Protein AF-A0A7J7QM34-F1 (afdb_monomer_lite)

pLDDT: mean 76.72, std 20.12, range [31.03, 98.69]

Secondary structure (DSSP, 8-state):
---SSHHHHHHHHHHHHHHHHHHHHHHHHHHHTT-TTHHHHHHHHHHHHHHHHHHHHHHHHHHHHHHHS--HHHHHHHHHHHHHHHHHHHHHHHHHHHHTS--HHHHHHHHHHHHHHHHHHHHHHHHHHHHHHHHHHHHHHHHHHHHHHHHHHHHHHHHHHHHHHHHHHHHHHHHHHHHHHHHHHHHHHHHHHHHHHHHHHHHHHHHHHHHHHHHHHHHHHHHHHHHHHHHHHHHHHHHHHHHHHHHHHHHHHHHHHHHHHHHHHHHHHHHHHHHHHHHHHHHHHHHHHHHHHHHHHHHHHHHHHHHHHHHHHHHHHHHHHHHHHHHHHHHHHHHHHGGGS---------------------------HHHHHHHHHHHHHHHHHHHT-TT-HHHHHHHHHHHHHHHHHHHHHSPPP--THHHHHHHHHHHHHHHHHTTSSS-------------------PPP-

Sequence (465 aa):
MGLTATTAAAIKQLAAQEAEQLAPLEAAHPALRALPNKANLRGNQAELQEVSAALRQATKQLCRNLKDNPNVAENMAKCAAQREALQGLLGCTLDSLDLSRTVQPVLEAVMTAQQAEAIMHEMIEAEKTATALVKALKADLASEKQQHEERVREQRREVAALKEQLRQEKLTTAVEGRFHKKGLAATNQATRRQQHCTLDDMEVQLGLLQQQMEIERSVHSAVSEFLGSKAGQLQEDAGGWHGRREEDGRTKERALEVLRATHAHDLERLAEAGARLKDELAAKAARDAKAEEEAEEEAAEKALRERQLAAVITIQAAWRGCKIEAAHSALMMSALSARMKGKAVSRSVAYADTEPLFPWRPKRWDATPKVILIVGAMQMAMAAYGFQAPNMSKVIGAMLIGIAGNVLKQNAIMPPPRTPAWRQRRRQAGQAATLCVARCWVLARPSSACCWRAARSTSPRLPAV

Radius of gyration: 110.43 Å; chains: 1; bounding box: 233×104×273 Å

Foldseek 3Di:
DDDPPVVVVVVVVVVVVVVVVCVVVVVCVVVVVPDPCVVVVVVVVVVVVVVVVVVVVVVVVVVVVCVVCVDPPVVVVVVVVVVVVVVVLVVVQVVCCVPPVDNVSVVVVVVVVVVVVVVVVVVVVVVVVVVVVVVVVVVVVVVVVVVVVVVVVVVVVVVVVVVVVVVVVVVVVVVVVVVVVVVVVVVVVVVVVVVVVVVVVVVVVVVVVVVVVVVVVVVVVVVVVVVVVVVVVVVVVVVVVVVVVVVVVVVVVVVVVVVVVVVVVVVVVVVVVVVVVVVVVVVVVVVVVVVVVVVVVVVVVVVVVVVVVVVVVVVVVVVVVVVVVVVVVVVVVVVVVVVVDDDDDDDDDDDDDDDDDDDDDDDDPDCPVVNVVVVVVVVVVVLVVQVVDPPCVVVNVVVVVVVVVVVVVVCVVPPDDDDPVVVVVVVVVVVVVVVVVVPPPPPDDDDDDDDDDDDDDDDDDDDDD

Structure (mmCIF, N/CA/C/O backbone):
data_AF-A0A7J7QM34-F1
#
_entry.id   AF-A0A7J7QM34-F1
#
loop_
_atom_site.group_PDB
_atom_site.id
_atom_site.type_symbol
_atom_site.label_atom_id
_atom_site.label_alt_id
_atom_site.label_comp_id
_atom_site.label_asym_id
_atom_site.label_entity_id
_atom_site.label_seq_id
_atom_site.pdbx_PDB_ins_code
_atom_site.Cartn_x
_atom_site.Cartn_y
_atom_site.Cartn_z
_atom_site.occupancy
_atom_site.B_iso_or_equiv
_atom_site.auth_seq_id
_atom_site.auth_comp_id
_atom_site.auth_asym_id
_atom_site.auth_atom_id
_atom_site.pdbx_PDB_model_num
ATOM 1 N N . MET A 1 1 ? -95.672 48.261 66.715 1.00 57.19 1 MET A N 1
ATOM 2 C CA . MET A 1 1 ? -94.594 49.076 66.104 1.00 57.19 1 MET A CA 1
ATOM 3 C C . MET A 1 1 ? -94.457 50.369 66.899 1.00 57.19 1 MET A C 1
ATOM 5 O O . MET A 1 1 ? -95.439 50.767 67.510 1.00 57.19 1 MET A O 1
ATOM 9 N N . GLY A 1 2 ? -93.278 51.001 66.891 1.00 57.09 2 GLY A N 1
ATOM 10 C CA . GLY A 1 2 ? -92.958 52.166 67.731 1.00 57.09 2 GLY A CA 1
ATOM 11 C C . GLY A 1 2 ? -92.181 51.801 69.007 1.00 57.09 2 GLY A C 1
ATOM 12 O O . GLY A 1 2 ? -92.249 50.664 69.463 1.00 57.09 2 GLY A O 1
ATOM 13 N N . LEU A 1 3 ? -91.448 52.779 69.558 1.00 46.41 3 LEU A N 1
ATOM 14 C CA . LEU A 1 3 ? -90.687 52.724 70.827 1.00 46.41 3 LEU A CA 1
ATOM 15 C C . LEU A 1 3 ? -89.434 51.814 70.898 1.00 46.41 3 LEU A C 1
ATOM 17 O O . LEU A 1 3 ? -88.992 51.466 71.987 1.00 46.41 3 LEU A O 1
ATOM 21 N N . THR A 1 4 ? -88.770 51.512 69.777 1.00 56.53 4 THR A N 1
ATOM 22 C CA . THR A 1 4 ? -87.439 50.850 69.779 1.00 56.53 4 THR A CA 1
ATOM 23 C C . THR A 1 4 ? -86.240 51.810 69.860 1.00 56.53 4 THR A C 1
ATOM 25 O O . THR A 1 4 ? -85.102 51.356 69.926 1.00 56.53 4 THR A O 1
ATOM 28 N N . ALA A 1 5 ? -86.464 53.130 69.866 1.00 60.34 5 ALA A N 1
ATOM 29 C CA . ALA A 1 5 ? -85.395 54.140 69.900 1.00 60.34 5 ALA A CA 1
ATOM 30 C C . ALA A 1 5 ? -85.036 54.637 71.317 1.00 60.34 5 ALA A C 1
ATOM 32 O O . ALA A 1 5 ? -83.910 55.066 71.557 1.00 60.34 5 ALA A O 1
ATOM 33 N N . THR A 1 6 ? -85.973 54.581 72.268 1.00 60.00 6 THR A N 1
ATOM 34 C CA . THR A 1 6 ? -85.801 55.126 73.629 1.00 60.00 6 THR A CA 1
ATOM 35 C C . THR A 1 6 ? -85.008 54.204 74.557 1.00 60.00 6 THR A C 1
ATOM 37 O O . THR A 1 6 ? -84.253 54.685 75.399 1.00 60.00 6 THR A O 1
ATOM 40 N N . THR A 1 7 ? -85.106 52.885 74.382 1.00 62.00 7 THR A N 1
ATOM 41 C CA . THR A 1 7 ? -84.376 51.896 75.197 1.00 62.00 7 THR A CA 1
ATOM 42 C C . THR A 1 7 ? -82.860 51.949 74.978 1.00 62.00 7 THR A C 1
ATOM 44 O O . THR A 1 7 ? -82.096 51.823 75.934 1.00 62.00 7 THR A O 1
ATOM 47 N N . ALA A 1 8 ? -82.409 52.216 73.749 1.00 62.69 8 ALA A N 1
ATOM 48 C CA . ALA A 1 8 ? -80.987 52.348 73.420 1.00 62.69 8 ALA A CA 1
ATOM 49 C C . ALA A 1 8 ? -80.316 53.563 74.096 1.00 62.69 8 ALA A C 1
ATOM 51 O O . ALA A 1 8 ? -79.127 53.511 74.415 1.00 62.69 8 ALA A O 1
ATOM 52 N N . ALA A 1 9 ? -81.068 54.640 74.350 1.00 66.00 9 ALA A N 1
ATOM 53 C CA . ALA A 1 9 ? -80.573 55.803 75.088 1.00 66.00 9 ALA A CA 1
ATOM 54 C C . ALA A 1 9 ? -80.404 55.496 76.587 1.00 66.00 9 ALA A C 1
ATOM 56 O O . ALA A 1 9 ? -79.364 55.816 77.161 1.00 66.00 9 ALA A O 1
ATOM 57 N N . ALA A 1 10 ? -81.379 54.807 77.193 1.00 68.06 10 ALA A N 1
ATOM 58 C CA . ALA A 1 10 ? -81.336 54.420 78.605 1.00 68.06 10 ALA A CA 1
ATOM 59 C C . ALA A 1 10 ? -80.137 53.507 78.928 1.00 68.06 10 ALA A C 1
ATOM 61 O O . ALA A 1 10 ? -79.428 53.748 79.903 1.00 68.06 10 ALA A O 1
ATOM 62 N N . ILE A 1 11 ? -79.844 52.519 78.071 1.00 69.81 11 ILE A N 1
ATOM 63 C CA . ILE A 1 11 ? -78.680 51.626 78.234 1.00 69.81 11 ILE A CA 1
ATOM 64 C C . ILE A 1 11 ? -77.359 52.418 78.213 1.00 69.81 11 ILE A C 1
ATOM 66 O O . ILE A 1 11 ? -76.453 52.130 78.992 1.00 69.81 11 ILE A O 1
ATOM 70 N N . LYS A 1 12 ? -77.256 53.462 77.377 1.00 73.81 12 LYS A N 1
ATOM 71 C CA . LYS A 1 12 ? -76.073 54.339 77.340 1.00 73.81 12 LYS A CA 1
ATOM 72 C C . LYS A 1 12 ? -75.914 55.212 78.588 1.00 73.81 12 LYS A C 1
ATOM 74 O O . LYS A 1 12 ? -74.784 55.540 78.932 1.00 73.81 12 LYS A O 1
ATOM 79 N N . GLN A 1 13 ? -77.007 55.585 79.256 1.00 70.69 13 GLN A N 1
ATOM 80 C CA . GLN A 1 13 ? -76.948 56.320 80.524 1.00 70.69 13 GLN A CA 1
ATOM 81 C C . GLN A 1 13 ? -76.596 55.400 81.702 1.00 70.69 13 GLN A C 1
ATOM 83 O O . GLN A 1 13 ? -75.763 55.778 82.520 1.00 70.69 13 GLN A O 1
ATOM 88 N N . LEU A 1 14 ? -77.133 54.174 81.738 1.00 72.00 14 LEU A N 1
ATOM 89 C CA . LEU A 1 14 ? -76.749 53.148 82.718 1.00 72.00 14 LEU A CA 1
ATOM 90 C C . LEU A 1 14 ? -75.247 52.835 82.660 1.00 72.00 14 LEU A C 1
ATOM 92 O O . LEU A 1 14 ? -74.567 52.962 83.673 1.00 72.00 14 LEU A O 1
ATOM 96 N N . ALA A 1 15 ? -74.703 52.553 81.472 1.00 70.69 15 ALA A N 1
ATOM 97 C CA . ALA A 1 15 ? -73.274 52.269 81.308 1.00 70.69 15 ALA A CA 1
ATOM 98 C C . ALA A 1 15 ? -72.357 53.447 81.714 1.00 70.69 15 ALA A C 1
ATOM 100 O O . ALA A 1 15 ? -71.212 53.234 82.111 1.00 70.69 15 ALA A O 1
ATOM 101 N N . ALA A 1 16 ? -72.844 54.692 81.635 1.00 70.69 16 ALA A N 1
ATOM 102 C CA . ALA A 1 16 ? -72.116 55.862 82.127 1.00 70.69 16 ALA A CA 1
ATOM 103 C C . ALA A 1 16 ? -72.148 55.959 83.666 1.00 70.69 16 ALA A C 1
ATOM 105 O O . ALA A 1 16 ? -71.122 56.246 84.278 1.00 70.69 16 ALA A O 1
ATOM 106 N N . GLN A 1 17 ? -73.293 55.665 84.294 1.00 69.81 17 GLN A N 1
ATOM 107 C CA . GLN A 1 17 ? -73.422 55.634 85.756 1.00 69.81 17 GLN A CA 1
ATOM 108 C C . GLN A 1 17 ? -72.628 54.483 86.393 1.00 69.81 17 GLN A C 1
ATOM 110 O O . GLN A 1 17 ? -72.025 54.671 87.447 1.00 69.81 17 GLN A O 1
ATOM 115 N N . GLU A 1 18 ? -72.569 53.313 85.751 1.00 70.88 18 GLU A N 1
ATOM 116 C CA . GLU A 1 18 ? -71.742 52.185 86.204 1.00 70.88 18 GLU A CA 1
ATOM 117 C C . GLU A 1 18 ? -70.246 52.542 86.200 1.00 70.88 18 GLU A C 1
ATOM 119 O O . GLU A 1 18 ? -69.539 52.248 87.164 1.00 70.88 18 GLU A O 1
ATOM 124 N N . ALA A 1 19 ? -69.765 53.249 85.170 1.00 68.44 19 ALA A N 1
ATOM 125 C CA . ALA A 1 19 ? -68.383 53.728 85.110 1.00 68.44 19 ALA A CA 1
ATOM 126 C C . ALA A 1 19 ? -68.057 54.750 86.220 1.00 68.44 19 ALA A C 1
ATOM 128 O O . ALA A 1 19 ? -66.984 54.686 86.823 1.00 68.44 19 ALA A O 1
ATOM 129 N N . GLU A 1 20 ? -68.985 55.659 86.534 1.00 69.19 20 GLU A N 1
ATOM 130 C CA . GLU A 1 20 ? -68.816 56.651 87.606 1.00 69.19 20 GLU A CA 1
ATOM 131 C C . GLU A 1 20 ? -68.828 56.007 89.008 1.00 69.19 20 GLU A C 1
ATOM 133 O O . GLU A 1 20 ? -68.065 56.416 89.884 1.00 69.19 20 GLU A O 1
ATOM 138 N N . GLN A 1 21 ? -69.611 54.939 89.216 1.00 68.50 21 GLN A N 1
ATOM 139 C CA . GLN A 1 21 ? -69.625 54.179 90.477 1.00 68.50 2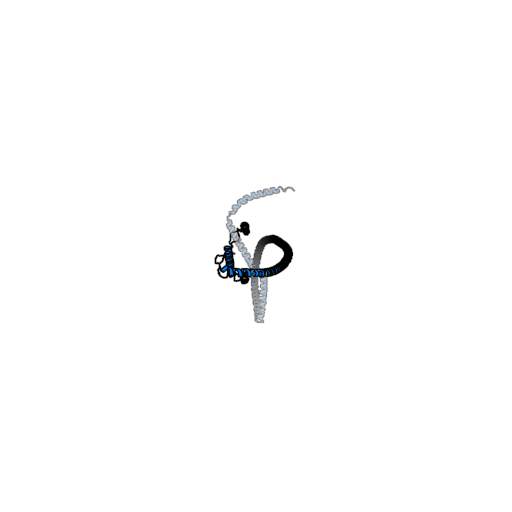1 GLN A CA 1
ATOM 140 C C . GLN A 1 21 ? -68.404 53.259 90.669 1.00 68.50 21 GLN A C 1
ATOM 142 O O . GLN A 1 21 ? -68.054 52.946 91.809 1.00 68.50 21 GLN A O 1
ATOM 147 N N . LEU A 1 22 ? -67.725 52.843 89.593 1.00 69.62 22 LEU A N 1
ATOM 148 C CA . LEU A 1 22 ? -66.520 52.003 89.671 1.00 69.62 22 LEU A CA 1
ATOM 149 C C . LEU A 1 22 ? -65.249 52.786 90.045 1.00 69.62 22 LEU A C 1
ATOM 151 O O . LEU A 1 22 ? -64.400 52.256 90.765 1.00 69.62 22 LEU A O 1
ATOM 155 N N . ALA A 1 23 ? -65.133 54.054 89.641 1.00 69.06 23 ALA A N 1
ATOM 156 C CA . ALA A 1 23 ? -63.970 54.900 89.930 1.00 69.06 23 ALA A CA 1
ATOM 157 C C . ALA A 1 23 ? -63.531 54.943 91.423 1.00 69.06 23 ALA A C 1
ATOM 159 O O . ALA A 1 23 ? -62.340 54.753 91.694 1.00 69.06 23 ALA A O 1
ATOM 160 N N . PRO A 1 24 ? -64.422 55.133 92.425 1.00 66.44 24 PRO A N 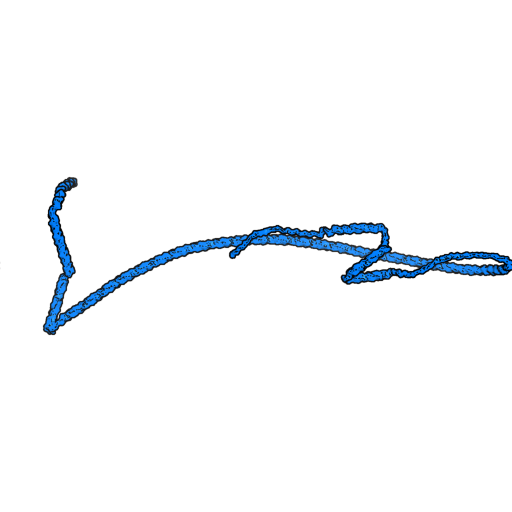1
ATOM 161 C CA . PRO A 1 24 ? -64.019 55.104 93.837 1.00 66.44 24 PRO A CA 1
ATOM 162 C C . PRO A 1 24 ? -63.612 53.707 94.342 1.00 66.44 24 PRO A C 1
ATOM 164 O O . PRO A 1 24 ? -62.828 53.608 95.288 1.00 66.44 24 PRO A O 1
ATOM 167 N N . LEU A 1 25 ? -64.098 52.624 93.723 1.00 62.59 25 LEU A N 1
ATOM 168 C CA . LEU A 1 25 ? -63.729 51.251 94.092 1.00 62.59 25 LEU A CA 1
ATOM 169 C C . LEU A 1 25 ? -62.313 50.902 93.616 1.00 62.59 25 LEU A C 1
ATOM 171 O O . LEU A 1 25 ? -61.540 50.307 94.372 1.00 62.59 25 LEU A O 1
ATOM 175 N N . GLU A 1 26 ? -61.928 51.336 92.414 1.00 64.00 26 GLU A N 1
ATOM 176 C CA . GLU A 1 26 ? -60.550 51.190 91.927 1.00 64.00 26 GLU A CA 1
ATOM 177 C C . GLU A 1 26 ? -59.558 52.009 92.772 1.00 64.00 26 GLU A C 1
ATOM 179 O O . GLU A 1 26 ? -58.476 51.518 93.108 1.00 64.00 26 GLU A O 1
ATOM 184 N N . ALA A 1 27 ? -59.953 53.208 93.218 1.00 64.38 27 ALA A N 1
ATOM 185 C CA . ALA A 1 27 ? -59.155 54.041 94.122 1.00 64.38 27 ALA A CA 1
ATOM 186 C C . ALA A 1 27 ? -58.938 53.413 95.519 1.00 64.38 27 ALA A C 1
ATOM 188 O O . ALA A 1 27 ? -57.898 53.639 96.141 1.00 64.38 27 ALA A O 1
ATOM 189 N N . ALA A 1 28 ? -59.872 52.588 96.008 1.00 62.84 28 ALA A N 1
ATOM 190 C CA . ALA A 1 28 ? -59.737 51.858 97.276 1.00 62.84 28 ALA A CA 1
ATOM 191 C C . ALA A 1 28 ? -58.858 50.591 97.169 1.00 62.84 28 ALA A C 1
ATOM 193 O O . ALA A 1 28 ? -58.270 50.136 98.157 1.00 62.84 28 ALA A O 1
ATOM 194 N N . HIS A 1 29 ? -58.728 50.024 95.967 1.00 59.78 29 HIS A N 1
ATOM 195 C CA . HIS A 1 29 ? -58.009 48.776 95.704 1.00 59.78 29 HIS A CA 1
ATOM 196 C C . HIS A 1 29 ? -56.527 48.733 96.168 1.00 59.78 29 HIS A C 1
ATOM 198 O O . HIS A 1 29 ? -56.120 47.704 96.721 1.00 59.78 29 HIS A O 1
ATOM 204 N N . PRO A 1 30 ? -55.689 49.790 96.032 1.00 63.00 30 PRO A N 1
ATOM 205 C CA . PRO A 1 30 ? -54.323 49.767 96.569 1.00 63.00 30 PRO A CA 1
ATOM 206 C C . PRO A 1 30 ? -54.263 49.695 98.105 1.00 63.00 30 PRO A C 1
ATOM 208 O O . PRO A 1 30 ? -53.346 49.064 98.633 1.00 63.00 30 PRO A O 1
ATOM 211 N N . ALA A 1 31 ? -55.233 50.269 98.827 1.00 61.25 31 ALA A N 1
ATOM 212 C CA . ALA A 1 31 ? -55.236 50.285 100.293 1.00 61.25 31 ALA A CA 1
ATOM 213 C C . ALA A 1 31 ? -55.480 48.882 100.881 1.00 61.25 31 ALA A C 1
ATOM 215 O O . ALA A 1 31 ? -54.762 48.438 101.778 1.00 61.25 31 ALA A O 1
ATOM 216 N N . LEU A 1 32 ? -56.423 48.129 100.303 1.00 59.50 32 LEU A N 1
ATOM 217 C CA . LEU A 1 32 ? -56.698 46.734 100.675 1.00 59.50 32 LEU A CA 1
ATOM 218 C C . LEU A 1 32 ? -55.483 45.811 100.470 1.00 59.50 32 LEU A C 1
ATOM 220 O O . LEU A 1 32 ? -55.334 44.803 101.163 1.00 59.50 32 LEU A O 1
ATOM 224 N N . ARG A 1 33 ? -54.571 46.169 99.557 1.00 58.62 33 ARG A N 1
ATOM 225 C CA . ARG A 1 33 ? -53.359 45.396 99.243 1.00 58.62 33 ARG A CA 1
ATOM 226 C C . ARG A 1 33 ? -52.245 45.522 100.295 1.00 58.62 33 ARG A C 1
ATOM 228 O O . ARG A 1 33 ? -51.279 44.758 100.224 1.00 58.62 33 ARG A O 1
ATOM 235 N N . ALA A 1 34 ? -52.375 46.453 101.244 1.00 59.91 34 ALA A N 1
ATOM 236 C CA . ALA A 1 34 ? -51.391 46.748 102.290 1.00 59.91 34 ALA A CA 1
ATOM 237 C C . ALA A 1 34 ? -51.680 46.077 103.652 1.00 59.91 34 ALA A C 1
ATOM 239 O O . ALA A 1 34 ? -50.878 46.197 104.576 1.00 59.91 34 ALA A O 1
ATOM 240 N N . LEU A 1 35 ? -52.799 45.354 103.795 1.00 59.38 35 LEU A N 1
ATOM 241 C CA . LEU A 1 35 ? -53.161 44.679 105.048 1.00 59.38 35 LEU A CA 1
ATOM 242 C C . LEU A 1 35 ? -52.164 43.550 105.415 1.00 59.38 35 LEU A C 1
ATOM 244 O O . LEU A 1 35 ? -51.803 42.742 104.552 1.00 59.38 35 LEU A O 1
ATOM 248 N N . PRO A 1 36 ? -51.771 43.403 106.699 1.00 58.56 36 PRO A N 1
ATOM 249 C CA . PRO A 1 36 ? -50.745 42.442 107.135 1.00 58.56 36 PRO A CA 1
ATOM 250 C C . PRO A 1 36 ? -51.177 40.963 107.065 1.00 58.56 36 PRO A C 1
ATOM 252 O O . PRO A 1 36 ? -50.374 40.065 107.311 1.00 58.56 36 PRO A O 1
ATOM 255 N N . ASN A 1 37 ? -52.419 40.677 106.659 1.00 59.25 37 ASN A N 1
ATOM 256 C CA . ASN A 1 37 ? -52.988 39.324 106.586 1.00 59.25 37 ASN A CA 1
ATOM 257 C C . ASN A 1 37 ? -52.324 38.417 105.517 1.00 59.25 37 ASN A C 1
ATOM 259 O O . ASN A 1 37 ? -52.639 37.236 105.398 1.00 59.25 37 ASN A O 1
ATOM 263 N N . LYS A 1 38 ? -51.374 38.956 104.741 1.00 64.50 38 LYS A N 1
ATOM 264 C CA . LYS A 1 38 ? -50.594 38.256 103.704 1.00 64.50 38 LYS A CA 1
ATOM 265 C C . LYS A 1 38 ? -49.684 37.147 104.258 1.00 64.50 38 LYS A C 1
ATOM 267 O O . LYS A 1 38 ? -49.314 36.249 103.504 1.00 64.50 38 LYS A O 1
ATOM 272 N N . ALA A 1 39 ? -49.331 37.200 105.547 1.00 69.75 39 ALA A N 1
ATOM 273 C CA . ALA A 1 39 ? -48.636 36.113 106.240 1.00 69.75 39 ALA A CA 1
ATOM 274 C C . ALA A 1 39 ? -49.582 34.929 106.500 1.00 69.75 39 ALA A C 1
ATOM 276 O O . ALA A 1 39 ? -49.312 33.823 106.041 1.00 69.75 39 ALA A O 1
ATOM 277 N N . ASN A 1 40 ? -50.737 35.186 107.120 1.00 72.56 40 ASN A N 1
ATOM 278 C CA . ASN A 1 40 ? -51.764 34.175 107.393 1.00 72.56 40 ASN A CA 1
ATOM 279 C C . ASN A 1 40 ? -52.279 33.534 106.095 1.00 72.56 40 ASN A C 1
ATOM 281 O O . ASN A 1 40 ? -52.361 32.318 105.998 1.00 72.56 40 ASN A O 1
ATOM 285 N N . LEU A 1 41 ? -52.510 34.330 105.043 1.00 74.44 41 LEU A N 1
ATOM 286 C CA . LEU A 1 41 ? -52.889 33.807 103.725 1.00 74.44 41 LEU A CA 1
ATOM 287 C C . LEU A 1 41 ? -51.848 32.817 103.166 1.00 74.44 41 LEU A C 1
ATOM 289 O O . LEU A 1 41 ? -52.226 31.832 102.540 1.00 74.44 41 LEU A O 1
ATOM 293 N N . ARG A 1 42 ? -50.549 33.054 103.403 1.00 76.19 42 ARG A N 1
ATOM 294 C CA . ARG A 1 42 ? -49.470 32.130 103.014 1.00 76.19 42 ARG A CA 1
ATOM 295 C C . ARG A 1 42 ? -49.412 30.886 103.902 1.00 76.19 42 ARG A C 1
ATOM 297 O O . ARG A 1 42 ? -49.159 29.816 103.365 1.00 76.19 42 ARG A O 1
ATOM 304 N N . GLY A 1 43 ? -49.674 31.015 105.204 1.00 81.31 43 GLY A N 1
ATOM 305 C CA . GLY A 1 43 ? -49.817 29.880 106.125 1.00 81.31 43 GLY A CA 1
ATOM 306 C C . GLY A 1 43 ? -50.945 28.950 105.684 1.00 81.31 43 GLY A C 1
ATOM 307 O O . GLY A 1 43 ? -50.692 27.809 105.315 1.00 81.31 43 GLY A O 1
ATOM 308 N N . ASN A 1 44 ? -52.160 29.484 105.549 1.00 81.12 44 ASN A N 1
ATOM 309 C CA . ASN A 1 44 ? -53.326 28.733 105.083 1.00 81.12 44 ASN A CA 1
ATOM 310 C C . ASN A 1 44 ? -53.127 28.158 103.663 1.00 81.12 44 ASN A C 1
ATOM 312 O O . ASN A 1 44 ? -53.656 27.095 103.350 1.00 81.12 44 ASN A O 1
ATOM 316 N N . GLN A 1 45 ? -52.363 28.826 102.784 1.00 82.81 45 GLN A N 1
ATOM 317 C CA . GLN A 1 45 ? -51.981 28.267 101.478 1.00 82.81 45 GLN A CA 1
ATOM 318 C C . GLN A 1 45 ? -50.965 27.122 101.585 1.00 82.81 45 GLN A C 1
ATOM 320 O O . GLN A 1 45 ? -51.048 26.193 100.784 1.00 82.81 45 GLN A O 1
ATOM 325 N N . ALA A 1 46 ? -50.032 27.163 102.539 1.00 82.38 46 ALA A N 1
ATOM 326 C CA . ALA A 1 46 ? -49.107 26.064 102.806 1.00 82.38 46 ALA A CA 1
ATOM 327 C C . ALA A 1 46 ? -49.848 24.856 103.400 1.00 82.38 46 ALA A C 1
ATOM 329 O O . ALA A 1 46 ? -49.710 23.756 102.876 1.00 82.38 46 ALA A O 1
ATOM 330 N N . GLU A 1 47 ? -50.722 25.073 104.387 1.00 83.38 47 GLU A N 1
ATOM 331 C CA . GLU A 1 47 ? -51.587 24.035 104.966 1.00 83.38 47 GLU A CA 1
ATOM 332 C C . GLU A 1 47 ? -52.514 23.414 103.909 1.00 83.38 47 GLU A C 1
ATOM 334 O O . GLU A 1 47 ? -52.598 22.194 103.799 1.00 83.38 47 GLU A O 1
ATOM 339 N N . LEU A 1 48 ? -53.155 24.218 103.049 1.00 84.06 48 LEU A N 1
ATOM 340 C CA . LEU A 1 48 ? -53.953 23.698 101.930 1.00 84.06 48 LEU A CA 1
ATOM 341 C C . LEU A 1 48 ? -53.106 22.908 100.922 1.00 84.06 48 LEU A C 1
ATOM 343 O O . LEU A 1 48 ? -53.585 21.916 100.368 1.00 84.06 48 LEU A O 1
ATOM 347 N N . GLN A 1 49 ? -51.856 23.311 100.674 1.00 85.50 49 GLN A N 1
ATOM 348 C CA . GLN A 1 49 ? -50.946 22.546 99.820 1.00 85.50 49 GLN A CA 1
ATOM 349 C C . GLN A 1 49 ? -50.543 21.221 100.473 1.00 85.50 49 GLN A C 1
ATOM 351 O O . GLN A 1 49 ? -50.618 20.196 99.793 1.00 85.50 49 GLN A O 1
ATOM 356 N N . GLU A 1 50 ? -50.207 21.213 101.763 1.00 87.88 50 GLU A N 1
ATOM 357 C CA . GLU A 1 50 ? -49.867 20.017 102.539 1.00 87.88 50 GLU A CA 1
ATOM 358 C C . GLU A 1 50 ? -51.049 19.045 102.623 1.00 87.88 50 GLU A C 1
ATOM 360 O O . GLU A 1 50 ? -50.912 17.886 102.235 1.00 87.88 50 GLU A O 1
ATOM 365 N N . VAL A 1 51 ? -52.245 19.523 102.983 1.00 88.38 51 VAL A N 1
ATOM 366 C CA . VAL A 1 51 ? -53.483 18.729 102.959 1.00 88.38 51 VAL A CA 1
ATOM 367 C C . VAL A 1 51 ? -53.761 18.198 101.550 1.00 88.38 51 VAL A C 1
ATOM 369 O O . VAL A 1 51 ? -54.091 17.023 101.402 1.00 88.38 51 VAL A O 1
ATOM 372 N N . SER A 1 52 ? -53.561 18.989 100.486 1.00 85.69 52 SER A N 1
ATOM 373 C CA . SER A 1 52 ? -53.725 18.492 99.108 1.00 85.69 52 SER A CA 1
ATOM 374 C C . SER A 1 52 ? -52.680 17.438 98.717 1.00 85.69 52 SER A C 1
ATOM 376 O O . SER A 1 52 ? -52.979 16.537 97.930 1.00 85.69 52 SER A O 1
ATOM 378 N N . ALA A 1 53 ? -51.460 17.527 99.252 1.00 86.00 53 ALA A N 1
ATOM 379 C CA . ALA A 1 53 ? -50.389 16.568 99.014 1.00 86.00 53 ALA A CA 1
ATOM 380 C C . ALA A 1 53 ? -50.658 15.258 99.765 1.00 86.00 53 ALA A C 1
ATOM 382 O O . ALA A 1 53 ? -50.614 14.194 99.148 1.00 86.00 53 ALA A O 1
ATOM 383 N N . ALA A 1 54 ? -51.044 15.342 101.041 1.00 86.75 54 ALA A N 1
ATOM 384 C CA . ALA A 1 54 ? -51.489 14.217 101.852 1.00 86.75 54 ALA A CA 1
ATOM 385 C C . ALA A 1 54 ? -52.702 13.514 101.220 1.00 86.75 54 ALA A C 1
ATOM 387 O O . ALA A 1 54 ? -52.689 12.292 101.076 1.00 86.75 54 ALA A O 1
ATOM 388 N N . LEU A 1 55 ? -53.699 14.269 100.736 1.00 89.00 55 LEU A N 1
ATOM 389 C CA . LEU A 1 55 ? -54.859 13.711 100.037 1.00 89.00 55 LEU A CA 1
ATOM 390 C C . LEU A 1 55 ? -54.433 12.970 98.759 1.00 89.00 55 LEU A C 1
ATOM 392 O O . LEU A 1 55 ? -54.783 11.808 98.580 1.00 89.00 55 LEU A O 1
ATOM 396 N N . ARG A 1 56 ? -53.606 13.592 97.903 1.00 89.38 56 ARG A N 1
ATOM 397 C CA . ARG A 1 56 ? -53.058 12.957 96.685 1.00 89.38 56 ARG A CA 1
ATOM 398 C C . ARG A 1 56 ? -52.223 11.714 96.996 1.00 89.38 56 ARG A C 1
ATOM 400 O O . ARG A 1 56 ? -52.232 10.769 96.206 1.00 89.38 56 ARG A O 1
ATOM 407 N N . GLN A 1 57 ? -51.489 11.705 98.107 1.00 86.25 57 GLN A N 1
ATOM 408 C CA . GLN A 1 57 ? -50.707 10.555 98.552 1.00 86.25 57 GLN A CA 1
ATOM 409 C C . GLN A 1 57 ? -51.623 9.424 99.030 1.00 86.25 57 GLN A C 1
ATOM 411 O O . GLN A 1 57 ? -51.464 8.298 98.562 1.00 86.25 57 GLN A O 1
ATOM 416 N N . ALA A 1 58 ? -52.643 9.727 99.837 1.00 87.12 58 ALA A N 1
ATOM 417 C CA . ALA A 1 58 ? -53.670 8.772 100.242 1.00 87.12 58 ALA A CA 1
ATOM 418 C C . ALA A 1 58 ? -54.429 8.195 99.033 1.00 87.12 58 ALA A C 1
ATOM 420 O O . ALA A 1 58 ? -54.593 6.980 98.948 1.00 87.12 58 ALA A O 1
ATOM 421 N N . THR A 1 59 ? -54.809 9.012 98.040 1.00 85.00 59 THR A N 1
ATOM 422 C CA . THR A 1 59 ? -55.433 8.515 96.798 1.00 85.00 59 THR A CA 1
ATOM 423 C C . THR A 1 59 ? -54.479 7.619 96.005 1.00 85.00 59 THR A C 1
ATOM 425 O O . THR A 1 59 ? -54.884 6.548 95.568 1.00 85.00 59 THR A O 1
ATOM 428 N N . LYS A 1 60 ? -53.194 7.984 95.858 1.00 86.00 60 LYS A N 1
ATOM 429 C CA . LYS A 1 60 ? -52.188 7.112 95.217 1.00 86.00 60 LYS A CA 1
ATOM 430 C C . LYS A 1 60 ? -52.010 5.784 95.957 1.00 86.00 60 LYS A C 1
ATOM 432 O O . LYS A 1 60 ? -51.823 4.756 95.312 1.00 86.00 60 LYS A O 1
ATOM 437 N N . GLN A 1 61 ? -52.053 5.804 97.286 1.00 84.06 61 GLN A N 1
ATOM 438 C CA . GLN A 1 61 ? -51.876 4.629 98.136 1.00 84.06 61 GLN A CA 1
ATOM 439 C C . GLN A 1 61 ? -53.113 3.718 98.093 1.00 84.06 61 GLN A C 1
ATOM 441 O O . GLN A 1 61 ? -52.966 2.508 97.949 1.00 84.06 61 GLN A O 1
ATOM 446 N N . LEU A 1 62 ? -54.321 4.293 98.063 1.00 79.31 62 LEU A N 1
ATOM 447 C CA . LEU A 1 62 ? -55.570 3.582 97.777 1.00 79.31 62 LEU A CA 1
ATOM 448 C C . LEU A 1 62 ? -55.562 2.960 96.371 1.00 79.31 62 LEU A C 1
ATOM 450 O O . LEU A 1 62 ? -55.852 1.777 96.226 1.00 79.31 62 LEU A O 1
ATOM 454 N N . CYS A 1 63 ? -55.171 3.713 95.338 1.00 78.38 63 CYS A N 1
ATOM 455 C CA . CYS A 1 63 ? -55.066 3.198 93.969 1.00 78.38 63 CYS A CA 1
ATOM 456 C C . CYS A 1 63 ? -53.975 2.127 93.804 1.00 78.38 63 CYS A C 1
ATOM 458 O O . CYS A 1 63 ? -54.106 1.287 92.918 1.00 78.38 63 CYS A O 1
ATOM 460 N N . ARG A 1 64 ? -52.925 2.122 94.640 1.00 77.56 64 ARG A N 1
ATOM 461 C CA . ARG A 1 64 ? -51.998 0.983 94.756 1.00 77.56 64 ARG A CA 1
ATOM 462 C C . ARG A 1 64 ? -52.694 -0.213 95.391 1.00 77.56 64 ARG A C 1
ATOM 464 O O . ARG A 1 64 ? -52.852 -1.215 94.715 1.00 77.56 64 ARG A O 1
ATOM 471 N N . ASN A 1 65 ? -53.237 -0.071 96.599 1.00 74.81 65 ASN A N 1
ATOM 472 C CA . ASN A 1 65 ? -53.915 -1.163 97.307 1.00 74.81 65 ASN A CA 1
ATOM 473 C C . ASN A 1 65 ? -55.025 -1.833 96.466 1.00 74.81 65 ASN A C 1
ATOM 475 O O . ASN A 1 65 ? -55.150 -3.054 96.492 1.00 74.81 65 ASN A O 1
ATOM 479 N N . LEU A 1 66 ? -55.789 -1.058 95.685 1.00 68.25 66 LEU A N 1
ATOM 480 C CA . LEU A 1 66 ? -56.815 -1.562 94.758 1.00 68.25 66 LEU A CA 1
ATOM 481 C C . LEU A 1 66 ? -56.243 -2.197 93.476 1.00 68.25 66 LEU A C 1
ATOM 483 O O . LEU A 1 66 ? -56.890 -3.053 92.886 1.00 68.25 66 LEU A O 1
ATOM 487 N N . LYS A 1 67 ? -55.047 -1.796 93.030 1.00 68.25 67 LYS A N 1
ATOM 488 C CA . LYS A 1 67 ? -54.346 -2.421 91.895 1.00 68.25 67 LYS A CA 1
ATOM 489 C C . LYS A 1 67 ? -53.605 -3.697 92.305 1.00 68.25 67 LYS A C 1
ATOM 491 O O . LYS A 1 67 ? -53.497 -4.618 91.502 1.00 68.25 67 LYS A O 1
ATOM 496 N N . ASP A 1 68 ? -53.130 -3.738 93.545 1.00 67.75 68 ASP A N 1
ATOM 497 C CA . ASP A 1 68 ? -52.395 -4.852 94.141 1.00 67.75 68 ASP A CA 1
ATOM 498 C C . ASP A 1 68 ? -53.362 -5.925 94.710 1.00 67.75 68 ASP A C 1
ATOM 500 O O . ASP A 1 68 ? -52.982 -7.083 94.856 1.00 67.75 68 ASP A O 1
ATOM 504 N N . ASN A 1 69 ? -54.638 -5.577 94.951 1.00 59.81 69 ASN A N 1
ATOM 505 C CA . ASN A 1 69 ? -55.761 -6.507 95.175 1.00 59.81 69 ASN A CA 1
ATOM 506 C C . ASN A 1 69 ? -56.910 -6.262 94.165 1.00 59.81 69 ASN A C 1
ATOM 508 O O . ASN A 1 69 ? -57.981 -5.786 94.552 1.00 59.81 69 ASN A O 1
ATOM 512 N N . PRO A 1 70 ? -56.724 -6.588 92.870 1.00 62.03 70 PRO A N 1
ATOM 513 C CA . PRO A 1 70 ? -57.645 -6.185 91.805 1.00 62.03 70 PRO A CA 1
ATOM 514 C C . PRO A 1 70 ? -58.983 -6.939 91.790 1.00 62.03 70 PRO A C 1
ATOM 516 O O . PRO A 1 70 ? -59.921 -6.473 91.148 1.00 62.03 70 PRO A O 1
ATOM 519 N N . ASN A 1 71 ? -59.106 -8.077 92.487 1.00 69.75 71 ASN A N 1
ATOM 520 C CA . ASN A 1 71 ? -60.383 -8.780 92.620 1.00 69.75 71 ASN A CA 1
ATOM 521 C C . ASN A 1 71 ? -60.560 -9.433 94.001 1.00 69.75 71 ASN A C 1
ATOM 523 O O . ASN A 1 71 ? -60.222 -10.594 94.229 1.00 69.75 71 ASN A O 1
ATOM 527 N N . VAL A 1 72 ? -61.133 -8.673 94.939 1.00 74.62 72 VAL A N 1
ATOM 528 C CA . VAL A 1 72 ? -61.465 -9.166 96.287 1.00 74.62 72 VAL A CA 1
ATOM 529 C C . VAL A 1 72 ? -62.516 -10.284 96.235 1.00 74.62 72 VAL A C 1
ATOM 531 O O . VAL A 1 72 ? -62.470 -11.183 97.069 1.00 74.62 72 VAL A O 1
ATOM 534 N N . ALA A 1 73 ? -63.425 -10.285 95.252 1.00 79.12 73 ALA A N 1
ATOM 535 C CA . ALA A 1 73 ? -64.450 -11.322 95.124 1.00 79.12 73 ALA A CA 1
ATOM 536 C C . ALA A 1 73 ? -63.855 -12.669 94.678 1.00 79.12 73 ALA A C 1
ATOM 538 O O . ALA A 1 73 ? -64.126 -13.684 95.316 1.00 79.12 73 ALA A O 1
ATOM 539 N N . GLU A 1 74 ? -62.984 -12.686 93.663 1.00 79.12 74 GLU A N 1
ATOM 540 C CA . GLU A 1 74 ? -62.244 -13.897 93.265 1.00 79.12 74 GLU A CA 1
ATOM 541 C C . GLU A 1 74 ? -61.273 -14.362 94.354 1.00 79.12 74 GLU A C 1
ATOM 543 O O . GLU A 1 74 ? -61.200 -15.558 94.620 1.00 79.12 74 GLU A O 1
ATOM 548 N N . ASN A 1 75 ? -60.583 -13.447 95.045 1.00 80.12 75 ASN A N 1
ATOM 549 C CA . ASN A 1 75 ? -59.731 -13.815 96.179 1.00 80.12 75 ASN A CA 1
ATOM 550 C C . ASN A 1 75 ? -60.549 -14.448 97.319 1.00 80.12 75 ASN A C 1
ATOM 552 O O . ASN A 1 75 ? -60.126 -15.452 97.887 1.00 80.12 75 ASN A O 1
ATOM 556 N N . MET A 1 76 ? -61.740 -13.924 97.628 1.00 84.56 76 MET A N 1
ATOM 557 C CA . MET A 1 76 ? -62.641 -14.519 98.624 1.00 84.56 76 MET A CA 1
ATOM 558 C C . MET A 1 76 ? -63.225 -15.859 98.159 1.00 84.56 76 MET A C 1
ATOM 560 O O . MET A 1 76 ? -63.285 -16.788 98.961 1.00 84.56 76 MET A O 1
ATOM 564 N N . ALA A 1 77 ? -63.591 -16.000 96.882 1.00 85.75 77 ALA A N 1
ATOM 565 C CA . ALA A 1 77 ? -64.059 -17.262 96.306 1.00 85.75 77 ALA A CA 1
ATOM 566 C C . ALA A 1 77 ? -62.954 -18.333 96.300 1.00 85.75 77 ALA A C 1
ATOM 568 O O . ALA A 1 77 ? -63.195 -19.471 96.696 1.00 85.75 77 ALA A O 1
ATOM 569 N N . LYS A 1 78 ? -61.717 -17.958 95.950 1.00 87.38 78 LYS A N 1
ATOM 570 C CA . LYS A 1 78 ? -60.537 -18.826 96.032 1.00 87.38 78 LYS A CA 1
ATOM 571 C C . LYS A 1 78 ? -60.248 -19.234 97.475 1.00 87.38 78 LYS A C 1
ATOM 573 O O . LYS A 1 78 ? -60.054 -20.415 97.730 1.00 87.38 78 LYS A O 1
ATOM 578 N N . CYS A 1 79 ? -60.293 -18.300 98.426 1.00 86.50 79 CYS A N 1
ATOM 579 C CA . CYS A 1 79 ? -60.161 -18.605 99.853 1.00 86.50 79 CYS A CA 1
ATOM 580 C C . CYS A 1 79 ? -61.288 -19.511 100.377 1.00 86.50 79 CYS A C 1
ATOM 582 O O . CYS A 1 79 ? -61.031 -20.338 101.249 1.00 86.50 79 CYS A O 1
ATOM 584 N N . ALA A 1 80 ? -62.518 -19.385 99.869 1.00 88.69 80 ALA A N 1
ATOM 585 C CA . ALA A 1 80 ? -63.623 -20.279 100.211 1.00 88.69 80 ALA A CA 1
ATOM 586 C C . ALA A 1 80 ? -63.382 -21.694 99.662 1.00 88.69 80 ALA A C 1
ATOM 588 O O . ALA A 1 80 ? -63.349 -22.638 100.444 1.00 88.69 80 ALA A O 1
ATOM 589 N N . ALA A 1 81 ? -63.089 -21.830 98.365 1.00 90.06 81 ALA A N 1
ATOM 590 C CA . ALA A 1 81 ? -62.788 -23.115 97.732 1.00 90.06 81 ALA A CA 1
ATOM 591 C C . ALA A 1 81 ? -61.539 -23.795 98.329 1.00 90.06 81 ALA A C 1
ATOM 593 O O . ALA A 1 81 ? -61.523 -25.006 98.523 1.00 90.06 81 ALA A O 1
ATOM 594 N N . GLN A 1 82 ? -60.502 -23.029 98.688 1.00 90.06 82 GLN A N 1
ATOM 595 C CA . GLN A 1 82 ? -59.323 -23.551 99.389 1.00 90.06 82 GLN A CA 1
ATOM 596 C C . GLN A 1 82 ? -59.649 -24.010 100.816 1.00 90.06 82 GLN A C 1
ATOM 598 O O . GLN A 1 82 ? -59.096 -25.011 101.260 1.00 90.06 82 GLN A O 1
ATOM 603 N N . ARG A 1 83 ? -60.548 -23.322 101.536 1.00 90.75 83 ARG A N 1
ATOM 604 C CA . ARG A 1 83 ? -61.029 -23.775 102.854 1.00 90.75 83 ARG A CA 1
ATOM 605 C C . ARG A 1 83 ? -61.861 -25.045 102.743 1.00 90.75 83 ARG A C 1
ATOM 607 O O . ARG A 1 83 ? -61.645 -25.947 103.539 1.00 90.75 83 ARG A O 1
ATOM 614 N N . GLU A 1 84 ? -62.754 -25.126 101.764 1.00 92.50 84 GLU A N 1
ATOM 615 C CA . GLU A 1 84 ? -63.590 -26.301 101.504 1.00 92.50 84 GLU A CA 1
ATOM 616 C C . GLU A 1 84 ? -62.736 -27.517 101.111 1.00 92.50 84 GLU A C 1
ATOM 618 O O . GLU A 1 84 ? -62.864 -28.580 101.713 1.00 92.50 84 GLU A O 1
ATOM 623 N N . ALA A 1 85 ? -61.769 -27.343 100.202 1.00 89.62 85 ALA A N 1
ATOM 624 C CA . ALA A 1 85 ? -60.812 -28.387 99.836 1.00 89.62 85 ALA A CA 1
ATOM 625 C C . ALA A 1 85 ? -59.925 -28.824 101.018 1.00 89.62 85 ALA A C 1
ATOM 627 O O . ALA A 1 85 ? -59.696 -30.018 101.204 1.00 89.62 85 ALA A O 1
ATOM 628 N N . LEU A 1 86 ? -59.460 -27.884 101.853 1.00 91.69 86 LEU A N 1
ATOM 629 C CA . LEU A 1 86 ? -58.705 -28.197 103.072 1.00 91.69 86 LEU A CA 1
ATOM 630 C C . LEU A 1 86 ? -59.576 -28.939 104.099 1.00 91.69 86 LEU A C 1
ATOM 632 O O . LEU A 1 86 ? -59.103 -29.883 104.721 1.00 91.69 86 LEU A O 1
ATOM 636 N N . GLN A 1 87 ? -60.838 -28.542 104.276 1.00 91.38 87 GLN A N 1
ATOM 637 C CA . GLN A 1 87 ? -61.789 -29.213 105.167 1.00 91.38 87 GLN A CA 1
ATOM 638 C C . GLN A 1 87 ? -62.102 -30.634 104.688 1.00 91.38 87 GLN A C 1
ATOM 640 O O . GLN A 1 87 ? -62.096 -31.550 105.506 1.00 91.38 87 GLN A O 1
ATOM 645 N N . GLY A 1 88 ? -62.295 -30.832 103.380 1.00 91.00 88 GLY A N 1
ATOM 646 C CA . GLY A 1 88 ? -62.449 -32.157 102.777 1.00 91.00 88 GLY A CA 1
ATOM 647 C C . GLY A 1 88 ? -61.213 -33.033 102.986 1.00 91.00 88 GLY A C 1
ATOM 648 O O . GLY A 1 88 ? -61.334 -34.150 103.478 1.00 91.00 88 GLY A O 1
ATOM 649 N N . LEU A 1 89 ? -60.016 -32.502 102.710 1.00 92.25 89 LEU A N 1
ATOM 650 C CA . LEU A 1 89 ? -58.752 -33.213 102.924 1.00 92.25 89 LEU A CA 1
ATOM 651 C C . LEU A 1 89 ? -58.543 -33.591 104.399 1.00 92.25 89 LEU A C 1
ATOM 653 O O . LEU A 1 89 ? -58.203 -34.735 104.697 1.00 92.25 89 LEU A O 1
ATOM 657 N N . LEU A 1 90 ? -58.781 -32.652 105.321 1.00 90.50 90 LEU A N 1
ATOM 658 C CA . LEU A 1 90 ? -58.678 -32.892 106.761 1.00 90.50 90 LEU A CA 1
ATOM 659 C C . LEU A 1 90 ? -59.695 -33.941 107.227 1.00 90.50 90 LEU A C 1
ATOM 661 O O . LEU A 1 90 ? -59.310 -34.847 107.963 1.00 90.50 90 LEU A O 1
ATOM 665 N N . GLY A 1 91 ? -60.943 -33.875 106.752 1.00 90.69 91 GLY A N 1
ATOM 666 C CA . GLY A 1 91 ? -61.969 -34.893 106.995 1.00 90.69 91 GLY A CA 1
ATOM 667 C C . GLY A 1 91 ? -61.506 -36.281 106.558 1.00 90.69 91 GLY A C 1
ATOM 668 O O . GLY A 1 91 ? -61.393 -37.175 107.392 1.00 90.69 91 GLY A O 1
ATOM 669 N N . CYS A 1 92 ? -61.090 -36.426 105.296 1.00 90.38 92 CYS A N 1
ATOM 670 C CA . CYS A 1 92 ? -60.555 -37.685 104.776 1.00 90.38 92 CYS A CA 1
ATOM 671 C C . CYS A 1 92 ? -59.345 -38.204 105.574 1.00 90.38 92 CYS A C 1
ATOM 673 O O . CYS A 1 92 ? -59.196 -39.417 105.716 1.00 90.38 92 CYS A O 1
ATOM 675 N N . THR A 1 93 ? -58.488 -37.326 106.118 1.00 89.88 93 THR A N 1
ATOM 676 C CA . THR A 1 93 ? -57.394 -37.767 107.004 1.00 89.88 93 THR A CA 1
ATOM 677 C C . THR A 1 93 ? -57.825 -38.140 108.415 1.00 89.88 93 THR A C 1
ATOM 679 O O . THR A 1 93 ? -57.178 -38.991 109.015 1.00 89.88 93 THR A O 1
ATOM 682 N N . LEU A 1 94 ? -58.886 -37.544 108.964 1.00 89.31 94 LEU A N 1
ATOM 683 C CA . LEU A 1 94 ? -59.450 -37.972 110.247 1.00 89.31 94 LEU A CA 1
ATOM 684 C C . LEU A 1 94 ? -60.086 -39.357 110.091 1.00 89.31 94 LEU A C 1
ATOM 686 O O . LEU A 1 94 ? -59.756 -40.265 110.853 1.00 89.31 94 LEU A O 1
ATOM 690 N N . ASP A 1 95 ? -60.868 -39.557 109.028 1.00 88.25 95 ASP A N 1
ATOM 691 C CA . ASP A 1 95 ? -61.443 -40.857 108.673 1.00 88.25 95 ASP A CA 1
ATOM 692 C C . ASP A 1 95 ? -60.346 -41.919 108.451 1.00 88.25 95 ASP A C 1
ATOM 694 O O . ASP A 1 95 ? -60.436 -43.032 108.978 1.00 88.25 95 ASP A O 1
ATOM 698 N N . SER A 1 96 ? -59.260 -41.590 107.731 1.00 86.81 96 SER A N 1
ATOM 699 C CA . SER A 1 96 ? -58.142 -42.527 107.531 1.00 86.81 96 SER A CA 1
ATOM 700 C C . SER A 1 96 ? -57.339 -42.779 108.811 1.00 86.81 96 SER A C 1
ATOM 702 O O . SER A 1 96 ? -56.863 -43.902 109.016 1.00 86.81 96 SER A O 1
ATOM 704 N N . LEU A 1 97 ? -57.210 -41.787 109.695 1.00 87.25 97 LEU A N 1
ATOM 705 C CA . LEU A 1 97 ? -56.560 -41.936 110.996 1.00 87.25 97 LEU A CA 1
ATOM 706 C C . LEU A 1 97 ? -57.378 -42.800 111.955 1.00 87.25 97 LEU A C 1
ATOM 708 O O . LEU A 1 97 ? -56.773 -43.578 112.690 1.00 87.25 97 LEU A O 1
ATOM 712 N N . ASP A 1 98 ? -58.708 -42.719 111.959 1.00 86.56 98 ASP A N 1
ATOM 713 C CA . ASP A 1 98 ? -59.540 -43.550 112.835 1.00 86.56 98 ASP A CA 1
ATOM 714 C C . ASP A 1 98 ? -59.798 -44.954 112.287 1.00 86.56 98 ASP A C 1
ATOM 716 O O . ASP A 1 98 ? -59.738 -45.914 113.059 1.00 86.56 98 ASP A O 1
ATOM 720 N N . LEU A 1 99 ? -59.977 -45.111 110.972 1.00 89.31 99 LEU A N 1
ATOM 721 C CA . LEU A 1 99 ? -60.205 -46.422 110.359 1.00 89.31 99 LEU A CA 1
ATOM 722 C C . LEU A 1 99 ? -58.914 -47.233 110.154 1.00 89.31 99 LEU A C 1
ATOM 724 O O . LEU A 1 99 ? -58.920 -48.450 110.322 1.00 89.31 99 LEU A O 1
ATOM 728 N N . SER A 1 100 ? -57.809 -46.578 109.773 1.00 84.31 100 SER A N 1
ATOM 729 C CA . SER A 1 100 ? -56.563 -47.253 109.357 1.00 84.31 100 SER A CA 1
ATOM 730 C C . SER A 1 100 ? -55.296 -46.788 110.082 1.00 84.31 100 SER A C 1
ATOM 732 O O . SER A 1 100 ? -54.237 -47.377 109.880 1.00 84.31 100 SER A O 1
ATOM 734 N N . ARG A 1 101 ? -55.379 -45.745 110.925 1.00 87.69 101 ARG A N 1
ATOM 735 C CA . ARG A 1 101 ? -54.231 -45.112 111.609 1.00 87.69 101 ARG A CA 1
ATOM 736 C C . ARG A 1 101 ? -53.147 -44.595 110.644 1.00 87.69 101 ARG A C 1
ATOM 738 O O . ARG A 1 101 ? -51.981 -44.502 111.019 1.00 87.69 101 ARG A O 1
ATOM 745 N N . THR A 1 102 ? -53.534 -44.200 109.425 1.00 86.50 102 THR A N 1
ATOM 746 C CA . THR A 1 102 ? -52.634 -43.623 108.405 1.00 86.50 102 THR A CA 1
ATOM 747 C C . THR A 1 102 ? -52.995 -42.179 108.041 1.00 86.50 102 THR A C 1
ATOM 749 O O . THR A 1 102 ? -54.152 -41.772 108.126 1.00 86.50 102 THR A O 1
ATOM 752 N N . VAL A 1 103 ? -51.995 -41.413 107.586 1.00 88.25 103 VAL A N 1
ATOM 753 C CA . VAL A 1 103 ? -52.122 -40.023 107.084 1.00 88.25 103 VAL A CA 1
ATOM 754 C C . VAL A 1 103 ? -52.089 -39.938 105.548 1.00 88.25 103 VAL A C 1
ATOM 756 O O . VAL A 1 103 ? -51.773 -38.894 104.976 1.00 88.25 103 VAL A O 1
ATOM 759 N N . GLN A 1 104 ? -52.386 -41.053 104.873 1.00 88.81 104 GLN A N 1
ATOM 760 C CA . GLN A 1 104 ? -52.149 -41.248 103.440 1.00 88.81 104 GLN A CA 1
ATOM 761 C C . GLN A 1 104 ? -52.770 -40.162 102.528 1.00 88.81 104 GLN A C 1
ATOM 763 O O . GLN A 1 104 ? -52.049 -39.682 101.652 1.00 88.81 104 GLN A O 1
ATOM 768 N N . PRO A 1 105 ? -54.016 -39.677 102.743 1.00 89.81 105 PRO A N 1
ATOM 769 C CA . PRO A 1 105 ? -54.611 -38.662 101.866 1.00 89.81 105 PRO A CA 1
ATOM 770 C C . PRO A 1 105 ? -53.837 -37.334 101.827 1.00 89.81 105 PRO A C 1
ATOM 772 O O . PRO A 1 105 ? -53.721 -36.721 100.769 1.00 89.81 105 PRO A O 1
ATOM 775 N N . VAL A 1 106 ? -53.258 -36.893 102.954 1.00 90.38 106 VAL A N 1
ATOM 776 C CA . VAL A 1 106 ? -52.404 -35.688 102.991 1.00 90.38 106 VAL A CA 1
ATOM 777 C C . VAL A 1 106 ? -51.070 -35.930 102.293 1.00 90.38 106 VAL A C 1
ATOM 779 O O . VAL A 1 106 ? -50.591 -35.036 101.601 1.00 90.38 106 VAL A O 1
ATOM 782 N N . LEU A 1 107 ? -50.481 -37.123 102.424 1.00 92.38 107 LEU A N 1
ATOM 783 C CA . LEU A 1 107 ? -49.236 -37.454 101.730 1.00 92.38 107 LEU A CA 1
ATOM 784 C C . LEU A 1 107 ? -49.431 -37.433 100.205 1.00 92.38 107 LEU A C 1
ATOM 786 O O . LEU A 1 107 ? -48.648 -36.807 99.495 1.00 92.38 107 LEU A O 1
ATOM 790 N N . GLU A 1 108 ? -50.507 -38.042 99.707 1.00 90.56 108 GLU A N 1
ATOM 791 C CA . GLU A 1 108 ? -50.840 -38.068 98.277 1.00 90.56 108 GLU A CA 1
ATOM 792 C C . GLU A 1 108 ? -51.216 -36.676 97.740 1.00 90.56 108 GLU A C 1
ATOM 794 O O . GLU A 1 108 ? -50.770 -36.297 96.653 1.00 90.56 108 GLU A O 1
ATOM 799 N N . ALA A 1 109 ? -51.943 -35.863 98.516 1.00 91.00 109 ALA A N 1
ATOM 800 C CA . ALA A 1 109 ? -52.230 -34.469 98.168 1.00 91.00 109 ALA A CA 1
ATOM 801 C C . ALA A 1 109 ? -50.956 -33.601 98.098 1.00 91.00 109 ALA A C 1
ATOM 803 O O . ALA A 1 109 ? -50.808 -32.790 97.185 1.00 91.00 109 ALA A O 1
ATOM 804 N N . VAL A 1 110 ? -50.003 -33.789 99.019 1.00 93.31 110 VAL A N 1
ATOM 805 C CA . VAL A 1 110 ? -48.709 -33.083 98.993 1.00 93.31 110 VAL A CA 1
ATOM 806 C C . VAL A 1 110 ? -47.843 -33.551 97.821 1.00 93.31 110 VAL A C 1
ATOM 808 O O . VAL A 1 110 ? -47.265 -32.715 97.131 1.00 93.31 110 V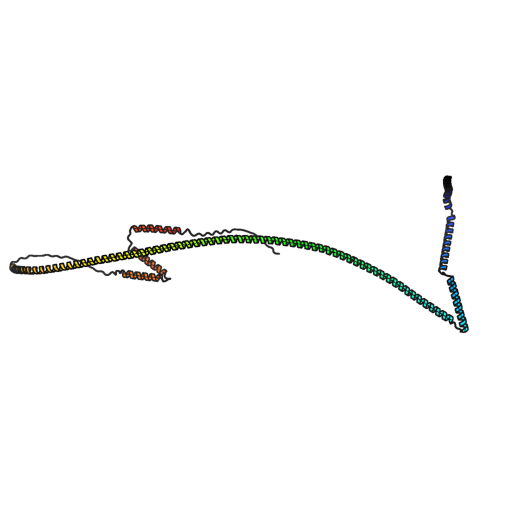AL A O 1
ATOM 811 N N . MET A 1 111 ? -47.779 -34.856 97.540 1.00 93.19 111 MET A N 1
ATOM 812 C CA . MET A 1 111 ? -46.996 -35.382 96.414 1.00 93.19 111 MET A CA 1
ATOM 813 C C . MET A 1 111 ? -47.551 -34.934 95.055 1.00 93.19 111 MET A C 1
ATOM 815 O O . MET A 1 111 ? -46.778 -34.553 94.178 1.00 93.19 111 MET A O 1
ATOM 819 N N . THR A 1 112 ? -48.874 -34.927 94.879 1.00 92.19 112 THR A N 1
ATOM 820 C CA . THR A 1 112 ? -49.510 -34.440 93.641 1.00 92.19 112 THR A CA 1
ATOM 821 C C . THR A 1 112 ? -49.373 -32.924 93.474 1.00 92.19 112 THR A C 1
ATOM 823 O O . THR A 1 112 ? -49.116 -32.466 92.361 1.00 92.19 112 THR A O 1
ATOM 826 N N . ALA A 1 113 ? -49.433 -32.144 94.561 1.00 89.94 113 ALA A N 1
ATOM 827 C CA . ALA A 1 113 ? -49.117 -30.715 94.530 1.00 89.94 113 ALA A CA 1
ATOM 828 C C . ALA A 1 113 ? -47.654 -30.456 94.123 1.00 89.94 113 ALA A C 1
ATOM 830 O O . ALA A 1 113 ? -47.411 -29.676 93.206 1.00 89.94 113 ALA A O 1
ATOM 831 N N . GLN A 1 114 ? -46.688 -31.163 94.721 1.00 94.25 114 GLN A N 1
ATOM 832 C CA . GLN A 1 114 ? -45.264 -31.048 94.372 1.00 94.25 114 GLN A CA 1
ATOM 833 C C . GLN A 1 114 ? -44.978 -31.439 92.913 1.00 94.25 114 GLN A C 1
ATOM 835 O O . GLN A 1 114 ? -44.166 -30.797 92.248 1.00 94.25 114 GLN A O 1
ATOM 840 N N . GLN A 1 115 ? -45.661 -32.459 92.383 1.00 94.19 115 GLN A N 1
ATOM 841 C CA . GLN A 1 115 ? -45.572 -32.831 90.966 1.00 94.19 115 GLN A CA 1
ATOM 842 C C . GLN A 1 115 ? -46.156 -31.745 90.050 1.00 94.19 115 GLN A C 1
ATOM 844 O O . GLN A 1 115 ? -45.555 -31.424 89.026 1.00 94.19 115 GLN A O 1
ATOM 849 N N . ALA A 1 116 ? -47.289 -31.141 90.420 1.00 93.31 116 ALA A N 1
ATOM 850 C CA . ALA A 1 116 ? -47.881 -30.037 89.668 1.00 93.31 116 ALA A CA 1
ATOM 851 C C . ALA A 1 116 ? -46.991 -28.779 89.681 1.00 93.31 116 ALA A C 1
ATOM 853 O O . ALA A 1 116 ? -46.821 -28.145 88.641 1.00 93.31 116 ALA A O 1
ATOM 854 N N . GLU A 1 117 ? -46.372 -28.449 90.820 1.00 93.12 117 GLU A N 1
ATOM 855 C CA . GLU A 1 117 ? -45.388 -27.364 90.935 1.00 93.12 117 GLU A CA 1
ATOM 856 C C . GLU A 1 117 ? -44.138 -27.638 90.084 1.00 93.12 117 GLU A C 1
ATOM 858 O O . GLU A 1 117 ? -43.687 -26.747 89.363 1.00 93.12 117 GLU A O 1
ATOM 863 N N . ALA A 1 118 ? -43.613 -28.869 90.088 1.00 94.75 118 ALA A N 1
ATOM 864 C CA . ALA A 1 118 ? -42.478 -29.256 89.247 1.00 94.75 118 ALA A CA 1
ATOM 865 C C . ALA A 1 118 ? -42.787 -29.095 87.747 1.00 94.75 118 ALA A C 1
ATOM 867 O O . ALA A 1 118 ? -42.037 -28.424 87.038 1.00 94.75 118 ALA A O 1
ATOM 868 N N . ILE A 1 119 ? -43.928 -29.616 87.278 1.00 95.56 119 ILE A N 1
ATOM 869 C CA . ILE A 1 119 ? -44.376 -29.468 85.880 1.00 95.56 119 ILE A CA 1
ATOM 870 C C . ILE A 1 119 ? -44.590 -27.987 85.527 1.00 95.56 119 ILE A C 1
ATOM 872 O O . ILE A 1 119 ? -44.219 -27.548 84.438 1.00 95.56 119 ILE A O 1
ATOM 876 N N . MET A 1 120 ? -45.142 -27.186 86.446 1.00 95.06 120 MET A N 1
ATOM 877 C CA . MET A 1 120 ? -45.307 -25.744 86.245 1.00 95.06 120 MET A CA 1
ATOM 878 C C . MET A 1 120 ? -43.953 -25.033 86.101 1.00 95.06 120 MET A C 1
ATOM 880 O O . MET A 1 120 ? -43.800 -24.184 85.222 1.00 95.06 120 MET A O 1
ATOM 884 N N . HIS A 1 121 ? -42.954 -25.392 86.912 1.00 95.44 121 HIS A N 1
ATOM 885 C CA . HIS A 1 121 ? -41.596 -24.864 86.790 1.00 95.44 121 HIS A CA 1
ATOM 886 C C . HIS A 1 121 ? -40.919 -25.284 85.476 1.00 95.44 121 HIS A C 1
ATOM 888 O O . HIS A 1 121 ? -40.337 -24.430 84.806 1.00 95.44 121 HIS A O 1
ATOM 894 N N . GLU A 1 122 ? -41.049 -26.544 85.053 1.00 96.38 122 GLU A N 1
ATOM 895 C CA . GLU A 1 122 ? -40.544 -27.015 83.756 1.00 96.38 122 GLU A CA 1
ATOM 896 C C . GLU A 1 122 ? -41.185 -26.259 82.581 1.00 96.38 122 GLU A C 1
ATOM 898 O O . GLU A 1 122 ? -40.475 -25.799 81.684 1.00 96.38 122 GLU A O 1
ATOM 903 N N . MET A 1 123 ? -42.506 -26.041 82.609 1.00 96.06 123 MET A N 1
ATOM 904 C CA . MET A 1 123 ? -43.205 -25.232 81.602 1.00 96.06 123 MET A CA 1
ATOM 905 C C . MET A 1 123 ? -42.730 -23.772 81.589 1.00 96.06 123 MET A C 1
ATOM 907 O O . MET A 1 123 ? -42.558 -23.199 80.514 1.00 96.06 123 MET A O 1
ATOM 911 N N . ILE A 1 124 ? -42.463 -23.177 82.756 1.00 95.56 124 ILE A N 1
ATOM 912 C CA . ILE A 1 124 ? -41.941 -21.807 82.868 1.00 95.56 124 ILE A CA 1
ATOM 913 C C . ILE A 1 124 ? -40.525 -21.696 82.278 1.00 95.56 124 ILE A C 1
ATOM 915 O O . ILE A 1 124 ? -40.238 -20.730 81.568 1.00 95.56 124 ILE A O 1
ATOM 919 N N . GLU A 1 125 ? -39.631 -22.662 82.515 1.00 96.25 125 GLU A N 1
ATOM 920 C CA . GLU A 1 125 ? -38.297 -22.651 81.890 1.00 96.25 125 GLU A CA 1
ATOM 921 C C . GLU A 1 125 ? -38.351 -22.973 80.385 1.00 96.25 125 GLU A C 1
ATOM 923 O O . GLU A 1 125 ? -37.603 -22.380 79.599 1.00 96.25 125 GLU A O 1
ATOM 928 N N . ALA A 1 126 ? -39.285 -23.820 79.942 1.00 96.44 126 ALA A N 1
ATOM 929 C CA . ALA A 1 126 ? -39.563 -24.038 78.522 1.00 96.44 126 ALA A CA 1
ATOM 930 C C . ALA A 1 126 ? -40.077 -22.758 77.828 1.00 96.44 126 ALA A C 1
ATOM 932 O O . ALA A 1 126 ? -39.619 -22.418 76.737 1.00 96.44 126 ALA A O 1
ATOM 933 N N . GLU A 1 127 ? -40.958 -21.980 78.468 1.00 97.06 127 GLU A N 1
ATOM 934 C CA . GLU A 1 127 ? -41.412 -20.687 77.939 1.00 97.06 127 GLU A CA 1
ATOM 935 C C . GLU A 1 127 ? -40.279 -19.645 77.928 1.00 97.06 127 GLU A C 1
ATOM 937 O O . GLU A 1 127 ? -40.086 -18.933 76.937 1.00 97.06 127 GLU A O 1
ATOM 942 N N . LYS A 1 128 ? -39.470 -19.562 78.991 1.00 97.19 128 LYS A N 1
ATOM 943 C CA . LYS A 1 128 ? -38.300 -18.664 79.051 1.00 97.19 128 LYS A CA 1
ATOM 944 C C . LYS A 1 128 ? -37.283 -18.978 77.956 1.00 97.19 128 LYS A C 1
ATOM 946 O O . LYS A 1 128 ? -36.802 -18.060 77.292 1.00 97.19 128 LYS A O 1
ATOM 951 N N . THR A 1 129 ? -36.975 -20.253 77.730 1.00 96.88 129 THR A N 1
ATOM 952 C CA . THR A 1 129 ? -36.039 -20.668 76.673 1.00 96.88 129 THR A CA 1
ATOM 953 C C . THR A 1 129 ? -36.626 -20.442 75.280 1.00 96.88 129 THR A C 1
ATOM 955 O O . THR A 1 129 ? -35.958 -19.837 74.441 1.00 96.88 129 THR A O 1
ATOM 958 N N . ALA A 1 130 ? -37.896 -20.784 75.039 1.00 96.56 130 ALA A N 1
ATOM 959 C CA . ALA A 1 130 ? -38.573 -20.489 73.775 1.00 96.56 130 ALA A CA 1
ATOM 960 C C . ALA A 1 130 ? -38.643 -18.976 73.481 1.00 96.56 130 ALA A C 1
ATOM 962 O O . ALA A 1 130 ? -38.332 -18.536 72.373 1.00 96.56 130 ALA A O 1
ATOM 963 N N . THR A 1 131 ? -38.983 -18.146 74.471 1.00 97.19 131 THR A N 1
ATOM 964 C CA . THR A 1 131 ? -39.026 -16.682 74.304 1.00 97.19 131 THR A CA 1
ATOM 965 C C . THR A 1 131 ? -37.637 -16.052 74.178 1.00 97.19 131 THR A C 1
ATOM 967 O O . THR A 1 131 ? -37.511 -15.020 73.515 1.00 97.19 131 THR A O 1
ATOM 970 N N . ALA A 1 132 ? -36.585 -16.659 74.739 1.00 97.31 132 ALA A N 1
ATOM 971 C CA . ALA A 1 132 ? -35.198 -16.273 74.483 1.00 97.31 132 ALA A CA 1
ATOM 972 C C . ALA A 1 132 ? -34.771 -16.607 73.042 1.00 97.31 132 ALA A C 1
ATOM 974 O O . ALA A 1 132 ? -34.251 -15.732 72.350 1.00 97.31 132 ALA A O 1
ATOM 975 N N . LEU A 1 133 ? -35.076 -17.812 72.546 1.00 97.81 133 LEU A N 1
ATOM 976 C CA . LEU A 1 133 ? -34.813 -18.211 71.157 1.00 97.81 133 LEU A CA 1
ATOM 977 C C . LEU A 1 133 ? -35.566 -17.325 70.152 1.00 97.81 133 LEU A C 1
ATOM 979 O O . LEU A 1 133 ? -34.981 -16.857 69.180 1.00 97.81 133 LEU A O 1
ATOM 983 N N . VAL A 1 134 ? -36.834 -16.993 70.416 1.00 98.12 134 VAL A N 1
ATOM 984 C CA . VAL A 1 134 ? -37.614 -16.058 69.581 1.00 98.12 134 VAL A CA 1
ATOM 985 C C . VAL A 1 134 ? -37.035 -14.635 69.602 1.00 98.12 134 VAL A C 1
ATOM 987 O O . VAL A 1 134 ? -37.184 -13.910 68.618 1.00 98.12 134 VAL A O 1
ATOM 990 N N . LYS A 1 135 ? -36.367 -14.208 70.683 1.00 97.94 135 LYS A N 1
ATOM 991 C CA . LYS A 1 135 ? -35.633 -12.928 70.719 1.00 97.94 135 LYS A CA 1
ATOM 992 C C . LYS A 1 135 ? -34.335 -12.998 69.910 1.00 97.94 135 LYS A C 1
ATOM 994 O O . LYS A 1 135 ? -34.086 -12.070 69.146 1.00 97.94 135 LYS A O 1
ATOM 999 N N . ALA A 1 136 ? -33.570 -14.086 70.028 1.00 98.19 136 ALA A N 1
ATOM 1000 C CA . ALA A 1 136 ? -32.355 -14.318 69.243 1.00 98.19 136 ALA A CA 1
ATOM 1001 C C . ALA A 1 136 ? -32.661 -14.319 67.737 1.00 98.19 136 ALA A C 1
ATOM 1003 O O . ALA A 1 136 ? -32.208 -13.426 67.030 1.00 98.19 136 ALA A O 1
ATOM 1004 N N . LEU A 1 137 ? -33.582 -15.176 67.280 1.00 98.25 137 LEU A N 1
ATOM 1005 C CA . LEU A 1 137 ? -33.977 -15.268 65.868 1.00 98.25 137 LEU A CA 1
ATOM 1006 C C . LEU A 1 137 ? -34.515 -13.943 65.295 1.00 98.25 137 LEU A C 1
ATOM 1008 O O . LEU A 1 137 ? -34.368 -13.675 64.105 1.00 98.25 137 LEU A O 1
ATOM 1012 N N . LYS A 1 138 ? -35.129 -13.082 66.122 1.00 97.81 138 LYS A N 1
ATOM 1013 C CA . LYS A 1 138 ? -35.547 -11.728 65.709 1.00 97.81 138 LYS A CA 1
ATOM 1014 C C . LYS A 1 138 ? -34.369 -10.763 65.550 1.00 97.81 138 LYS A C 1
ATOM 1016 O O . LYS A 1 138 ? -34.433 -9.907 64.670 1.00 97.81 138 LYS A O 1
ATOM 1021 N N . ALA A 1 139 ? -33.324 -10.888 66.368 1.00 98.19 139 ALA A N 1
ATOM 1022 C CA . ALA A 1 139 ? -32.082 -10.135 66.211 1.00 98.19 139 ALA A CA 1
ATOM 1023 C C . ALA A 1 139 ? -31.283 -10.634 64.994 1.00 98.19 139 ALA A C 1
ATOM 1025 O O . ALA A 1 139 ? -30.858 -9.819 64.176 1.00 98.19 139 ALA A O 1
ATOM 1026 N N . ASP A 1 140 ? -31.181 -11.953 64.813 1.00 98.00 140 ASP A N 1
ATOM 1027 C CA . ASP A 1 140 ? -30.502 -12.581 63.676 1.00 98.00 140 ASP A CA 1
ATOM 1028 C C . ASP A 1 140 ? -31.140 -12.134 62.353 1.00 98.00 140 ASP A C 1
ATOM 1030 O O . ASP A 1 140 ? -30.456 -11.564 61.502 1.00 98.00 140 ASP A O 1
ATOM 1034 N N . LEU A 1 141 ? -32.472 -12.251 62.232 1.00 98.12 141 LEU A N 1
ATOM 1035 C CA . LEU A 1 141 ? -33.254 -11.793 61.075 1.00 98.12 141 LEU A CA 1
ATOM 1036 C C . LEU A 1 141 ? -33.102 -10.283 60.807 1.00 98.12 141 LEU A C 1
ATOM 1038 O O . LEU A 1 141 ? -33.157 -9.850 59.655 1.00 98.12 141 LEU A O 1
ATOM 1042 N N . ALA A 1 142 ? -32.946 -9.459 61.848 1.00 98.12 142 ALA A N 1
ATOM 1043 C CA . ALA A 1 142 ? -32.688 -8.029 61.681 1.00 98.12 142 ALA A CA 1
ATOM 1044 C C . ALA A 1 142 ? -31.270 -7.776 61.142 1.00 98.12 142 ALA A C 1
ATOM 1046 O O . ALA A 1 142 ? -31.103 -6.972 60.224 1.00 98.12 142 ALA A O 1
ATOM 1047 N N . SER A 1 143 ? -30.272 -8.504 61.652 1.00 98.25 143 SER A N 1
ATOM 1048 C CA . SER A 1 143 ? -28.882 -8.404 61.197 1.00 98.25 143 SER A CA 1
ATOM 1049 C C . SER A 1 143 ? -28.703 -8.902 59.757 1.00 98.25 143 SER A C 1
ATOM 1051 O O . SER A 1 143 ? -28.042 -8.241 58.959 1.00 98.25 143 SER A O 1
ATOM 1053 N N . GLU A 1 144 ? -29.362 -10.002 59.376 1.00 98.31 144 GLU A N 1
ATOM 1054 C CA . GLU A 1 144 ? -29.326 -10.537 58.013 1.00 98.31 144 GLU A CA 1
ATOM 1055 C C . GLU A 1 144 ? -29.962 -9.559 57.018 1.00 98.31 144 GLU A C 1
ATOM 1057 O O . GLU A 1 144 ? -29.395 -9.300 55.955 1.00 98.31 144 GLU A O 1
ATOM 1062 N N . LYS A 1 145 ? -31.099 -8.946 57.379 1.00 98.38 145 LYS A N 1
ATOM 1063 C CA . LYS A 1 145 ? -31.729 -7.894 56.566 1.00 98.38 145 LYS A CA 1
ATOM 1064 C C . LYS A 1 145 ? -30.809 -6.693 56.381 1.00 98.38 145 LYS A C 1
ATOM 1066 O O . LYS A 1 145 ? -30.655 -6.241 55.249 1.00 98.38 145 LYS A O 1
ATOM 1071 N N . GLN A 1 146 ? -30.166 -6.211 57.448 1.00 98.38 146 GLN A N 1
ATOM 1072 C CA . GLN A 1 146 ? -29.207 -5.109 57.348 1.00 98.38 146 GLN A CA 1
ATOM 1073 C C . GLN A 1 146 ? -28.050 -5.467 56.400 1.00 98.38 146 GLN A C 1
ATOM 1075 O O . GLN A 1 146 ? -27.797 -4.729 55.448 1.00 98.38 146 GLN A O 1
ATOM 1080 N N . GLN A 1 147 ? -27.414 -6.627 56.592 1.00 98.12 147 GLN A N 1
ATOM 1081 C CA . GLN A 1 147 ? -26.328 -7.090 55.722 1.00 98.12 147 GLN A CA 1
ATOM 1082 C C . GLN A 1 147 ? -26.776 -7.273 54.265 1.00 98.12 147 GLN A C 1
ATOM 1084 O O . GLN A 1 147 ? -26.002 -7.023 53.344 1.00 98.12 147 GLN A O 1
ATOM 1089 N N . HIS A 1 148 ? -28.009 -7.729 54.027 1.00 98.38 148 HIS A N 1
ATOM 1090 C CA . HIS A 1 148 ? -28.556 -7.855 52.679 1.00 98.38 148 HIS A CA 1
ATOM 1091 C C . HIS A 1 148 ? -28.755 -6.480 52.029 1.00 98.38 148 HIS A C 1
ATOM 1093 O O . HIS A 1 148 ? -28.354 -6.283 50.883 1.00 98.38 148 HIS A O 1
ATOM 1099 N N . GLU A 1 149 ? -29.313 -5.503 52.751 1.00 98.25 149 GLU A N 1
ATOM 1100 C CA . GLU A 1 149 ? -29.420 -4.131 52.250 1.00 98.25 149 GLU A CA 1
ATOM 1101 C C . GLU A 1 149 ? -28.044 -3.499 51.986 1.00 98.25 149 GLU A C 1
ATOM 1103 O O . GLU A 1 149 ? -27.893 -2.766 51.011 1.00 98.25 149 GLU A O 1
ATOM 1108 N N . GLU A 1 150 ? -27.041 -3.768 52.824 1.00 98.38 150 GLU A N 1
ATOM 1109 C CA . GLU A 1 150 ? -25.655 -3.316 52.638 1.00 98.38 150 GLU A CA 1
ATOM 1110 C C . GLU A 1 150 ? -25.046 -3.910 51.362 1.00 98.38 150 GLU A C 1
ATOM 1112 O O . GLU A 1 150 ? -24.673 -3.145 50.470 1.00 98.38 150 GLU A O 1
ATOM 1117 N N . ARG A 1 151 ? -25.103 -5.237 51.181 1.00 98.50 151 ARG A N 1
ATOM 1118 C CA . ARG A 1 151 ? -24.671 -5.913 49.941 1.00 98.50 151 ARG A CA 1
ATOM 1119 C C . ARG A 1 151 ? -25.397 -5.373 48.700 1.00 98.50 151 ARG A C 1
ATOM 1121 O O . ARG A 1 151 ? -24.781 -5.155 47.659 1.00 98.50 151 ARG A O 1
ATOM 1128 N N . VAL A 1 152 ? -26.700 -5.088 48.794 1.00 98.44 152 VAL A N 1
ATOM 1129 C CA . VAL A 1 152 ? -27.481 -4.488 47.693 1.00 98.44 152 VAL A CA 1
ATOM 1130 C C . VAL A 1 152 ? -27.090 -3.023 47.439 1.00 98.44 152 VAL A C 1
ATOM 1132 O O . VAL A 1 152 ? -27.097 -2.582 46.288 1.00 98.44 152 VAL A O 1
ATOM 1135 N N . ARG A 1 153 ? -26.719 -2.247 48.468 1.00 98.25 153 ARG A N 1
ATOM 1136 C CA . ARG A 1 153 ? -26.166 -0.886 48.313 1.00 98.25 153 ARG A CA 1
ATOM 1137 C C . ARG A 1 153 ? -24.795 -0.923 47.632 1.00 98.25 153 ARG A C 1
ATOM 1139 O O . ARG A 1 153 ? -24.533 -0.072 46.784 1.00 98.25 153 ARG A O 1
ATOM 1146 N N . GLU A 1 154 ? -23.955 -1.900 47.958 1.00 98.44 154 GLU A N 1
ATOM 1147 C CA . GLU A 1 154 ? -22.633 -2.110 47.354 1.00 98.44 154 GLU A CA 1
ATOM 1148 C C . GLU A 1 154 ? -22.745 -2.505 45.879 1.00 98.44 154 GLU A C 1
ATOM 1150 O O . GLU A 1 154 ? -22.266 -1.764 45.023 1.00 98.44 154 GLU A O 1
ATOM 1155 N N . GLN A 1 155 ? -23.513 -3.548 45.554 1.00 98.44 155 GLN A N 1
ATOM 1156 C CA . GLN A 1 155 ? -23.774 -3.956 44.166 1.00 98.44 155 GLN A CA 1
ATOM 1157 C C . GLN A 1 155 ? -24.369 -2.817 43.317 1.00 98.44 155 GLN A C 1
ATOM 1159 O O . GLN A 1 155 ? -24.036 -2.656 42.143 1.00 98.44 155 GLN A O 1
ATOM 1164 N N . ARG A 1 156 ? -25.224 -1.960 43.898 1.00 98.38 156 ARG A N 1
ATOM 1165 C CA . ARG A 1 156 ? -25.741 -0.760 43.210 1.00 98.38 156 ARG A CA 1
ATOM 1166 C C . ARG A 1 156 ? -24.657 0.289 42.933 1.00 98.38 156 ARG A C 1
ATOM 1168 O O . ARG A 1 156 ? -24.743 0.956 41.902 1.00 98.38 156 ARG A O 1
ATOM 1175 N N . ARG A 1 157 ? -23.652 0.436 43.806 1.00 98.25 157 ARG A N 1
ATOM 1176 C CA . ARG A 1 157 ? -22.480 1.307 43.580 1.00 98.25 157 ARG A CA 1
ATOM 1177 C C . ARG A 1 157 ? -21.571 0.731 42.494 1.00 98.25 157 ARG A C 1
ATOM 1179 O O . ARG A 1 157 ? -21.189 1.470 41.592 1.00 98.25 157 ARG A O 1
ATOM 1186 N N . GLU A 1 158 ? -21.297 -0.571 42.523 1.00 98.44 158 GLU A N 1
ATOM 1187 C CA . GLU A 1 158 ? -20.510 -1.270 41.494 1.00 98.44 158 GLU A CA 1
ATOM 1188 C C . GLU A 1 158 ? -21.159 -1.145 40.109 1.00 98.44 158 GLU A C 1
ATOM 1190 O O . GLU A 1 158 ? -20.522 -0.703 39.155 1.00 98.44 158 GLU A O 1
ATOM 1195 N N . VAL A 1 159 ? -22.463 -1.423 40.004 1.00 98.44 159 VAL A N 1
ATOM 1196 C CA . VAL A 1 159 ? -23.229 -1.265 38.756 1.00 98.44 159 VAL A CA 1
ATOM 1197 C C . VAL A 1 159 ? -23.245 0.190 38.267 1.00 98.44 159 VAL A C 1
ATOM 1199 O O . VAL A 1 159 ? -23.304 0.419 37.059 1.00 98.44 159 VAL A O 1
ATOM 1202 N N . ALA A 1 160 ? -23.182 1.184 39.159 1.00 98.44 160 ALA A N 1
ATOM 1203 C CA . ALA A 1 160 ? -23.039 2.587 38.767 1.00 98.44 160 ALA A CA 1
ATOM 1204 C C . ALA A 1 160 ? -21.623 2.900 38.244 1.00 98.44 160 ALA A C 1
ATOM 1206 O O . ALA A 1 160 ? -21.494 3.541 37.201 1.00 98.44 160 ALA A O 1
ATOM 1207 N N . ALA A 1 161 ? -20.576 2.401 38.909 1.00 98.44 161 ALA A N 1
ATOM 1208 C CA . ALA A 1 161 ? -19.184 2.575 38.492 1.00 98.44 161 ALA A CA 1
ATOM 1209 C C . ALA A 1 161 ? -18.901 1.920 37.128 1.00 98.44 161 ALA A C 1
ATOM 1211 O O . ALA A 1 161 ? -18.384 2.580 36.229 1.00 98.44 161 ALA A O 1
ATOM 1212 N N . LEU A 1 162 ? -19.332 0.668 36.930 1.00 98.44 162 LEU A N 1
ATOM 1213 C CA . LEU A 1 162 ? -19.201 -0.061 35.661 1.00 98.44 162 LEU A CA 1
ATOM 1214 C C . LEU A 1 162 ? -19.949 0.637 34.509 1.00 98.44 162 LEU A C 1
ATOM 1216 O O . LEU A 1 162 ? -19.468 0.669 33.377 1.00 98.44 162 LEU A O 1
ATOM 1220 N N . LYS A 1 163 ? -21.116 1.242 34.781 1.00 98.56 163 LYS A N 1
ATOM 1221 C CA . LYS A 1 163 ? -21.855 2.039 33.783 1.00 98.56 163 LYS A CA 1
ATOM 1222 C C . LYS A 1 163 ? -21.112 3.311 33.382 1.00 98.56 163 LYS A C 1
ATOM 1224 O O . LYS A 1 163 ? -21.162 3.680 32.211 1.00 98.56 163 LYS A O 1
ATOM 1229 N N . GLU A 1 164 ? -20.441 3.971 34.323 1.00 98.50 164 GLU A N 1
ATOM 1230 C CA . GLU A 1 164 ? -19.648 5.168 34.041 1.00 98.50 164 GLU A CA 1
ATOM 1231 C C . GLU A 1 164 ? -18.347 4.826 33.300 1.00 98.50 164 GLU A C 1
ATOM 1233 O O . GLU A 1 164 ? -18.041 5.479 32.306 1.00 98.50 164 GLU A O 1
ATOM 1238 N N . GLN A 1 165 ? -17.648 3.748 33.677 1.00 98.25 165 GLN A N 1
ATOM 1239 C CA . GLN A 1 165 ? -16.503 3.217 32.920 1.00 98.25 165 GLN A CA 1
ATOM 1240 C C . GLN A 1 165 ? -16.895 2.904 31.468 1.00 98.25 165 GLN A C 1
ATOM 1242 O O . GLN A 1 165 ? -16.311 3.456 30.538 1.00 98.25 165 GLN A O 1
ATOM 1247 N N . LEU A 1 166 ? -17.981 2.150 31.260 1.00 98.38 166 LEU A N 1
ATOM 1248 C CA . LEU A 1 166 ? -18.509 1.846 29.925 1.00 98.38 166 LEU A CA 1
ATOM 1249 C C . LEU A 1 166 ? -18.920 3.108 29.137 1.00 98.38 166 LEU A C 1
ATOM 1251 O O . LEU A 1 166 ? -18.895 3.109 27.904 1.00 98.38 166 LEU A O 1
ATOM 1255 N N . ARG A 1 167 ? -19.323 4.192 29.815 1.00 98.44 167 ARG A N 1
ATOM 1256 C CA . ARG A 1 167 ? -19.615 5.489 29.179 1.00 98.44 167 ARG A CA 1
ATOM 1257 C C . ARG A 1 167 ? -18.331 6.213 28.764 1.00 98.44 167 ARG A C 1
ATOM 1259 O O . ARG A 1 167 ? -18.313 6.823 27.695 1.00 98.44 167 ARG A O 1
ATOM 1266 N N . GLN A 1 168 ? -17.279 6.134 29.577 1.00 98.25 168 GLN A N 1
ATOM 1267 C CA . GLN A 1 168 ? -15.963 6.710 29.293 1.00 98.25 168 GLN A CA 1
ATOM 1268 C C . GLN A 1 168 ? -15.270 5.975 28.139 1.00 98.25 168 GLN A C 1
ATOM 1270 O O . GLN A 1 168 ? -14.861 6.632 27.187 1.00 98.25 168 GLN A O 1
ATOM 1275 N N . GLU A 1 169 ? -15.254 4.641 28.136 1.00 98.31 169 GLU A N 1
ATOM 1276 C CA . GLU A 1 169 ? -14.721 3.825 27.031 1.00 98.31 169 GLU A CA 1
ATOM 1277 C C . GLU A 1 169 ? -15.455 4.096 25.709 1.00 98.31 169 GLU A C 1
ATOM 1279 O O . GLU A 1 169 ? -14.845 4.330 24.666 1.00 98.31 169 GLU A O 1
ATOM 1284 N N . LYS A 1 170 ? -16.793 4.176 25.738 1.00 98.56 170 LYS A N 1
ATOM 1285 C CA . LYS A 1 170 ? -17.577 4.569 24.553 1.00 98.56 170 LYS A CA 1
ATOM 1286 C C . LYS A 1 170 ? -17.238 5.978 24.065 1.00 98.56 170 LYS A C 1
ATOM 1288 O O . LYS A 1 170 ? -17.332 6.233 22.865 1.00 98.56 170 LYS A O 1
ATOM 1293 N N . LEU A 1 171 ? -16.849 6.891 24.957 1.00 98.44 171 LEU A N 1
ATOM 1294 C CA . LEU A 1 171 ? -16.399 8.229 24.581 1.00 98.44 171 LEU A CA 1
ATOM 1295 C C . LEU A 1 171 ? -15.001 8.190 23.947 1.00 98.44 171 LEU A C 1
ATOM 1297 O O . LEU A 1 171 ? -14.831 8.780 22.878 1.00 98.44 171 LEU A O 1
ATOM 1301 N N . THR A 1 172 ? -14.031 7.496 24.555 1.00 98.38 172 THR A N 1
ATOM 1302 C CA . THR A 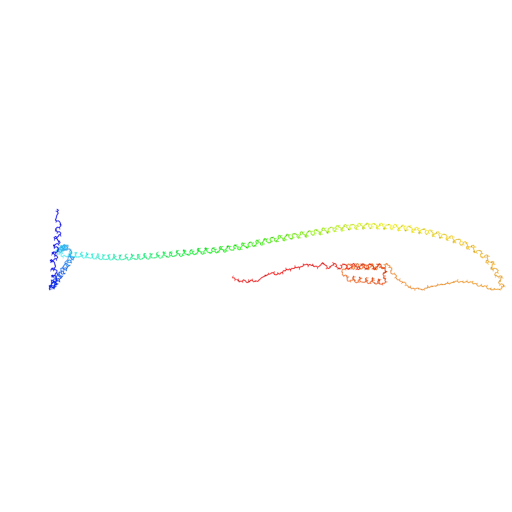1 172 ? -12.654 7.398 24.038 1.00 98.38 172 THR A CA 1
ATOM 1303 C C . THR A 1 172 ? -12.631 6.696 22.688 1.00 98.38 172 THR A C 1
ATOM 1305 O O . THR A 1 172 ? -12.210 7.315 21.713 1.00 98.38 172 THR A O 1
ATOM 1308 N N . THR A 1 173 ? -13.231 5.510 22.555 1.00 98.12 173 THR A N 1
ATOM 1309 C CA . THR A 1 173 ? -13.297 4.784 21.274 1.00 98.12 173 THR A CA 1
ATOM 1310 C C . THR A 1 173 ? -14.044 5.576 20.190 1.00 98.12 173 THR A C 1
ATOM 1312 O O . THR A 1 173 ? -13.654 5.554 19.021 1.00 98.12 173 THR A O 1
ATOM 1315 N N . ALA A 1 174 ? -15.077 6.357 20.536 1.00 98.31 174 ALA A N 1
ATOM 1316 C CA . ALA A 1 174 ? -15.741 7.238 19.568 1.00 98.31 174 ALA A CA 1
ATOM 1317 C C . ALA A 1 174 ? -14.883 8.456 19.164 1.00 98.31 174 ALA A C 1
ATOM 1319 O O . ALA A 1 174 ? -15.004 8.950 18.040 1.00 98.31 174 ALA A O 1
ATOM 1320 N N . VAL A 1 175 ? -14.025 8.965 20.054 1.00 98.25 175 VAL A N 1
ATOM 1321 C CA . VAL A 1 175 ? -13.038 10.015 19.750 1.00 98.25 175 VAL A CA 1
ATOM 1322 C C . VAL A 1 175 ? -11.912 9.450 18.879 1.00 98.25 175 VAL A C 1
ATOM 1324 O O . VAL A 1 175 ? -11.650 9.990 17.804 1.00 98.25 175 VAL A O 1
ATOM 1327 N N . GLU A 1 176 ? -11.320 8.329 19.279 1.00 98.31 176 GLU A N 1
ATOM 1328 C CA . GLU A 1 176 ? -10.281 7.593 18.555 1.00 98.31 176 GLU A CA 1
ATOM 1329 C C . GLU A 1 176 ? -10.745 7.194 17.155 1.00 98.31 176 GLU A C 1
ATOM 1331 O O . GLU A 1 176 ? -10.040 7.460 16.186 1.00 98.31 176 GLU A O 1
ATOM 1336 N N . GLY A 1 177 ? -11.948 6.633 17.006 1.00 98.31 177 GLY A N 1
ATOM 1337 C CA . GLY A 1 177 ? -12.509 6.271 15.703 1.00 98.31 177 GLY A CA 1
ATOM 1338 C C . GLY A 1 177 ? -12.664 7.474 14.764 1.00 98.31 177 GLY A C 1
ATOM 1339 O O . GLY A 1 177 ? -12.425 7.362 13.559 1.00 98.31 177 GLY A O 1
ATOM 1340 N N . ARG A 1 178 ? -12.981 8.664 15.301 1.00 98.19 178 ARG A N 1
ATOM 1341 C CA . ARG A 1 178 ? -12.990 9.918 14.525 1.00 98.19 178 ARG A CA 1
ATOM 1342 C C . ARG A 1 178 ? -11.580 10.378 14.149 1.00 98.19 178 ARG A C 1
ATOM 1344 O O . ARG A 1 178 ? -11.403 10.853 13.028 1.00 98.19 178 ARG A O 1
ATOM 1351 N N . PHE A 1 179 ? -10.590 10.234 15.032 1.00 98.50 179 PHE A N 1
ATOM 1352 C CA . PHE A 1 179 ? -9.192 10.547 14.718 1.00 98.50 179 PHE A CA 1
ATOM 1353 C C . PHE A 1 179 ? -8.617 9.602 13.658 1.00 98.50 179 PHE A C 1
ATOM 1355 O O . PHE A 1 179 ? -8.126 10.085 12.641 1.00 98.50 179 PHE A O 1
ATOM 1362 N N . HIS A 1 180 ? -8.770 8.285 13.813 1.00 98.38 180 HIS A N 1
ATOM 1363 C CA . HIS A 1 180 ? -8.335 7.295 12.824 1.00 98.38 180 HIS A CA 1
ATOM 1364 C C . HIS A 1 180 ? -9.014 7.513 11.465 1.00 98.38 180 HIS A C 1
ATOM 1366 O O . HIS A 1 180 ? -8.332 7.546 10.443 1.00 98.38 180 HIS A O 1
ATOM 1372 N N . LYS A 1 181 ? -10.332 7.770 11.428 1.00 98.38 181 LYS A N 1
ATOM 1373 C CA . LYS A 1 181 ? -11.041 8.076 10.172 1.00 98.38 181 LYS A CA 1
ATOM 1374 C C . LYS A 1 181 ? -10.526 9.354 9.496 1.00 98.38 181 LYS A C 1
ATOM 1376 O O . LYS A 1 181 ? -10.417 9.380 8.272 1.00 98.38 181 LYS A O 1
ATOM 1381 N N . LYS A 1 182 ? -10.181 10.399 10.262 1.00 98.38 182 LYS A N 1
ATOM 1382 C CA . LYS A 1 182 ? -9.547 11.620 9.727 1.00 98.38 182 LYS A CA 1
ATOM 1383 C C . LYS A 1 182 ? -8.122 11.359 9.229 1.00 98.38 182 LYS A C 1
ATOM 1385 O O . LYS A 1 182 ? -7.784 11.819 8.144 1.00 98.38 182 LYS A O 1
ATOM 1390 N N . GLY A 1 183 ? -7.321 10.600 9.978 1.00 98.00 183 GLY A N 1
ATOM 1391 C CA . GLY A 1 183 ? -5.963 10.208 9.593 1.00 98.00 183 GLY A CA 1
ATOM 1392 C C . GLY A 1 183 ? -5.950 9.422 8.284 1.00 98.00 183 GLY A C 1
ATOM 1393 O O . GLY A 1 183 ? -5.287 9.831 7.338 1.00 98.00 183 GLY A O 1
ATOM 1394 N N . LEU A 1 184 ? -6.773 8.373 8.186 1.00 98.12 184 LEU A N 1
ATOM 1395 C CA . LEU A 1 184 ? -6.942 7.574 6.968 1.00 98.12 184 LEU A CA 1
ATOM 1396 C C . LEU A 1 184 ? -7.469 8.397 5.783 1.00 98.12 184 LEU A C 1
ATOM 1398 O O . LEU A 1 184 ? -7.081 8.147 4.647 1.00 98.12 184 LEU A O 1
ATOM 1402 N N . ALA A 1 185 ? -8.341 9.385 6.005 1.00 98.31 185 ALA A N 1
ATOM 1403 C CA . ALA A 1 185 ? -8.773 10.284 4.934 1.00 98.31 185 ALA A CA 1
ATOM 1404 C C . ALA A 1 185 ? -7.623 11.186 4.443 1.00 98.31 185 ALA A C 1
ATOM 1406 O O . ALA A 1 185 ? -7.457 11.361 3.236 1.00 98.31 185 ALA A O 1
ATOM 1407 N N . ALA A 1 186 ? -6.808 11.716 5.361 1.00 98.31 186 ALA A N 1
ATOM 1408 C CA . ALA A 1 186 ? -5.668 12.569 5.040 1.00 98.31 186 ALA A CA 1
ATOM 1409 C C . ALA A 1 186 ? -4.536 11.802 4.335 1.00 98.31 186 ALA A C 1
ATOM 1411 O O . ALA A 1 186 ? -4.026 12.284 3.324 1.00 98.31 186 ALA A O 1
ATOM 1412 N N . THR A 1 187 ? -4.182 10.595 4.799 1.00 98.12 187 THR A N 1
ATOM 1413 C CA . THR A 1 187 ? -3.172 9.756 4.131 1.00 98.12 187 THR A CA 1
ATOM 1414 C C . THR A 1 187 ? -3.638 9.340 2.741 1.00 98.12 187 THR A C 1
ATOM 1416 O O . THR A 1 187 ? -2.912 9.566 1.780 1.00 98.12 187 THR A O 1
ATOM 1419 N N . ASN A 1 188 ? -4.880 8.863 2.588 1.00 98.38 188 ASN A N 1
ATOM 1420 C CA . ASN A 1 188 ? -5.441 8.545 1.271 1.00 98.38 188 ASN A CA 1
ATOM 1421 C C . ASN A 1 188 ? -5.451 9.759 0.325 1.00 98.38 188 ASN A C 1
ATOM 1423 O O . ASN A 1 188 ? -5.204 9.602 -0.870 1.00 98.38 188 ASN A O 1
ATOM 1427 N N . GLN A 1 189 ? -5.713 10.975 0.823 1.00 98.06 189 GLN A N 1
ATOM 1428 C CA . GLN A 1 189 ? -5.634 12.179 -0.008 1.00 98.06 189 GLN A CA 1
ATOM 1429 C C . GLN A 1 189 ? -4.185 12.521 -0.394 1.00 98.06 189 GLN A C 1
ATOM 1431 O O . GLN A 1 189 ? -3.950 12.908 -1.537 1.00 98.06 189 GLN A O 1
ATOM 1436 N N . ALA A 1 190 ? -3.219 12.362 0.514 1.00 97.69 190 ALA A N 1
ATOM 1437 C CA . ALA A 1 190 ? -1.801 12.574 0.225 1.00 97.69 190 ALA A CA 1
ATOM 1438 C C . ALA A 1 190 ? -1.276 11.563 -0.810 1.00 97.69 190 ALA A C 1
ATOM 1440 O O . ALA A 1 190 ? -0.709 11.971 -1.822 1.00 97.69 190 ALA A O 1
ATOM 1441 N N . THR A 1 191 ? -1.555 10.268 -0.624 1.00 98.19 191 THR A N 1
ATOM 1442 C CA . THR A 1 191 ? -1.192 9.204 -1.573 1.00 98.19 191 THR A CA 1
ATOM 1443 C C . THR A 1 191 ? -1.812 9.441 -2.948 1.00 98.19 191 THR A C 1
ATOM 1445 O O . THR A 1 191 ? -1.107 9.333 -3.943 1.00 98.19 191 THR A O 1
ATOM 1448 N N . ARG A 1 192 ? -3.086 9.857 -3.031 1.00 97.75 192 ARG A N 1
ATOM 1449 C CA . ARG A 1 192 ? -3.723 10.209 -4.316 1.00 97.75 192 ARG A CA 1
ATOM 1450 C C . ARG A 1 192 ? -3.055 11.391 -5.018 1.00 97.75 192 ARG A C 1
ATOM 1452 O O . ARG A 1 192 ? -2.934 11.359 -6.235 1.00 97.75 192 ARG A O 1
ATOM 1459 N N . ARG A 1 193 ? -2.620 12.423 -4.282 1.00 97.88 193 ARG A N 1
ATOM 1460 C CA . ARG A 1 193 ? -1.867 13.551 -4.867 1.00 97.88 193 ARG A CA 1
ATOM 1461 C C . ARG A 1 193 ? -0.513 13.090 -5.395 1.00 97.88 193 ARG A C 1
ATOM 1463 O O . ARG A 1 193 ? -0.176 13.420 -6.520 1.00 97.88 193 ARG A O 1
ATOM 1470 N N . GLN A 1 194 ? 0.219 12.290 -4.617 1.00 98.00 194 GLN A N 1
ATOM 1471 C CA . GLN A 1 194 ? 1.496 11.720 -5.047 1.00 98.00 194 GLN A CA 1
ATOM 1472 C C . GLN A 1 194 ? 1.326 10.851 -6.301 1.00 98.00 194 GLN A C 1
ATOM 1474 O O . GLN A 1 194 ? 2.077 11.022 -7.253 1.00 98.00 194 GLN A O 1
ATOM 1479 N N . GLN A 1 195 ? 0.307 9.984 -6.325 1.00 97.62 195 GLN A N 1
ATOM 1480 C CA . GLN A 1 195 ? -0.046 9.163 -7.486 1.00 97.62 195 GLN A CA 1
ATOM 1481 C C . GLN A 1 195 ? -0.361 10.016 -8.719 1.00 97.62 195 GLN A C 1
ATOM 1483 O O . GLN A 1 195 ? 0.137 9.702 -9.794 1.00 97.62 195 GLN A O 1
ATOM 1488 N N . HIS A 1 196 ? -1.130 11.101 -8.562 1.00 98.38 196 HIS A N 1
ATOM 1489 C CA . HIS A 1 196 ? -1.431 12.029 -9.655 1.00 98.38 196 HIS A CA 1
ATOM 1490 C C . HIS A 1 196 ? -0.149 12.652 -10.216 1.00 98.38 196 HIS A C 1
ATOM 1492 O O . HIS A 1 196 ? 0.120 12.478 -11.396 1.00 98.38 196 HIS A O 1
ATOM 1498 N N . CYS A 1 197 ? 0.705 13.242 -9.370 1.00 97.88 197 CYS A N 1
ATOM 1499 C CA . CYS A 1 197 ? 1.968 13.831 -9.823 1.00 97.88 197 CYS A CA 1
ATOM 1500 C C . CYS A 1 197 ? 2.879 12.806 -10.519 1.00 97.88 197 CYS A C 1
ATOM 1502 O O . CYS A 1 197 ? 3.456 13.112 -11.554 1.00 97.88 197 CYS A O 1
ATOM 1504 N N . THR A 1 198 ? 2.955 11.564 -10.021 1.00 98.06 198 THR A N 1
ATOM 1505 C CA . THR A 1 198 ? 3.717 10.503 -10.705 1.00 98.06 198 THR A CA 1
ATOM 1506 C C . THR A 1 198 ? 3.092 10.032 -12.020 1.00 98.06 198 THR A C 1
ATOM 1508 O O . THR A 1 198 ? 3.801 9.438 -12.824 1.00 98.06 198 THR A O 1
ATOM 1511 N N . LEU A 1 199 ? 1.795 10.259 -12.254 1.00 98.19 199 LEU A N 1
ATOM 1512 C CA . LEU A 1 199 ? 1.170 10.040 -13.561 1.00 98.19 199 LEU A CA 1
ATOM 1513 C C . LEU A 1 199 ? 1.467 11.222 -14.489 1.00 98.19 199 LEU A C 1
ATOM 1515 O O . LEU A 1 199 ? 1.951 10.988 -15.591 1.00 98.19 199 LEU A O 1
ATOM 1519 N N . ASP A 1 200 ? 1.298 12.460 -14.013 1.00 98.44 200 ASP A N 1
ATOM 1520 C CA . ASP A 1 200 ? 1.618 13.689 -14.754 1.00 98.44 200 ASP A CA 1
ATOM 1521 C C . ASP A 1 200 ? 3.080 13.667 -15.265 1.00 98.44 200 ASP A C 1
ATOM 1523 O O . ASP A 1 200 ? 3.343 13.878 -16.451 1.00 98.44 200 ASP A O 1
ATOM 1527 N N . ASP A 1 201 ? 4.039 13.319 -14.394 1.00 98.38 201 ASP A N 1
ATOM 1528 C CA . ASP A 1 201 ? 5.466 13.184 -14.728 1.00 98.38 201 ASP A CA 1
ATOM 1529 C C . ASP A 1 201 ? 5.728 12.109 -15.805 1.00 98.38 201 ASP A C 1
ATOM 1531 O O . ASP A 1 201 ? 6.627 12.257 -16.639 1.00 98.38 201 ASP A O 1
ATOM 1535 N N . MET A 1 202 ? 4.961 11.013 -15.792 1.00 98.00 202 MET A N 1
ATOM 1536 C CA . MET A 1 202 ? 5.096 9.906 -16.747 1.00 98.00 202 MET A CA 1
ATOM 1537 C C . MET A 1 202 ? 4.417 10.221 -18.084 1.00 98.00 202 MET A C 1
ATOM 1539 O O . MET A 1 202 ? 4.947 9.856 -19.131 1.00 98.00 202 MET A O 1
ATOM 1543 N N . GLU A 1 203 ? 3.298 10.948 -18.083 1.00 98.56 203 GLU A N 1
ATOM 1544 C CA . GLU A 1 203 ? 2.657 11.463 -19.298 1.00 98.56 203 GLU A CA 1
ATOM 1545 C C . GLU A 1 203 ? 3.565 12.473 -20.017 1.00 98.56 203 GLU A C 1
ATOM 1547 O O . GLU A 1 203 ? 3.737 12.388 -21.235 1.00 98.56 203 GLU A O 1
ATOM 1552 N N . VAL A 1 204 ? 4.247 13.353 -19.272 1.00 98.44 204 VAL A N 1
ATOM 1553 C CA . VAL A 1 204 ? 5.276 14.251 -19.827 1.00 98.44 204 VAL A CA 1
ATOM 1554 C C . VAL A 1 204 ? 6.446 13.461 -20.428 1.00 98.44 204 VAL A C 1
ATOM 1556 O O . VAL A 1 204 ? 6.885 13.771 -21.537 1.00 98.44 204 VAL A O 1
ATOM 1559 N N . GLN A 1 205 ? 6.934 12.412 -19.755 1.00 98.38 205 GLN A N 1
ATOM 1560 C CA . GLN A 1 205 ? 7.993 11.548 -20.302 1.00 98.38 205 GLN A CA 1
ATOM 1561 C C . GLN A 1 205 ? 7.549 10.803 -21.569 1.00 98.38 205 GLN A C 1
ATOM 1563 O O . GLN A 1 205 ? 8.305 10.754 -22.540 1.00 98.38 205 GLN A O 1
ATOM 1568 N N . LEU A 1 206 ? 6.321 10.276 -21.605 1.00 98.25 206 LEU A N 1
ATOM 1569 C CA . LEU A 1 206 ? 5.751 9.640 -22.795 1.00 98.25 206 LEU A CA 1
ATOM 1570 C C . LEU A 1 206 ? 5.632 10.629 -23.962 1.00 98.25 206 LEU A C 1
ATOM 1572 O O . LEU A 1 206 ? 6.011 10.282 -25.080 1.00 98.25 206 LEU A O 1
ATOM 1576 N N . GLY A 1 207 ? 5.182 11.862 -23.713 1.00 98.38 207 GLY A N 1
ATOM 1577 C CA . GLY A 1 207 ? 5.124 12.917 -24.728 1.00 98.38 207 GLY A CA 1
ATOM 1578 C C . GLY A 1 207 ? 6.503 13.283 -25.291 1.00 98.38 207 GLY A C 1
ATOM 1579 O O . GLY A 1 207 ? 6.668 13.384 -26.507 1.00 98.38 207 GLY A O 1
ATOM 1580 N N . LEU A 1 208 ? 7.519 13.408 -24.430 1.00 98.50 208 LEU A N 1
ATOM 1581 C CA . LEU A 1 208 ? 8.903 13.669 -24.847 1.00 98.50 208 LEU A CA 1
ATOM 1582 C C . LEU A 1 208 ? 9.491 12.517 -25.678 1.00 98.50 208 LEU A C 1
ATOM 1584 O O . LEU A 1 208 ? 10.142 12.767 -26.692 1.00 98.50 208 LEU A O 1
ATOM 1588 N N . LEU A 1 209 ? 9.238 11.263 -25.293 1.00 98.44 209 LEU A N 1
ATOM 1589 C CA . LEU A 1 209 ? 9.678 10.086 -26.051 1.00 98.44 209 LEU A CA 1
ATOM 1590 C C . LEU A 1 209 ? 8.963 9.977 -27.407 1.00 98.44 209 LEU A C 1
ATOM 1592 O O . LEU A 1 209 ? 9.602 9.673 -28.411 1.00 98.44 209 LEU A O 1
ATOM 1596 N N . GLN A 1 210 ? 7.664 10.286 -27.474 1.00 98.62 210 GLN A N 1
ATOM 1597 C CA . GLN A 1 210 ? 6.916 10.324 -28.736 1.00 98.62 210 GLN A CA 1
ATOM 1598 C C . GLN A 1 210 ? 7.470 11.389 -29.696 1.00 98.62 210 GLN A C 1
ATOM 1600 O O . GLN A 1 210 ? 7.681 11.090 -30.871 1.00 98.62 210 GLN A O 1
ATOM 1605 N N . GLN A 1 211 ? 7.791 12.587 -29.194 1.00 98.56 211 GLN A N 1
ATOM 1606 C CA . GLN A 1 211 ? 8.446 13.640 -29.981 1.00 98.56 211 GLN A CA 1
ATOM 1607 C C . GLN A 1 211 ? 9.834 13.210 -30.480 1.00 98.56 211 GLN A C 1
ATOM 1609 O O . GLN A 1 211 ? 10.163 13.433 -31.643 1.00 98.56 211 GLN A O 1
ATOM 1614 N N . GLN A 1 212 ? 10.639 12.547 -29.641 1.00 98.56 212 GLN A N 1
ATOM 1615 C CA . GLN A 1 212 ? 11.936 11.998 -30.057 1.00 98.56 212 GLN A CA 1
ATOM 1616 C C . GLN A 1 212 ? 11.773 10.959 -31.174 1.00 98.56 212 GLN A C 1
ATOM 1618 O O . GLN A 1 212 ? 12.442 11.066 -32.199 1.00 98.56 212 GLN A O 1
ATOM 1623 N N . MET A 1 213 ? 10.826 10.024 -31.043 1.00 98.12 213 MET A N 1
ATOM 1624 C CA . MET A 1 213 ? 10.529 9.029 -32.081 1.00 98.12 213 MET A CA 1
ATOM 1625 C C . MET A 1 213 ? 10.041 9.658 -33.398 1.00 98.12 213 MET A C 1
ATOM 1627 O O . MET A 1 213 ? 10.337 9.135 -34.471 1.00 98.12 213 MET A O 1
ATOM 1631 N N . GLU A 1 214 ? 9.292 10.762 -33.357 1.00 98.62 214 GLU A N 1
ATOM 1632 C CA . GLU A 1 214 ? 8.857 11.489 -34.560 1.00 98.62 214 GLU A CA 1
ATOM 1633 C C . GLU A 1 214 ? 10.018 12.238 -35.242 1.00 98.62 214 GLU A C 1
ATOM 1635 O O . GLU A 1 214 ? 10.159 12.197 -36.471 1.00 98.62 214 GLU A O 1
ATOM 1640 N N . ILE A 1 215 ? 10.914 12.843 -34.456 1.00 98.31 215 ILE A N 1
ATOM 1641 C CA . ILE A 1 215 ? 12.156 13.452 -34.955 1.00 98.31 215 ILE A CA 1
ATOM 1642 C C . ILE A 1 215 ? 13.059 12.382 -35.588 1.00 98.31 215 ILE A C 1
ATOM 1644 O O . ILE A 1 215 ? 13.521 12.558 -36.712 1.00 98.31 215 ILE A O 1
ATOM 1648 N N . GLU A 1 216 ? 13.265 11.241 -34.928 1.00 98.50 216 GLU A N 1
ATOM 1649 C CA . GLU A 1 216 ? 14.060 10.133 -35.473 1.00 98.50 216 GLU A CA 1
ATOM 1650 C C . GLU A 1 216 ? 13.470 9.584 -36.779 1.00 98.50 216 GLU A C 1
ATOM 1652 O O . GLU A 1 216 ? 14.208 9.377 -37.742 1.00 98.50 216 GLU A O 1
ATOM 1657 N N . ARG A 1 217 ? 12.143 9.406 -36.859 1.00 98.56 217 ARG A N 1
ATOM 1658 C CA . ARG A 1 217 ? 11.454 8.959 -38.085 1.00 98.56 217 ARG A CA 1
ATOM 1659 C C . ARG A 1 217 ? 11.605 9.953 -39.235 1.00 98.56 217 ARG A C 1
ATOM 1661 O O . ARG A 1 217 ? 11.900 9.536 -40.353 1.00 98.56 217 ARG A O 1
ATOM 1668 N N . SER A 1 218 ? 11.419 11.248 -38.980 1.00 98.56 218 SER A N 1
ATOM 1669 C CA . SER A 1 218 ? 11.531 12.283 -40.019 1.00 98.56 218 SER A CA 1
ATOM 1670 C C . SER A 1 218 ? 12.972 12.457 -40.512 1.00 98.56 218 SER A C 1
ATOM 1672 O O . SER A 1 218 ? 13.199 12.511 -41.721 1.00 98.56 218 SER A O 1
ATOM 1674 N N . VAL A 1 219 ? 13.960 12.427 -39.608 1.00 98.69 219 VAL A N 1
ATOM 1675 C CA . VAL A 1 219 ? 15.388 12.408 -39.970 1.00 98.69 219 VAL A CA 1
ATOM 1676 C C . VAL A 1 219 ? 15.746 11.133 -40.739 1.00 98.69 219 VAL A C 1
ATOM 1678 O O . VAL A 1 219 ? 16.457 11.214 -41.740 1.00 98.69 219 VAL A O 1
ATOM 1681 N N . HIS A 1 220 ? 15.237 9.965 -40.336 1.00 98.50 220 HIS A N 1
ATOM 1682 C CA . HIS A 1 220 ? 15.475 8.710 -41.051 1.00 98.50 220 HIS A CA 1
ATOM 1683 C C . HIS A 1 220 ? 14.887 8.731 -42.471 1.00 98.50 220 HIS A C 1
ATOM 1685 O O . HIS A 1 220 ? 15.571 8.307 -43.401 1.00 98.50 220 HIS A O 1
ATOM 1691 N N . SER A 1 221 ? 13.676 9.275 -42.661 1.00 98.44 221 SER A N 1
ATOM 1692 C CA . SER A 1 221 ? 13.082 9.459 -43.997 1.00 98.44 221 SER A CA 1
ATOM 1693 C C . SER A 1 221 ? 13.960 10.361 -44.864 1.00 98.44 221 SER A C 1
ATOM 1695 O O . SER A 1 221 ? 14.434 9.925 -45.910 1.00 98.44 221 SER A O 1
ATOM 1697 N N . ALA A 1 222 ? 14.308 11.557 -44.375 1.00 98.31 222 ALA A N 1
ATOM 1698 C CA . ALA A 1 222 ? 15.130 12.515 -45.114 1.00 98.31 222 ALA A CA 1
ATOM 1699 C C . ALA A 1 222 ? 16.531 11.970 -45.467 1.00 98.31 222 ALA A C 1
ATOM 1701 O O . ALA A 1 222 ? 17.045 12.223 -46.558 1.00 98.31 222 ALA A O 1
ATOM 1702 N N . VAL A 1 223 ? 17.151 11.186 -44.574 1.00 98.44 223 VAL A N 1
ATOM 1703 C CA . VAL A 1 223 ? 18.424 10.496 -44.848 1.00 98.44 223 VAL A CA 1
ATOM 1704 C C . VAL A 1 223 ? 18.241 9.386 -45.886 1.00 98.44 223 VAL A C 1
ATOM 1706 O O . VAL A 1 223 ? 19.070 9.268 -46.788 1.00 98.44 223 VAL A O 1
ATOM 1709 N N . SER A 1 224 ? 17.165 8.601 -45.806 1.00 98.38 224 SER A N 1
ATOM 1710 C CA . SER A 1 224 ? 16.856 7.540 -46.773 1.00 98.38 224 SER A CA 1
ATOM 1711 C C . SER A 1 224 ? 16.578 8.106 -48.172 1.00 98.38 224 SER A C 1
ATOM 1713 O O . SER A 1 224 ? 17.145 7.637 -49.157 1.00 98.38 224 SER A O 1
ATOM 1715 N N . GLU A 1 225 ? 15.804 9.190 -48.263 1.00 98.31 225 GLU A N 1
ATOM 1716 C CA . GLU A 1 225 ? 15.527 9.936 -49.496 1.00 98.31 225 GLU A CA 1
ATOM 1717 C C . GLU A 1 225 ? 16.806 10.536 -50.103 1.00 98.31 225 GLU A C 1
ATOM 1719 O O . GLU A 1 225 ? 17.057 10.389 -51.302 1.00 98.31 225 GLU A O 1
ATOM 1724 N N . PHE A 1 226 ? 17.665 11.154 -49.282 1.00 98.56 226 PHE A N 1
ATOM 1725 C CA . PHE A 1 226 ? 18.955 11.686 -49.731 1.00 98.56 226 PHE A CA 1
ATOM 1726 C C . PHE A 1 226 ? 19.889 10.584 -50.251 1.00 98.56 226 PHE A C 1
ATOM 1728 O O . PHE A 1 226 ? 20.488 10.734 -51.320 1.00 98.56 226 PHE A O 1
ATOM 1735 N N . LEU A 1 227 ? 20.006 9.466 -49.526 1.00 98.50 227 LEU A N 1
ATOM 1736 C CA . LEU A 1 227 ? 20.837 8.331 -49.932 1.00 98.50 227 LEU A CA 1
ATOM 1737 C C . LEU A 1 227 ? 20.285 7.644 -51.186 1.00 98.50 227 LEU A C 1
ATOM 1739 O O . LEU A 1 227 ? 21.066 7.320 -52.077 1.00 98.50 227 LEU A O 1
ATOM 1743 N N . GLY A 1 228 ? 18.963 7.494 -51.306 1.00 98.50 228 GLY A N 1
ATOM 1744 C CA . GLY A 1 228 ? 18.300 6.986 -52.508 1.00 98.50 228 GLY A CA 1
ATOM 1745 C C . GLY A 1 228 ? 18.532 7.886 -53.724 1.00 98.50 228 GLY A C 1
ATOM 1746 O O . GLY A 1 228 ? 18.932 7.402 -54.781 1.00 98.50 228 GLY A O 1
ATOM 1747 N N . SER A 1 229 ? 18.392 9.206 -53.562 1.00 98.38 229 SER A N 1
ATOM 1748 C CA . SER A 1 229 ? 18.700 10.186 -54.613 1.00 98.38 229 SER A CA 1
ATOM 1749 C C . SER A 1 229 ? 20.174 10.134 -55.036 1.00 98.38 229 SER A C 1
ATOM 1751 O O . SER A 1 229 ? 20.480 10.170 -56.229 1.00 98.38 229 SER A O 1
ATOM 1753 N N . LYS A 1 230 ? 21.103 9.985 -54.081 1.00 98.06 230 LYS A N 1
ATOM 1754 C CA . LYS A 1 230 ? 22.538 9.856 -54.374 1.00 98.06 230 LYS A CA 1
ATOM 1755 C C . LYS A 1 230 ? 22.908 8.520 -55.016 1.00 98.06 230 LYS A C 1
ATOM 1757 O O . LYS A 1 230 ? 23.757 8.514 -55.903 1.00 98.06 230 LYS A O 1
ATOM 1762 N N . ALA A 1 231 ? 22.264 7.422 -54.628 1.00 97.75 231 ALA A N 1
ATOM 1763 C CA . ALA A 1 231 ? 22.416 6.130 -55.290 1.00 97.75 231 ALA A CA 1
ATOM 1764 C C . ALA A 1 231 ? 21.911 6.190 -56.741 1.00 97.75 231 ALA A C 1
ATOM 1766 O O . ALA A 1 231 ? 22.626 5.757 -57.642 1.00 97.75 231 ALA A O 1
ATOM 1767 N N . GLY A 1 232 ? 20.748 6.811 -56.976 1.00 98.31 232 GLY A N 1
ATOM 1768 C CA . GLY A 1 232 ? 20.210 7.061 -58.316 1.00 98.31 232 GLY A CA 1
ATOM 1769 C C . GLY A 1 232 ? 21.168 7.874 -59.189 1.00 98.31 232 GLY A C 1
ATOM 1770 O O . GLY A 1 232 ? 21.549 7.411 -60.258 1.00 98.31 232 GLY A O 1
ATOM 1771 N N . GLN A 1 233 ? 21.656 9.018 -58.697 1.00 98.19 233 GLN A N 1
ATOM 1772 C CA . GLN A 1 233 ? 22.635 9.852 -59.414 1.00 98.19 233 GLN A CA 1
ATOM 1773 C C . GLN A 1 233 ? 23.919 9.084 -59.764 1.00 98.19 233 GLN A C 1
ATOM 1775 O O . GLN A 1 233 ? 24.400 9.170 -60.890 1.00 98.19 233 GLN A O 1
ATOM 1780 N N . LEU A 1 234 ? 24.459 8.288 -58.834 1.00 97.94 234 LEU A N 1
ATOM 1781 C CA . LEU A 1 234 ? 25.646 7.463 -59.093 1.00 97.94 234 LEU A CA 1
ATOM 1782 C C . LEU A 1 234 ? 25.374 6.329 -60.096 1.00 97.94 234 LEU A C 1
ATOM 1784 O O . LEU A 1 234 ? 26.271 5.962 -60.855 1.00 97.94 234 LEU A O 1
ATOM 1788 N N . GLN A 1 235 ? 24.156 5.783 -60.124 1.00 97.94 235 GLN A N 1
ATOM 1789 C CA . GLN A 1 235 ? 23.733 4.771 -61.093 1.00 97.94 235 GLN A CA 1
ATOM 1790 C C . GLN A 1 235 ? 23.518 5.372 -62.494 1.00 97.94 235 GLN A C 1
ATOM 1792 O O . GLN A 1 235 ? 23.924 4.760 -63.484 1.00 97.94 235 GLN A O 1
ATOM 1797 N N . GLU A 1 236 ? 22.953 6.578 -62.586 1.00 98.19 236 GLU A N 1
ATOM 1798 C CA . GLU A 1 236 ? 22.835 7.359 -63.825 1.00 98.19 236 GLU A CA 1
ATOM 1799 C C . GLU A 1 236 ? 24.215 7.738 -64.381 1.00 98.19 236 GLU A C 1
ATOM 1801 O O . GLU A 1 236 ? 24.494 7.481 -65.555 1.00 98.19 236 GLU A O 1
ATOM 1806 N N . ASP A 1 237 ? 25.117 8.258 -63.539 1.00 98.00 237 ASP A N 1
ATOM 1807 C CA . ASP A 1 237 ? 26.505 8.551 -63.913 1.00 98.00 237 ASP A CA 1
ATOM 1808 C C . ASP A 1 237 ? 27.225 7.290 -64.409 1.00 98.00 237 ASP A C 1
ATOM 1810 O O . ASP A 1 237 ? 27.856 7.312 -65.470 1.00 98.00 237 ASP A O 1
ATOM 1814 N N . ALA A 1 238 ? 27.120 6.173 -63.680 1.00 96.94 238 ALA A N 1
ATOM 1815 C CA . ALA A 1 238 ? 27.733 4.903 -64.068 1.00 96.94 238 ALA A CA 1
ATOM 1816 C C . ALA A 1 238 ? 27.181 4.377 -65.404 1.00 96.94 238 ALA A C 1
ATOM 1818 O O . ALA A 1 238 ? 27.960 3.948 -66.258 1.00 96.94 238 ALA A O 1
ATOM 1819 N N . GLY A 1 239 ? 25.864 4.468 -65.621 1.00 97.94 239 GLY A N 1
ATOM 1820 C CA . GLY A 1 239 ? 25.221 4.144 -66.896 1.00 97.94 239 GLY A CA 1
ATOM 1821 C C . GLY A 1 239 ? 25.697 5.048 -68.037 1.00 97.94 239 GLY A C 1
ATOM 1822 O O . GLY A 1 239 ? 26.037 4.559 -69.114 1.00 97.94 239 GLY A O 1
ATOM 1823 N N . GLY A 1 240 ? 25.825 6.354 -67.789 1.00 97.81 240 GLY A N 1
ATOM 1824 C CA . GLY A 1 240 ? 26.350 7.324 -68.750 1.00 97.81 240 GLY A CA 1
ATOM 1825 C C . GLY A 1 240 ? 27.824 7.095 -69.103 1.00 97.81 240 GLY A C 1
ATOM 1826 O O . GLY A 1 240 ? 28.200 7.194 -70.272 1.00 97.81 240 GLY A O 1
ATOM 1827 N N . TRP A 1 241 ? 28.667 6.745 -68.127 1.00 97.81 241 TRP A N 1
ATOM 1828 C CA . TRP A 1 241 ? 30.058 6.341 -68.369 1.00 97.81 241 TRP A CA 1
ATOM 1829 C C . TRP A 1 241 ? 30.152 5.021 -69.135 1.00 97.81 241 TRP A C 1
ATOM 1831 O O . TRP A 1 241 ? 30.993 4.899 -70.026 1.00 97.81 241 TRP A O 1
ATOM 1841 N N . HIS A 1 242 ? 29.284 4.055 -68.829 1.00 97.56 242 HIS A N 1
ATOM 1842 C CA . HIS A 1 242 ? 29.209 2.786 -69.545 1.00 97.56 242 HIS A CA 1
ATOM 1843 C C . HIS A 1 242 ? 28.802 2.994 -71.011 1.00 97.56 242 HIS A C 1
ATOM 1845 O O . HIS A 1 242 ? 29.522 2.549 -71.901 1.00 97.56 242 HIS A O 1
ATOM 1851 N N . GLY A 1 243 ? 27.729 3.750 -71.270 1.00 97.50 243 GLY A N 1
ATOM 1852 C CA . GLY A 1 243 ? 27.265 4.072 -72.623 1.00 97.50 243 GLY A CA 1
ATOM 1853 C C . GLY A 1 243 ? 28.311 4.823 -73.453 1.00 97.50 243 GLY A C 1
ATOM 1854 O O . GLY A 1 243 ? 28.595 4.420 -74.579 1.00 97.50 243 GLY A O 1
ATOM 1855 N N . ARG A 1 244 ? 28.973 5.841 -72.876 1.00 97.75 244 ARG A N 1
ATOM 1856 C CA . ARG A 1 244 ? 30.104 6.526 -73.536 1.00 97.75 244 ARG A CA 1
ATOM 1857 C C . ARG A 1 244 ? 31.242 5.559 -73.870 1.00 97.75 244 ARG A C 1
ATOM 1859 O O . ARG A 1 244 ? 31.752 5.591 -74.982 1.00 97.75 244 ARG A O 1
ATOM 1866 N N . ARG A 1 245 ? 31.605 4.662 -72.945 1.00 97.88 245 ARG A N 1
ATOM 1867 C CA . ARG A 1 245 ? 32.644 3.643 -73.171 1.00 97.88 245 ARG A CA 1
ATOM 1868 C C . ARG A 1 245 ? 32.256 2.639 -74.261 1.00 97.88 245 ARG A C 1
ATOM 1870 O O . ARG A 1 245 ? 33.133 2.216 -75.009 1.00 97.88 245 ARG A O 1
ATOM 1877 N N . GLU A 1 246 ? 30.985 2.251 -74.363 1.00 97.69 246 GLU A N 1
ATOM 1878 C CA . GLU A 1 246 ? 30.507 1.413 -75.468 1.00 97.69 246 GLU A CA 1
ATOM 1879 C C . GLU A 1 246 ? 30.563 2.140 -76.816 1.00 97.69 246 GLU A C 1
ATOM 1881 O O . GLU A 1 246 ? 30.944 1.538 -77.816 1.00 97.69 246 GLU A O 1
ATOM 1886 N N . GLU A 1 247 ? 30.190 3.420 -76.871 1.00 97.44 247 GLU A N 1
ATOM 1887 C CA . GLU A 1 247 ? 30.221 4.207 -78.108 1.00 97.44 247 GLU A CA 1
ATOM 1888 C C . GLU A 1 247 ? 31.656 4.521 -78.561 1.00 97.44 247 GLU A C 1
ATOM 1890 O O . GLU A 1 247 ? 31.988 4.337 -79.736 1.00 97.44 247 GLU A O 1
ATOM 1895 N N . ASP A 1 248 ? 32.547 4.879 -77.632 1.00 97.50 248 ASP A N 1
ATOM 1896 C CA . ASP A 1 248 ? 33.989 4.946 -77.883 1.00 97.50 248 ASP A CA 1
ATOM 1897 C C . ASP A 1 248 ? 34.516 3.587 -78.374 1.00 97.50 248 ASP A C 1
ATOM 1899 O O . ASP A 1 248 ? 35.239 3.534 -79.367 1.00 97.50 248 ASP A O 1
ATOM 1903 N N . GLY A 1 249 ? 34.108 2.474 -77.753 1.00 97.19 249 GLY A N 1
ATOM 1904 C CA . GLY A 1 249 ? 34.443 1.119 -78.207 1.00 97.19 249 GLY A CA 1
ATOM 1905 C C . GLY A 1 249 ? 34.037 0.882 -79.664 1.00 97.19 249 GLY A C 1
ATOM 1906 O O . GLY A 1 249 ? 34.899 0.687 -80.521 1.00 97.19 249 GLY A O 1
ATOM 1907 N N . ARG A 1 250 ? 32.741 1.024 -79.965 1.00 97.19 250 ARG A N 1
ATOM 1908 C CA . ARG A 1 250 ? 32.154 0.838 -81.304 1.00 97.19 250 ARG A CA 1
ATOM 1909 C C . ARG A 1 250 ? 32.779 1.756 -82.358 1.00 97.19 250 ARG A C 1
ATOM 1911 O O . ARG A 1 250 ? 32.938 1.355 -83.510 1.00 97.19 250 ARG A O 1
ATOM 1918 N N . THR A 1 251 ? 33.144 2.992 -82.010 1.00 97.19 251 THR A N 1
ATOM 1919 C CA . THR A 1 251 ? 33.812 3.910 -82.951 1.00 97.19 251 THR A CA 1
ATOM 1920 C C . THR A 1 251 ? 35.285 3.561 -83.172 1.00 97.19 251 THR A C 1
ATOM 1922 O O . THR A 1 251 ? 35.756 3.679 -84.305 1.00 97.19 251 THR A O 1
ATOM 1925 N N . LYS A 1 252 ? 36.015 3.072 -82.156 1.00 96.50 252 LYS A N 1
ATOM 1926 C CA . LYS A 1 252 ? 37.376 2.533 -82.344 1.00 96.50 252 LYS A CA 1
ATOM 1927 C C . LYS A 1 252 ? 37.377 1.219 -83.121 1.00 96.50 252 LYS A C 1
ATOM 1929 O O . LYS A 1 252 ? 38.255 1.040 -83.959 1.00 96.50 252 LYS A O 1
ATOM 1934 N N . GLU A 1 253 ? 36.400 0.344 -82.904 1.00 96.69 253 GLU A N 1
ATOM 1935 C CA . GLU A 1 253 ? 36.224 -0.904 -83.658 1.00 96.69 253 GLU A CA 1
ATOM 1936 C C . GLU A 1 253 ? 36.015 -0.615 -85.149 1.00 96.69 253 GLU A C 1
ATOM 1938 O O . GLU A 1 253 ? 36.835 -1.042 -85.961 1.00 96.69 253 GLU A O 1
ATOM 1943 N N . ARG A 1 254 ? 35.044 0.240 -85.503 1.00 96.88 254 ARG A N 1
ATOM 1944 C CA . ARG A 1 254 ? 34.835 0.704 -86.890 1.00 96.88 254 ARG A CA 1
ATOM 1945 C C . ARG A 1 254 ? 36.088 1.344 -87.495 1.00 96.88 254 ARG A C 1
ATOM 1947 O O . ARG A 1 254 ? 36.407 1.109 -88.657 1.00 96.88 254 ARG A O 1
ATOM 1954 N N . ALA A 1 255 ? 36.827 2.147 -86.725 1.00 96.44 255 ALA A N 1
ATOM 1955 C CA . ALA A 1 255 ? 38.068 2.760 -87.201 1.00 96.44 255 ALA A CA 1
ATOM 1956 C C . ALA A 1 255 ? 39.179 1.722 -87.463 1.00 96.44 255 ALA A C 1
ATOM 1958 O O . ALA A 1 255 ? 39.944 1.874 -88.414 1.00 96.44 255 ALA A O 1
ATOM 1959 N N . LEU A 1 256 ? 39.254 0.653 -86.662 1.00 95.56 256 LEU A N 1
ATOM 1960 C CA . LEU A 1 256 ? 40.162 -0.476 -86.890 1.00 95.56 256 LEU A CA 1
ATOM 1961 C C . LEU A 1 256 ? 39.730 -1.329 -88.090 1.00 95.56 256 LEU A C 1
ATOM 1963 O O . LEU A 1 256 ? 40.591 -1.800 -88.826 1.00 95.56 256 LEU A O 1
ATOM 1967 N N . GLU A 1 257 ? 38.430 -1.515 -88.315 1.00 96.38 257 GLU A N 1
ATOM 1968 C CA . GLU A 1 257 ? 37.888 -2.196 -89.500 1.00 96.38 257 GLU A CA 1
ATOM 1969 C C . GLU A 1 257 ? 38.215 -1.431 -90.786 1.00 96.38 257 GLU A C 1
ATOM 1971 O O . GLU A 1 257 ? 38.776 -2.014 -91.713 1.00 96.38 257 GLU A O 1
ATOM 1976 N N . VAL A 1 258 ? 37.975 -0.114 -90.812 1.00 97.00 258 VAL A N 1
ATOM 1977 C CA . VAL A 1 258 ? 38.363 0.754 -91.937 1.00 97.00 258 VAL A CA 1
ATOM 1978 C C . VAL A 1 258 ? 39.875 0.714 -92.163 1.00 97.00 258 VAL A C 1
ATOM 1980 O O . VAL A 1 258 ? 40.306 0.529 -93.298 1.00 97.00 258 VAL A O 1
ATOM 1983 N N . LEU A 1 259 ? 40.691 0.808 -91.105 1.00 96.25 259 LEU A N 1
ATOM 1984 C CA . LEU A 1 259 ? 42.153 0.761 -91.230 1.00 96.25 259 LEU A CA 1
ATOM 1985 C C . LEU A 1 259 ? 42.659 -0.598 -91.750 1.00 96.25 259 LEU A C 1
ATOM 1987 O O . LEU A 1 259 ? 43.608 -0.645 -92.535 1.00 96.25 259 LEU A O 1
ATOM 1991 N N . ARG A 1 260 ? 42.016 -1.706 -91.352 1.00 96.00 260 ARG A N 1
ATOM 1992 C CA . ARG A 1 260 ? 42.285 -3.051 -91.891 1.00 96.00 260 ARG A CA 1
ATOM 1993 C C . ARG A 1 260 ? 41.908 -3.145 -93.369 1.00 96.00 260 ARG A C 1
ATOM 1995 O O . ARG A 1 260 ? 42.693 -3.689 -94.138 1.00 96.00 260 ARG A O 1
ATOM 2002 N N . ALA A 1 261 ? 40.763 -2.589 -93.767 1.00 96.25 261 ALA A N 1
ATOM 2003 C CA . ALA A 1 261 ? 40.325 -2.562 -95.161 1.00 96.25 261 ALA A CA 1
ATOM 2004 C C . ALA A 1 261 ? 41.270 -1.728 -96.045 1.00 96.25 261 ALA A C 1
ATOM 2006 O O . ALA A 1 261 ? 41.697 -2.207 -97.093 1.00 96.25 261 ALA A O 1
ATOM 2007 N N . THR A 1 262 ? 41.688 -0.534 -95.601 1.00 95.75 262 THR A N 1
ATOM 2008 C CA . THR A 1 262 ? 42.683 0.269 -96.336 1.00 95.75 262 THR A CA 1
ATOM 2009 C C . THR A 1 262 ? 44.037 -0.431 -96.414 1.00 95.75 262 THR A C 1
ATOM 2011 O O . THR A 1 262 ? 44.664 -0.416 -97.465 1.00 95.75 262 THR A O 1
ATOM 2014 N N . HIS A 1 263 ? 44.472 -1.104 -95.343 1.00 95.75 263 HIS A N 1
ATOM 2015 C CA . HIS A 1 263 ? 45.722 -1.868 -95.345 1.00 95.75 263 HIS A CA 1
ATOM 2016 C C . HIS A 1 263 ? 45.669 -3.083 -96.288 1.00 95.75 263 HIS A C 1
ATOM 2018 O O . HIS A 1 263 ? 46.658 -3.370 -96.955 1.00 95.75 263 HIS A O 1
ATOM 2024 N N . ALA A 1 264 ? 44.532 -3.784 -96.379 1.00 95.75 264 ALA A N 1
ATOM 2025 C CA . ALA A 1 264 ? 44.341 -4.867 -97.345 1.00 95.75 264 ALA A CA 1
ATOM 2026 C C . ALA A 1 264 ? 44.410 -4.346 -98.792 1.00 95.75 264 ALA A C 1
ATOM 2028 O O . ALA A 1 264 ? 45.221 -4.832 -99.575 1.00 95.75 264 ALA A O 1
ATOM 2029 N N . HIS A 1 265 ? 43.664 -3.284 -99.102 1.00 95.19 265 HIS A N 1
ATOM 2030 C CA . HIS A 1 265 ? 43.694 -2.603 -100.401 1.00 95.19 265 HIS A CA 1
ATOM 2031 C C . HIS A 1 265 ? 45.092 -2.073 -100.775 1.00 95.19 265 HIS A C 1
ATOM 2033 O O . HIS A 1 265 ? 45.527 -2.183 -101.920 1.00 95.19 265 HIS A O 1
ATOM 2039 N N . ASP A 1 266 ? 45.840 -1.511 -99.822 1.00 93.69 266 ASP A N 1
ATOM 2040 C CA . ASP A 1 266 ? 47.194 -1.024 -100.092 1.00 93.69 266 ASP A CA 1
ATOM 2041 C C . ASP A 1 266 ? 48.202 -2.176 -100.262 1.00 93.69 266 ASP A C 1
ATOM 2043 O O . ASP A 1 266 ? 49.127 -2.051 -101.066 1.00 93.69 266 ASP A O 1
ATOM 2047 N N . LEU A 1 267 ? 48.002 -3.327 -99.603 1.00 94.81 267 LEU A N 1
ATOM 2048 C CA . LEU A 1 267 ? 48.742 -4.560 -99.906 1.00 94.81 267 LEU A CA 1
ATOM 2049 C C . LEU A 1 267 ? 48.413 -5.102 -101.304 1.00 94.81 267 LEU A C 1
ATOM 2051 O O . LEU A 1 267 ? 49.331 -5.500 -102.017 1.00 94.81 267 LEU A O 1
ATOM 2055 N N . GLU A 1 268 ? 47.145 -5.085 -101.721 1.00 94.69 268 GLU A N 1
ATOM 2056 C CA . GLU A 1 268 ? 46.719 -5.470 -103.075 1.00 94.69 268 GLU A CA 1
ATOM 2057 C C . GLU A 1 268 ? 47.374 -4.566 -104.129 1.00 94.69 268 GLU A C 1
ATOM 2059 O O . GLU A 1 268 ? 48.003 -5.057 -105.067 1.00 94.69 268 GLU A O 1
ATOM 2064 N N . ARG A 1 269 ? 47.361 -3.243 -103.925 1.00 93.50 269 ARG A N 1
ATOM 2065 C CA . ARG A 1 269 ? 48.026 -2.281 -104.822 1.00 93.50 269 ARG A CA 1
ATOM 2066 C C . ARG A 1 269 ? 49.549 -2.417 -104.839 1.00 93.50 269 ARG A C 1
ATOM 2068 O O . ARG A 1 269 ? 50.161 -2.207 -105.887 1.00 93.50 269 ARG A O 1
ATOM 2075 N N . LEU A 1 270 ? 50.176 -2.780 -103.719 1.00 92.12 270 LEU A N 1
ATOM 2076 C CA . LEU A 1 270 ? 51.606 -3.107 -103.673 1.00 92.12 270 LEU A CA 1
ATOM 2077 C C . LEU A 1 270 ? 51.914 -4.438 -104.374 1.00 92.12 270 LEU A C 1
ATOM 2079 O O . LEU A 1 270 ? 52.956 -4.546 -105.020 1.00 92.12 270 LEU A O 1
ATOM 2083 N N . ALA A 1 271 ? 51.018 -5.425 -104.302 1.00 92.81 271 ALA A N 1
ATOM 2084 C CA . ALA A 1 271 ? 51.138 -6.677 -105.042 1.00 92.81 271 ALA A CA 1
ATOM 2085 C C . ALA A 1 271 ? 50.983 -6.453 -106.556 1.00 92.81 271 ALA A C 1
ATOM 2087 O O . ALA A 1 271 ? 51.808 -6.949 -107.320 1.00 92.81 271 ALA A O 1
ATOM 2088 N N . GLU A 1 272 ? 50.013 -5.639 -106.989 1.00 93.06 272 GLU A N 1
ATOM 2089 C CA . GLU A 1 272 ? 49.875 -5.203 -108.383 1.00 93.06 272 GLU A CA 1
ATOM 2090 C C . GLU A 1 272 ? 51.116 -4.454 -108.879 1.00 93.06 272 GLU A C 1
ATOM 2092 O O . GLU A 1 272 ? 51.665 -4.795 -109.924 1.00 93.06 272 GLU A O 1
ATOM 2097 N N . ALA A 1 273 ? 51.583 -3.436 -108.148 1.00 89.44 273 ALA A N 1
ATOM 2098 C CA . ALA A 1 273 ? 52.770 -2.675 -108.535 1.00 89.44 273 ALA A CA 1
ATOM 2099 C C . ALA A 1 273 ? 54.026 -3.565 -108.565 1.00 89.44 273 ALA A C 1
ATOM 2101 O O . ALA A 1 273 ? 54.857 -3.441 -109.463 1.00 89.44 273 ALA A O 1
ATOM 2102 N N . GLY A 1 274 ? 54.137 -4.508 -107.625 1.00 91.19 274 GLY A N 1
ATOM 2103 C CA . GLY A 1 274 ? 55.191 -5.518 -107.593 1.00 91.19 274 GLY A CA 1
ATOM 2104 C C . GLY A 1 274 ? 55.085 -6.577 -108.695 1.00 91.19 274 GLY A C 1
ATOM 2105 O O . GLY A 1 274 ? 56.106 -7.163 -109.045 1.00 91.19 274 GLY A O 1
ATOM 2106 N N . ALA A 1 275 ? 53.896 -6.826 -109.253 1.00 90.69 275 ALA A N 1
ATOM 2107 C CA . ALA A 1 275 ? 53.712 -7.636 -110.457 1.00 90.69 275 ALA A CA 1
ATOM 2108 C C . ALA A 1 275 ? 54.152 -6.849 -111.698 1.00 90.69 275 ALA A C 1
ATOM 2110 O O . ALA A 1 275 ? 55.089 -7.271 -112.367 1.00 90.69 275 ALA A O 1
ATOM 2111 N N . ARG A 1 276 ? 53.612 -5.637 -111.900 1.00 89.31 276 ARG A N 1
ATOM 2112 C CA . ARG A 1 276 ? 53.987 -4.735 -113.007 1.00 89.31 276 ARG A CA 1
ATOM 2113 C C . ARG A 1 276 ? 55.503 -4.513 -113.081 1.00 89.31 276 ARG A C 1
ATOM 2115 O O . ARG A 1 276 ? 56.073 -4.596 -114.159 1.00 89.31 276 ARG A O 1
ATOM 2122 N N . LEU A 1 277 ? 56.176 -4.319 -111.941 1.00 88.81 277 LEU A N 1
ATOM 2123 C CA . LEU A 1 277 ? 57.637 -4.187 -111.888 1.00 88.81 277 LEU A CA 1
ATOM 2124 C C . LEU A 1 277 ? 58.370 -5.475 -112.310 1.00 88.81 277 LEU A C 1
ATOM 2126 O O . LEU A 1 277 ? 59.409 -5.398 -112.959 1.00 88.81 277 LEU A O 1
ATOM 2130 N N . LYS A 1 278 ? 57.860 -6.665 -111.958 1.00 88.75 278 LYS A N 1
ATOM 2131 C CA . LYS A 1 278 ? 58.426 -7.942 -112.435 1.00 88.75 278 LYS A CA 1
ATOM 2132 C C . LYS A 1 278 ? 58.226 -8.101 -113.937 1.00 88.75 278 LYS A C 1
ATOM 2134 O O . LYS A 1 278 ? 59.156 -8.535 -114.605 1.00 88.75 278 LYS A O 1
ATOM 2139 N N . ASP A 1 279 ? 57.063 -7.716 -114.452 1.00 88.38 279 ASP A N 1
ATOM 2140 C CA . ASP A 1 279 ? 56.744 -7.776 -115.879 1.00 88.38 279 ASP A CA 1
ATOM 2141 C C . ASP A 1 279 ? 57.620 -6.793 -116.677 1.00 88.38 279 ASP A C 1
ATOM 2143 O O . ASP A 1 279 ? 58.185 -7.163 -117.702 1.00 88.38 279 ASP A O 1
ATOM 2147 N N . GLU A 1 280 ? 57.832 -5.573 -116.169 1.00 84.50 280 GLU A N 1
ATOM 2148 C CA . GLU A 1 280 ? 58.776 -4.591 -116.723 1.00 84.50 280 GLU A CA 1
ATOM 2149 C C . GLU A 1 280 ? 60.228 -5.092 -116.686 1.00 84.50 280 GLU A C 1
ATOM 2151 O O . GLU A 1 280 ? 60.952 -4.946 -117.671 1.00 84.50 280 GLU A O 1
ATOM 2156 N N . LEU A 1 281 ? 60.664 -5.712 -115.583 1.00 84.12 281 LEU A N 1
ATOM 2157 C CA . LEU A 1 281 ? 62.009 -6.286 -115.462 1.00 84.12 281 LEU A CA 1
ATOM 2158 C C . LEU A 1 281 ? 62.204 -7.504 -116.374 1.00 84.12 281 LEU A C 1
ATOM 2160 O O . LEU A 1 281 ? 63.267 -7.633 -116.975 1.00 84.12 281 LEU A O 1
ATOM 2164 N N . ALA A 1 282 ? 61.192 -8.359 -116.531 1.00 85.88 282 ALA A N 1
ATOM 2165 C CA . ALA A 1 282 ? 61.213 -9.482 -117.466 1.00 85.88 282 ALA A CA 1
ATOM 2166 C C . ALA A 1 282 ? 61.207 -8.997 -118.924 1.00 85.88 282 ALA A C 1
ATOM 2168 O O . ALA A 1 282 ? 61.990 -9.481 -119.738 1.00 85.88 282 ALA A O 1
ATOM 2169 N N . ALA A 1 283 ? 60.395 -7.987 -119.248 1.00 84.75 283 ALA A N 1
ATOM 2170 C CA . ALA A 1 283 ? 60.382 -7.351 -120.562 1.00 84.75 283 ALA A CA 1
ATOM 2171 C C . ALA A 1 283 ? 61.693 -6.607 -120.864 1.00 84.75 283 ALA A C 1
ATOM 2173 O O . ALA A 1 283 ? 62.110 -6.574 -122.021 1.00 84.75 283 ALA A O 1
ATOM 2174 N N . LYS A 1 284 ? 62.368 -6.040 -119.853 1.00 84.38 284 LYS A N 1
ATOM 2175 C CA . LYS A 1 284 ? 63.717 -5.485 -120.010 1.00 84.38 284 LYS A CA 1
ATOM 2176 C C . LYS A 1 284 ? 64.744 -6.594 -120.223 1.00 84.38 284 LYS A C 1
ATOM 2178 O O . LYS A 1 284 ? 65.479 -6.513 -121.195 1.00 84.38 284 LYS A O 1
ATOM 2183 N N . ALA A 1 285 ? 64.751 -7.647 -119.407 1.00 83.19 285 ALA A N 1
ATOM 2184 C CA . ALA A 1 285 ? 65.656 -8.784 -119.584 1.00 83.19 285 ALA A CA 1
ATOM 2185 C C . ALA A 1 285 ? 65.494 -9.445 -120.968 1.00 83.19 285 ALA A C 1
ATOM 2187 O O . ALA A 1 285 ? 66.484 -9.783 -121.600 1.00 83.19 285 ALA A O 1
ATOM 2188 N N . ALA A 1 286 ? 64.267 -9.537 -121.491 1.00 82.00 286 ALA A N 1
ATOM 2189 C CA . ALA A 1 286 ? 63.986 -10.035 -122.841 1.00 82.00 286 ALA A CA 1
ATOM 2190 C C . ALA A 1 286 ? 64.353 -9.055 -123.980 1.00 82.00 286 ALA A C 1
ATOM 2192 O O . ALA A 1 286 ? 64.360 -9.456 -125.142 1.00 82.00 286 ALA A O 1
ATOM 2193 N N . ARG A 1 287 ? 64.636 -7.778 -123.680 1.00 79.19 287 ARG A N 1
ATOM 2194 C CA . ARG A 1 287 ? 65.248 -6.821 -124.623 1.00 79.19 287 ARG A CA 1
ATOM 2195 C C . ARG A 1 287 ? 66.767 -6.860 -124.531 1.00 79.19 287 ARG A C 1
ATOM 2197 O O . ARG A 1 287 ? 67.418 -6.907 -125.562 1.00 79.19 287 ARG A O 1
ATOM 2204 N N . ASP A 1 288 ? 67.301 -6.862 -123.311 1.00 76.25 288 ASP A N 1
ATOM 2205 C CA . ASP A 1 288 ? 68.735 -6.935 -123.044 1.00 76.25 288 ASP A CA 1
ATOM 2206 C C . ASP A 1 288 ? 69.308 -8.237 -123.647 1.00 76.25 288 ASP A C 1
ATOM 2208 O O . ASP A 1 288 ? 70.260 -8.169 -124.412 1.00 76.25 288 ASP A O 1
ATOM 2212 N N . ALA A 1 289 ? 68.656 -9.391 -123.439 1.00 77.00 289 ALA A N 1
ATOM 2213 C CA . ALA A 1 289 ? 69.063 -10.674 -124.028 1.00 77.00 289 ALA A CA 1
ATOM 2214 C C . ALA A 1 289 ? 68.998 -10.693 -125.566 1.00 77.00 289 ALA A C 1
ATOM 2216 O O . ALA A 1 289 ? 69.868 -11.272 -126.204 1.00 77.00 289 ALA A O 1
ATOM 2217 N N . LYS A 1 290 ? 68.012 -10.024 -126.181 1.00 78.25 290 LYS A N 1
ATOM 2218 C CA . LYS A 1 290 ? 67.959 -9.882 -127.648 1.00 78.25 290 LYS A CA 1
ATOM 2219 C C . LYS A 1 290 ? 69.063 -8.979 -128.183 1.00 78.25 290 LYS A C 1
ATOM 2221 O O . LYS A 1 290 ? 69.618 -9.267 -129.231 1.00 78.25 290 LYS A O 1
ATOM 2226 N N . ALA A 1 291 ? 69.402 -7.917 -127.458 1.00 76.19 291 ALA A N 1
ATOM 2227 C CA . ALA A 1 291 ? 70.541 -7.073 -127.795 1.00 76.19 291 ALA A CA 1
ATOM 2228 C C . ALA A 1 291 ? 71.882 -7.810 -127.597 1.00 76.19 291 ALA A C 1
ATOM 2230 O O . ALA A 1 291 ? 72.844 -7.501 -128.293 1.00 76.19 291 ALA A O 1
ATOM 2231 N N . GLU A 1 292 ? 71.952 -8.788 -126.685 1.00 76.38 292 GLU A N 1
ATOM 2232 C CA . GLU A 1 292 ? 73.086 -9.713 -126.564 1.00 76.38 292 GLU A CA 1
ATOM 2233 C C . GLU A 1 292 ? 73.134 -10.700 -127.749 1.00 76.38 292 GLU A C 1
ATOM 2235 O O . GLU A 1 292 ? 74.187 -10.811 -128.370 1.00 76.38 292 GLU A O 1
ATOM 2240 N N . GLU A 1 293 ? 72.013 -11.321 -128.146 1.00 76.25 293 GLU A N 1
ATOM 2241 C CA . GLU A 1 293 ? 71.918 -12.164 -129.358 1.00 76.25 293 GLU A CA 1
ATOM 2242 C C . GLU A 1 293 ? 72.324 -11.387 -130.632 1.00 76.25 293 GLU A C 1
ATOM 2244 O O . GLU A 1 293 ? 73.211 -11.820 -131.368 1.00 76.25 293 GLU A O 1
ATOM 2249 N N . GLU A 1 294 ? 71.756 -10.196 -130.858 1.00 74.75 294 GLU A N 1
ATOM 2250 C CA . GLU A 1 294 ? 72.090 -9.304 -131.983 1.00 74.75 294 GLU A CA 1
ATOM 2251 C C . GLU A 1 294 ? 73.578 -8.878 -131.963 1.00 74.75 294 GLU A C 1
ATOM 2253 O O . GLU A 1 294 ? 74.225 -8.796 -133.012 1.00 74.75 294 GLU A O 1
ATOM 2258 N N . ALA A 1 295 ? 74.161 -8.652 -130.778 1.00 74.12 295 ALA A N 1
ATOM 2259 C CA . ALA A 1 295 ? 75.579 -8.317 -130.634 1.00 74.12 295 ALA A CA 1
ATOM 2260 C C . ALA A 1 295 ? 76.515 -9.517 -130.868 1.00 74.12 295 ALA A C 1
ATOM 2262 O O . ALA A 1 295 ? 77.612 -9.329 -131.407 1.00 74.12 295 ALA A O 1
ATOM 2263 N N . GLU A 1 296 ? 76.110 -10.736 -130.496 1.00 74.19 296 GLU A N 1
ATOM 2264 C CA . GLU A 1 296 ? 76.848 -11.965 -130.808 1.00 74.19 296 GLU A CA 1
ATOM 2265 C C . GLU A 1 296 ? 76.807 -12.283 -132.311 1.00 74.19 296 GLU A C 1
ATOM 2267 O O . GLU A 1 296 ? 77.849 -12.622 -132.881 1.00 74.19 296 GLU A O 1
ATOM 2272 N N . GLU A 1 297 ? 75.669 -12.086 -132.987 1.00 72.19 297 GLU A N 1
ATOM 2273 C CA . GLU A 1 297 ? 75.573 -12.193 -134.451 1.00 72.19 297 GLU A CA 1
ATOM 2274 C C . GLU A 1 297 ? 76.475 -11.162 -135.155 1.00 72.19 297 GLU A C 1
ATOM 2276 O O . GLU A 1 297 ? 77.287 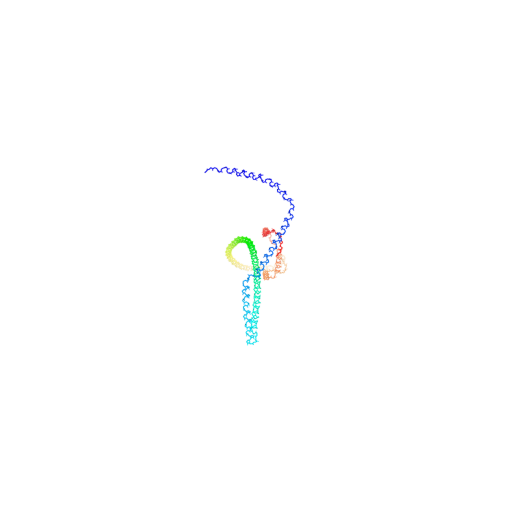-11.525 -136.015 1.00 72.19 297 GLU A O 1
ATOM 2281 N N . GLU A 1 298 ? 76.431 -9.890 -134.738 1.00 73.00 298 GLU A N 1
ATOM 2282 C CA . GLU A 1 298 ? 77.340 -8.856 -135.248 1.00 73.00 298 GLU A CA 1
ATOM 2283 C C . GLU A 1 298 ? 78.824 -9.206 -135.013 1.00 73.00 298 GLU A C 1
ATOM 2285 O O . GLU A 1 298 ? 79.674 -8.934 -135.869 1.00 73.00 298 GLU A O 1
ATOM 2290 N N . ALA A 1 299 ? 79.170 -9.787 -133.860 1.00 72.62 299 ALA A N 1
ATOM 2291 C CA . ALA A 1 299 ? 80.533 -10.213 -133.547 1.00 72.62 299 ALA A CA 1
ATOM 2292 C C . ALA A 1 299 ? 80.977 -11.404 -134.415 1.00 72.62 299 ALA A C 1
ATOM 2294 O O . ALA A 1 299 ? 82.108 -11.414 -134.916 1.00 72.62 299 ALA A O 1
ATOM 2295 N N . ALA A 1 300 ? 80.086 -12.369 -134.655 1.00 71.00 300 ALA A N 1
ATOM 2296 C CA . ALA A 1 300 ? 80.329 -13.505 -135.536 1.00 71.00 300 ALA A CA 1
ATOM 2297 C C . ALA A 1 300 ? 80.563 -13.059 -136.990 1.00 71.00 300 ALA A C 1
ATOM 2299 O O . ALA A 1 300 ? 81.521 -13.517 -137.624 1.00 71.00 300 ALA A O 1
ATOM 2300 N N . GLU A 1 301 ? 79.771 -12.111 -137.508 1.00 73.19 301 GLU A N 1
ATOM 2301 C CA . GLU A 1 301 ? 80.011 -11.528 -138.832 1.00 73.19 301 GLU A CA 1
ATOM 2302 C C . GLU A 1 301 ? 81.375 -10.825 -138.923 1.00 73.19 301 GLU A C 1
ATOM 2304 O O . GLU A 1 301 ? 82.101 -10.994 -139.908 1.00 73.19 301 GLU A O 1
ATOM 2309 N N . LYS A 1 302 ? 81.741 -10.022 -137.911 1.00 71.06 302 LYS A N 1
ATOM 2310 C CA . LYS A 1 302 ? 83.022 -9.293 -137.875 1.00 71.06 302 LYS A CA 1
ATOM 2311 C C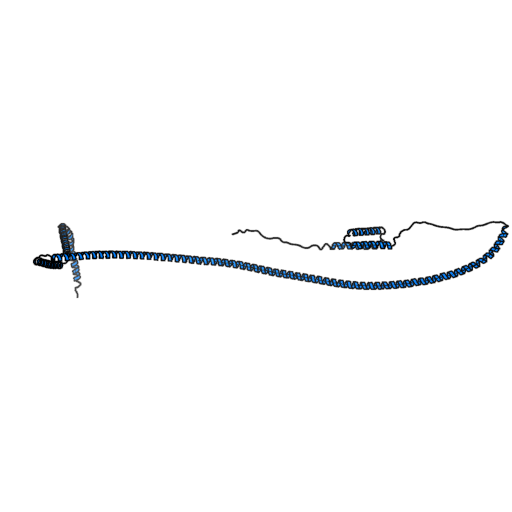 . LYS A 1 302 ? 84.202 -10.269 -137.897 1.00 71.06 302 LYS A C 1
ATOM 2313 O O . LYS A 1 302 ? 85.070 -10.144 -138.761 1.00 71.06 302 LYS A O 1
ATOM 2318 N N . ALA A 1 303 ? 84.169 -11.312 -137.066 1.00 70.81 303 ALA A N 1
ATOM 2319 C CA . ALA A 1 303 ? 85.181 -12.370 -137.060 1.00 70.81 303 ALA A CA 1
ATOM 2320 C C . ALA A 1 303 ? 85.260 -13.140 -138.398 1.00 70.81 303 ALA A C 1
ATOM 2322 O O . ALA A 1 303 ? 86.336 -13.587 -138.808 1.00 70.81 303 ALA A O 1
ATOM 2323 N N . LEU A 1 304 ? 84.141 -13.295 -139.115 1.00 69.62 304 LEU A N 1
ATOM 2324 C CA . LEU A 1 304 ? 84.115 -13.949 -140.427 1.00 69.62 304 LEU A CA 1
ATOM 2325 C C . LEU A 1 304 ? 84.713 -13.056 -141.531 1.00 69.62 304 LEU A C 1
ATOM 2327 O O . LEU A 1 304 ? 85.479 -13.549 -142.363 1.00 69.62 304 LEU A O 1
ATOM 2331 N N . ARG A 1 305 ? 84.457 -11.741 -141.488 1.00 67.69 305 ARG A N 1
ATOM 2332 C CA . ARG A 1 305 ? 85.099 -10.732 -142.356 1.00 67.69 305 ARG A CA 1
ATOM 2333 C C . ARG A 1 305 ? 86.614 -10.658 -142.115 1.00 67.69 305 ARG A C 1
ATOM 2335 O O . ARG A 1 305 ? 87.388 -10.644 -143.071 1.00 67.69 305 ARG A O 1
ATOM 2342 N N . GLU A 1 306 ? 87.059 -10.702 -140.860 1.00 69.56 306 GLU A N 1
ATOM 2343 C CA . GLU A 1 306 ? 88.488 -10.735 -140.503 1.00 69.56 306 GLU A CA 1
ATOM 2344 C C . GLU A 1 306 ? 89.205 -11.982 -141.046 1.00 69.56 306 GLU A C 1
ATOM 2346 O O . GLU A 1 306 ? 90.294 -11.872 -141.613 1.00 69.56 306 GLU A O 1
ATOM 2351 N N . ARG A 1 307 ? 88.578 -13.165 -140.963 1.00 69.88 307 ARG A N 1
ATOM 2352 C CA . ARG A 1 307 ? 89.120 -14.408 -141.549 1.00 69.88 307 ARG A CA 1
ATOM 2353 C C . ARG A 1 307 ? 89.281 -14.318 -143.070 1.00 69.88 307 ARG A C 1
ATOM 2355 O O . ARG A 1 307 ? 90.279 -14.803 -143.602 1.00 69.88 307 ARG A O 1
ATOM 2362 N N . GLN A 1 308 ? 88.343 -13.674 -143.767 1.00 69.56 308 GLN A N 1
ATOM 2363 C CA . GLN A 1 308 ? 88.447 -13.433 -145.212 1.00 69.56 308 GLN A CA 1
ATOM 2364 C C . GLN A 1 308 ? 89.603 -12.473 -145.546 1.00 69.56 308 GLN A C 1
ATOM 2366 O O . GLN A 1 308 ? 90.387 -12.749 -146.455 1.00 69.56 308 GLN A O 1
ATOM 2371 N N . LEU A 1 309 ? 89.775 -11.391 -144.778 1.00 70.56 309 LEU A N 1
ATOM 2372 C CA . LEU A 1 309 ? 90.892 -10.453 -144.951 1.00 70.56 309 LEU A CA 1
ATOM 2373 C C . LEU A 1 309 ? 92.256 -11.113 -144.686 1.00 70.56 309 LEU A C 1
ATOM 2375 O O . LEU A 1 309 ? 93.196 -10.909 -145.457 1.00 70.56 309 LEU A O 1
ATOM 2379 N N . ALA A 1 310 ? 92.362 -11.964 -143.660 1.00 67.81 310 ALA A N 1
ATOM 2380 C CA . ALA A 1 310 ? 93.581 -12.719 -143.366 1.00 67.81 310 ALA A CA 1
ATOM 2381 C C . ALA A 1 310 ? 94.001 -13.643 -144.528 1.00 67.81 310 ALA A C 1
ATOM 2383 O O . ALA A 1 310 ? 95.188 -13.725 -144.850 1.00 67.81 310 ALA A O 1
ATOM 2384 N N . ALA A 1 311 ? 93.038 -14.281 -145.207 1.00 68.81 311 ALA A N 1
ATOM 2385 C CA . ALA A 1 311 ? 93.295 -15.110 -146.387 1.00 68.81 311 ALA A CA 1
ATOM 2386 C C . ALA A 1 311 ? 93.778 -14.296 -147.608 1.00 68.81 311 ALA A C 1
ATOM 2388 O O . ALA A 1 311 ? 94.619 -14.763 -148.374 1.00 68.81 311 ALA A O 1
ATOM 2389 N N . VAL A 1 312 ? 93.305 -13.056 -147.782 1.00 68.56 312 VAL A N 1
ATOM 2390 C CA . VAL A 1 312 ? 93.799 -12.159 -148.845 1.00 68.56 312 VAL A CA 1
ATOM 2391 C C . VAL A 1 312 ? 95.243 -11.719 -148.573 1.00 68.56 312 VAL A C 1
ATOM 2393 O O . VAL A 1 312 ? 96.062 -11.667 -149.495 1.00 68.56 312 VAL A O 1
ATOM 2396 N N . ILE A 1 313 ? 95.586 -11.435 -147.313 1.00 64.38 313 ILE A N 1
ATOM 2397 C CA . ILE A 1 313 ? 96.927 -10.974 -146.919 1.00 64.38 313 ILE A CA 1
ATOM 2398 C C . ILE A 1 313 ? 97.992 -12.061 -147.146 1.00 64.38 313 ILE A C 1
ATOM 2400 O O . ILE A 1 313 ? 99.066 -11.757 -147.669 1.00 64.38 313 ILE A O 1
ATOM 2404 N N . THR A 1 314 ? 97.707 -13.328 -146.825 1.00 62.72 314 THR A N 1
ATOM 2405 C CA . THR A 1 314 ? 98.662 -14.433 -147.043 1.00 62.72 314 THR A CA 1
ATOM 2406 C C . THR A 1 314 ? 98.931 -14.694 -148.529 1.00 62.72 314 THR A C 1
ATOM 2408 O O . THR A 1 314 ? 100.086 -14.897 -148.911 1.00 62.72 314 THR A O 1
ATOM 2411 N N . ILE A 1 315 ? 97.914 -14.583 -149.391 1.00 61.91 315 ILE A N 1
ATOM 2412 C CA . ILE A 1 315 ? 98.074 -14.678 -150.853 1.00 61.91 315 ILE A CA 1
ATOM 2413 C C . ILE A 1 315 ? 98.950 -13.529 -151.390 1.00 61.91 315 ILE A C 1
ATOM 2415 O O . ILE A 1 315 ? 99.845 -13.756 -152.210 1.00 61.91 315 ILE A O 1
ATOM 2419 N N . GLN A 1 316 ? 98.763 -12.297 -150.898 1.00 61.53 316 GLN A N 1
ATOM 2420 C CA . GLN A 1 316 ? 99.601 -11.156 -151.297 1.00 61.53 316 GLN A CA 1
ATOM 2421 C C . GLN A 1 316 ? 101.053 -11.257 -150.798 1.00 61.53 316 GLN A C 1
ATOM 2423 O O . GLN A 1 316 ? 101.962 -10.765 -151.474 1.00 61.53 316 GLN A O 1
ATOM 2428 N N . ALA A 1 317 ? 101.295 -11.897 -149.650 1.00 60.34 317 ALA A N 1
ATOM 2429 C CA . ALA A 1 317 ? 102.643 -12.128 -149.133 1.00 60.34 317 ALA A CA 1
ATOM 2430 C C . ALA A 1 317 ? 103.443 -13.088 -150.034 1.00 60.34 317 ALA A C 1
ATOM 2432 O O . ALA A 1 317 ? 104.572 -12.770 -150.415 1.00 60.34 317 ALA A O 1
ATOM 2433 N N . ALA A 1 318 ? 102.838 -14.207 -150.450 1.00 60.53 318 ALA A N 1
ATOM 2434 C CA . ALA A 1 318 ? 103.480 -15.197 -151.319 1.00 60.53 318 ALA A CA 1
ATOM 2435 C C . ALA A 1 318 ? 103.946 -14.594 -152.660 1.00 60.53 318 ALA A C 1
ATOM 2437 O O . ALA A 1 318 ? 105.085 -14.803 -153.078 1.00 60.53 318 ALA A O 1
ATOM 2438 N N . TRP A 1 319 ? 103.109 -13.770 -153.303 1.00 63.59 319 TRP A N 1
ATOM 2439 C CA . TRP A 1 319 ? 103.446 -13.132 -154.584 1.00 63.59 319 TRP A CA 1
ATOM 2440 C C . TRP A 1 319 ? 104.589 -12.106 -154.483 1.00 63.59 319 TRP A C 1
ATOM 2442 O O . TRP A 1 319 ? 105.341 -11.909 -155.441 1.00 63.59 319 TRP A O 1
ATOM 2452 N N . ARG A 1 320 ? 104.753 -11.454 -153.324 1.00 59.94 320 ARG A N 1
ATOM 2453 C CA . ARG A 1 320 ? 105.842 -10.488 -153.095 1.00 59.94 320 ARG A CA 1
ATOM 2454 C C . ARG A 1 320 ? 107.193 -11.166 -152.842 1.00 59.94 320 ARG A C 1
ATOM 2456 O O . ARG A 1 320 ? 108.208 -10.579 -153.204 1.00 59.94 320 ARG A O 1
ATOM 2463 N N . GLY A 1 321 ? 107.214 -12.394 -152.315 1.00 54.91 321 GLY A N 1
ATOM 2464 C CA . GLY A 1 321 ? 108.443 -13.171 -152.103 1.00 54.91 321 GLY A CA 1
ATOM 2465 C C . GLY A 1 321 ? 109.209 -13.450 -153.401 1.00 54.91 321 GLY A C 1
ATOM 2466 O O . GLY A 1 321 ? 110.338 -12.987 -153.568 1.00 54.91 321 GLY A O 1
ATOM 2467 N N . CYS A 1 322 ? 108.573 -14.119 -154.370 1.00 58.03 322 CYS A N 1
ATOM 2468 C CA . CYS A 1 322 ? 109.231 -14.535 -155.619 1.00 58.03 322 CYS A CA 1
ATOM 2469 C C . CYS A 1 322 ? 109.781 -13.370 -156.467 1.00 58.03 322 CYS A C 1
ATOM 2471 O O . CYS A 1 322 ? 110.696 -13.567 -157.265 1.00 58.03 322 CYS A O 1
ATOM 2473 N N . LYS A 1 323 ? 109.261 -12.144 -156.303 1.00 57.97 323 LYS A N 1
ATOM 2474 C CA . LYS A 1 323 ? 109.775 -10.960 -157.013 1.00 57.97 323 LYS A CA 1
ATOM 2475 C C . LYS A 1 323 ? 111.070 -10.388 -156.426 1.00 57.97 323 LYS A C 1
ATOM 2477 O O . LYS A 1 323 ? 111.746 -9.633 -157.120 1.00 57.97 323 LYS A O 1
ATOM 2482 N N . ILE A 1 324 ? 111.422 -10.727 -155.185 1.00 57.75 324 ILE A N 1
ATOM 2483 C CA . ILE A 1 324 ? 112.607 -10.184 -154.503 1.00 57.75 324 ILE A CA 1
ATOM 2484 C C . ILE A 1 324 ? 113.854 -11.033 -154.799 1.00 57.75 324 ILE A C 1
ATOM 2486 O O . ILE A 1 324 ? 114.918 -10.475 -155.063 1.00 57.75 324 ILE A O 1
ATOM 2490 N N . GLU A 1 325 ? 113.735 -12.361 -154.875 1.00 56.44 325 GLU A N 1
ATOM 2491 C CA . GLU A 1 325 ? 114.871 -13.247 -155.204 1.00 56.44 325 GLU A CA 1
ATOM 2492 C C . GLU A 1 325 ? 115.408 -13.030 -156.632 1.00 56.44 325 GLU A C 1
ATOM 2494 O O . GLU A 1 325 ? 116.625 -13.024 -156.856 1.00 56.44 325 GLU A O 1
ATOM 2499 N N . ALA A 1 326 ? 114.513 -12.744 -157.585 1.00 54.53 326 ALA A N 1
ATOM 2500 C CA . ALA A 1 326 ? 114.863 -12.380 -158.960 1.00 54.53 326 ALA A CA 1
ATOM 2501 C C . ALA A 1 326 ? 115.657 -11.058 -159.065 1.00 54.53 326 ALA A C 1
ATOM 2503 O O . ALA A 1 326 ? 116.433 -10.878 -160.001 1.00 54.53 326 ALA A O 1
ATOM 2504 N N . ALA A 1 327 ? 115.498 -10.139 -158.105 1.00 56.47 327 ALA A N 1
ATOM 2505 C CA . ALA A 1 327 ? 116.279 -8.900 -158.038 1.00 56.47 327 ALA A CA 1
ATOM 2506 C C . ALA A 1 327 ? 117.602 -9.080 -157.268 1.00 56.47 327 ALA A C 1
ATOM 2508 O O . ALA A 1 327 ? 118.621 -8.480 -157.616 1.00 56.47 327 ALA A O 1
ATOM 2509 N N . HIS A 1 328 ? 117.608 -9.922 -156.230 1.00 49.84 328 HIS A N 1
ATOM 2510 C CA . HIS A 1 328 ? 118.759 -10.098 -155.341 1.00 49.84 328 HIS A CA 1
ATOM 2511 C C . HIS A 1 328 ? 119.933 -10.820 -156.032 1.00 49.84 328 HIS A C 1
ATOM 2513 O O . HIS A 1 328 ? 121.094 -10.445 -155.860 1.00 49.84 328 HIS A O 1
ATOM 2519 N N . SER A 1 329 ? 119.622 -11.803 -156.881 1.00 54.47 329 SER A N 1
ATOM 2520 C CA . SER A 1 329 ? 120.590 -12.571 -157.681 1.00 54.47 329 SER A CA 1
ATOM 2521 C C . SER A 1 329 ? 121.343 -11.721 -158.721 1.00 54.47 329 SER A C 1
ATOM 2523 O O . SER A 1 329 ? 122.546 -11.911 -158.910 1.00 54.47 329 SER A O 1
ATOM 2525 N N . ALA A 1 330 ? 120.690 -10.725 -159.330 1.00 52.00 330 ALA A N 1
ATOM 2526 C CA . ALA A 1 330 ? 121.328 -9.796 -160.270 1.00 52.00 330 ALA A CA 1
ATOM 2527 C C . ALA A 1 330 ? 122.294 -8.800 -159.585 1.00 52.00 330 ALA A C 1
ATOM 2529 O O . ALA A 1 330 ? 123.317 -8.413 -160.157 1.00 52.00 330 ALA A O 1
ATOM 2530 N N . LEU A 1 331 ? 122.002 -8.399 -158.342 1.00 52.00 331 LEU A N 1
ATOM 2531 C CA . LEU A 1 331 ? 122.830 -7.456 -157.576 1.00 52.00 331 LEU A CA 1
ATOM 2532 C C . LEU A 1 331 ? 124.016 -8.124 -156.859 1.00 52.00 331 LEU A C 1
ATOM 2534 O O . LEU A 1 331 ? 125.096 -7.537 -156.799 1.00 52.00 331 LEU A O 1
ATOM 2538 N N . MET A 1 332 ? 123.872 -9.370 -156.398 1.00 54.19 332 MET A N 1
ATOM 2539 C CA . MET A 1 332 ? 124.974 -10.122 -155.773 1.00 54.19 332 MET A CA 1
ATOM 2540 C C . MET A 1 332 ? 126.166 -10.351 -156.723 1.00 54.19 332 MET A C 1
ATOM 2542 O O . MET A 1 332 ? 127.318 -10.278 -156.295 1.00 54.19 332 MET A O 1
ATOM 2546 N N . MET A 1 333 ? 125.918 -10.560 -158.021 1.00 50.34 333 MET A N 1
ATOM 2547 C CA . MET A 1 333 ? 126.988 -10.807 -159.004 1.00 50.34 333 MET A CA 1
ATOM 2548 C C . MET A 1 333 ? 127.742 -9.533 -159.424 1.00 50.34 333 MET A C 1
ATOM 2550 O O . MET A 1 333 ? 128.932 -9.597 -159.731 1.00 50.34 333 MET A O 1
ATOM 2554 N N . SER A 1 334 ? 127.104 -8.357 -159.388 1.00 46.72 334 SER A N 1
ATOM 2555 C CA . SER A 1 334 ? 127.786 -7.080 -159.667 1.00 46.72 334 SER A CA 1
ATOM 2556 C C . SER A 1 334 ? 128.590 -6.568 -158.461 1.00 46.72 334 SER A C 1
ATOM 2558 O O . SER A 1 334 ? 129.693 -6.039 -158.635 1.00 46.72 334 SER A O 1
ATOM 2560 N N . ALA A 1 335 ? 128.114 -6.824 -157.235 1.00 47.22 335 ALA A N 1
ATOM 2561 C CA . ALA A 1 335 ? 128.821 -6.509 -155.990 1.00 47.22 335 ALA A CA 1
ATOM 2562 C C . ALA A 1 335 ? 130.175 -7.240 -155.833 1.00 47.22 335 ALA A C 1
ATOM 2564 O O . ALA A 1 335 ? 131.067 -6.744 -155.141 1.00 47.22 335 ALA A O 1
ATOM 2565 N N . LEU A 1 336 ? 130.361 -8.384 -156.502 1.00 51.91 336 LEU A N 1
ATOM 2566 C CA . LEU A 1 336 ? 131.629 -9.123 -156.518 1.00 51.91 336 LEU A CA 1
ATOM 2567 C C . LEU A 1 336 ? 132.687 -8.492 -157.443 1.00 51.91 336 LEU A C 1
ATOM 2569 O O . LEU A 1 336 ? 133.867 -8.488 -157.100 1.00 51.91 336 LEU A O 1
ATOM 2573 N N . SER A 1 337 ? 132.282 -7.906 -158.576 1.00 50.22 337 SER A N 1
ATOM 2574 C CA . SER A 1 337 ? 133.212 -7.340 -159.572 1.00 50.22 337 SER A CA 1
ATOM 2575 C C . SER A 1 337 ? 133.663 -5.906 -159.244 1.00 50.22 337 SER A C 1
ATOM 2577 O O . SER A 1 337 ? 134.808 -5.526 -159.494 1.00 50.22 337 SER A O 1
ATOM 2579 N N . ALA A 1 338 ? 132.809 -5.103 -158.596 1.00 46.19 338 ALA A N 1
ATOM 2580 C CA . ALA A 1 338 ? 133.149 -3.724 -158.220 1.00 46.19 338 ALA A CA 1
ATOM 2581 C C . ALA A 1 338 ? 134.187 -3.621 -157.079 1.00 46.19 338 ALA A C 1
ATOM 2583 O O . ALA A 1 338 ? 134.867 -2.601 -156.941 1.00 46.19 338 ALA A O 1
ATOM 2584 N N . ARG A 1 339 ? 134.362 -4.683 -156.277 1.00 49.47 339 ARG A N 1
ATOM 2585 C CA . ARG A 1 339 ? 135.234 -4.699 -155.085 1.00 49.47 339 ARG A CA 1
ATOM 2586 C C . ARG A 1 339 ? 136.740 -4.587 -155.399 1.00 49.47 339 ARG A C 1
ATOM 2588 O O . ARG A 1 339 ? 137.532 -4.384 -154.486 1.00 49.47 339 ARG A O 1
ATOM 2595 N N . MET A 1 340 ? 137.120 -4.641 -156.681 1.00 53.47 340 MET A N 1
ATOM 2596 C CA . MET A 1 340 ? 138.482 -4.406 -157.190 1.00 53.47 340 MET A CA 1
ATOM 2597 C C . MET A 1 340 ? 138.886 -2.919 -157.312 1.00 53.47 340 MET A C 1
ATOM 2599 O O . MET A 1 340 ? 140.040 -2.632 -157.625 1.00 53.47 340 MET A O 1
ATOM 2603 N N . LYS A 1 341 ? 137.985 -1.951 -157.071 1.00 41.75 341 LYS A N 1
ATOM 2604 C CA . LYS A 1 341 ? 138.319 -0.510 -157.028 1.00 41.75 341 LYS A CA 1
ATOM 2605 C C . LYS A 1 341 ? 137.769 0.125 -155.748 1.00 41.75 341 LYS A C 1
ATOM 2607 O O . LYS A 1 341 ? 136.603 0.494 -155.672 1.00 41.75 341 LYS A O 1
ATOM 2612 N N . GLY A 1 342 ? 138.616 0.208 -154.722 1.00 42.25 342 GLY A N 1
ATOM 2613 C CA . GLY A 1 342 ? 138.195 0.502 -153.349 1.00 42.25 342 GLY A CA 1
ATOM 2614 C C . GLY A 1 342 ? 137.674 1.924 -153.091 1.00 42.25 342 GLY A C 1
ATOM 2615 O O . GLY A 1 342 ? 138.285 2.910 -153.500 1.00 42.25 342 GLY A O 1
ATOM 2616 N N . LYS A 1 343 ? 136.579 2.006 -152.323 1.00 32.81 343 LYS A N 1
ATOM 2617 C CA . LYS A 1 343 ? 136.116 3.155 -151.518 1.00 32.81 343 LYS A CA 1
ATOM 2618 C C . LYS A 1 343 ? 135.178 2.644 -150.402 1.00 32.81 343 LYS A C 1
ATOM 2620 O O . LYS A 1 343 ? 134.761 1.490 -150.441 1.00 32.81 343 LYS A O 1
ATOM 2625 N N . ALA A 1 344 ? 134.901 3.474 -149.395 1.00 39.06 344 ALA A N 1
ATOM 2626 C CA . ALA A 1 344 ? 134.101 3.140 -148.200 1.00 39.06 344 ALA A CA 1
ATOM 2627 C C . ALA A 1 344 ? 132.824 4.018 -148.093 1.00 39.06 344 ALA A C 1
ATOM 2629 O O . ALA A 1 344 ? 132.520 4.705 -149.063 1.00 39.06 344 ALA A O 1
ATOM 2630 N N . VAL A 1 345 ? 132.181 4.061 -146.900 1.00 36.12 345 VAL A N 1
ATOM 2631 C CA . VAL A 1 345 ? 131.042 4.938 -146.462 1.00 36.12 345 VAL A CA 1
ATOM 2632 C C . VAL A 1 345 ? 129.622 4.395 -146.804 1.00 36.12 345 VAL A C 1
ATOM 2634 O O . VAL A 1 345 ? 129.428 3.955 -147.927 1.00 36.12 345 VAL A O 1
ATOM 2637 N N . SER A 1 346 ? 128.570 4.406 -145.944 1.00 34.75 346 SER A N 1
ATOM 2638 C CA . SER A 1 346 ? 128.433 4.495 -144.453 1.00 34.75 346 SER A CA 1
ATOM 2639 C C . SER A 1 346 ? 126.969 4.334 -143.922 1.00 34.75 346 SER A C 1
ATOM 2641 O O . SER A 1 346 ? 126.069 4.710 -144.657 1.00 34.75 346 SER A O 1
ATOM 2643 N N . ARG A 1 347 ? 126.787 3.977 -142.619 1.00 40.16 347 ARG A N 1
ATOM 2644 C CA . ARG A 1 347 ? 125.800 4.488 -141.585 1.00 40.16 347 ARG A CA 1
ATOM 2645 C C . ARG A 1 347 ? 124.262 4.498 -141.879 1.00 40.16 347 ARG A C 1
ATOM 2647 O O . ARG A 1 347 ? 123.860 5.020 -142.902 1.00 40.16 347 ARG A O 1
ATOM 2654 N N . SER A 1 348 ? 123.347 3.914 -141.066 1.00 38.03 348 SER A N 1
ATOM 2655 C CA . SER A 1 348 ? 122.743 4.268 -139.719 1.00 38.03 348 SER A CA 1
ATOM 2656 C C . SER A 1 348 ? 121.196 4.448 -139.870 1.00 38.03 348 SER A C 1
ATOM 2658 O O . SER A 1 348 ? 120.805 4.680 -141.006 1.00 38.03 348 SER A O 1
ATOM 2660 N N . VAL A 1 349 ? 120.227 4.340 -138.923 1.00 31.83 349 VAL A N 1
ATOM 2661 C CA . VAL A 1 349 ? 119.960 4.746 -137.491 1.00 31.83 349 VAL A CA 1
ATOM 2662 C C . VAL A 1 349 ? 118.834 3.783 -136.932 1.00 31.83 349 VAL A C 1
ATOM 2664 O O . VAL A 1 349 ? 118.109 3.267 -137.776 1.00 31.83 349 VAL A O 1
ATOM 2667 N N . ALA A 1 350 ? 118.694 3.269 -135.682 1.00 39.81 350 ALA A N 1
ATOM 2668 C CA . ALA A 1 350 ? 118.313 3.770 -134.313 1.00 39.81 350 ALA A CA 1
ATOM 2669 C C . ALA A 1 350 ? 116.926 4.494 -134.202 1.00 39.81 350 ALA A C 1
ATOM 2671 O O . ALA A 1 350 ? 116.508 5.066 -135.201 1.00 39.81 350 ALA A O 1
ATOM 2672 N N . TYR A 1 351 ? 116.116 4.535 -133.116 1.00 33.38 351 TYR A N 1
ATOM 2673 C CA . TYR A 1 351 ? 116.115 4.113 -131.672 1.00 33.38 351 TYR A CA 1
ATOM 2674 C C . TYR A 1 351 ? 114.891 3.155 -131.384 1.00 33.38 351 TYR A C 1
ATOM 2676 O O . TYR A 1 351 ? 114.317 2.693 -132.367 1.00 33.38 351 TYR A O 1
ATOM 2684 N N . ALA A 1 352 ? 114.427 2.669 -130.203 1.00 36.50 352 ALA A N 1
ATOM 2685 C CA . ALA A 1 352 ? 114.495 2.969 -128.735 1.00 36.50 352 ALA A CA 1
ATOM 2686 C C . ALA A 1 352 ? 113.626 4.191 -128.259 1.00 36.50 352 ALA A C 1
ATOM 2688 O O . ALA A 1 352 ? 113.241 4.965 -129.132 1.00 36.50 352 ALA A O 1
ATOM 2689 N N . ASP A 1 353 ? 113.125 4.429 -127.019 1.00 33.38 353 ASP A N 1
ATOM 2690 C CA . ASP A 1 353 ? 113.338 4.049 -125.577 1.00 33.38 353 ASP A CA 1
ATOM 2691 C C . ASP A 1 353 ? 112.013 4.346 -124.745 1.00 33.38 353 ASP A C 1
ATOM 2693 O O . ASP A 1 353 ? 111.120 4.945 -125.342 1.00 33.38 353 ASP A O 1
ATOM 2697 N N . THR A 1 354 ? 111.696 4.110 -123.435 1.00 37.09 354 THR A N 1
ATOM 2698 C CA . THR A 1 354 ? 112.094 3.234 -122.271 1.00 37.09 354 THR A CA 1
ATOM 2699 C C . THR A 1 354 ? 111.131 3.369 -121.029 1.00 37.09 354 THR A C 1
ATOM 2701 O O . THR A 1 354 ? 110.926 4.485 -120.563 1.00 37.09 354 THR A O 1
ATOM 2704 N N . GLU A 1 355 ? 110.693 2.251 -120.402 1.00 31.03 355 GLU A N 1
ATOM 2705 C CA . GLU A 1 355 ? 110.626 1.984 -118.914 1.00 31.03 355 GLU A CA 1
ATOM 2706 C C . GLU A 1 355 ? 109.666 2.757 -117.908 1.00 31.03 355 GLU A C 1
ATOM 2708 O O . GLU A 1 355 ? 108.699 3.359 -118.367 1.00 31.03 355 GLU A O 1
ATOM 2713 N N . PRO A 1 356 ? 109.804 2.693 -116.535 1.00 66.81 356 PRO A N 1
ATOM 2714 C CA . PRO A 1 356 ? 109.454 1.569 -115.599 1.00 66.81 356 PRO A CA 1
ATOM 2715 C C . PRO A 1 356 ? 108.727 1.948 -114.251 1.00 66.81 356 PRO A C 1
ATOM 2717 O O . PRO A 1 356 ? 108.577 3.130 -113.962 1.00 66.81 356 PRO A O 1
ATOM 2720 N N . LEU A 1 357 ? 108.373 0.963 -113.371 1.00 32.09 357 LEU A N 1
ATOM 2721 C CA . LEU A 1 357 ? 108.643 0.909 -111.882 1.00 32.09 357 LEU A CA 1
ATOM 2722 C C . LEU A 1 357 ? 107.851 -0.168 -111.054 1.00 32.09 357 LEU A C 1
ATOM 2724 O O . LEU A 1 357 ? 106.694 -0.468 -111.327 1.00 32.09 357 LEU A O 1
ATOM 2728 N N . PHE A 1 358 ? 108.478 -0.693 -109.982 1.00 43.97 358 PHE A N 1
ATOM 2729 C CA . PHE A 1 358 ? 107.962 -1.569 -108.877 1.00 43.97 358 PHE A CA 1
ATOM 2730 C C . PHE A 1 358 ? 108.056 -0.792 -107.507 1.00 43.97 358 PHE A C 1
ATOM 2732 O O . PHE A 1 358 ? 108.469 0.366 -107.595 1.00 43.97 358 PHE A O 1
ATOM 2739 N N . PRO A 1 359 ? 107.777 -1.292 -106.251 1.00 50.09 359 PRO A N 1
ATOM 2740 C CA . PRO A 1 359 ? 107.434 -2.650 -105.753 1.00 50.09 359 PRO A CA 1
ATOM 2741 C C . PRO A 1 359 ? 106.345 -2.809 -104.621 1.00 50.09 359 PRO A C 1
ATOM 2743 O O . PRO A 1 359 ? 105.951 -1.879 -103.929 1.00 50.09 359 PRO A O 1
ATOM 2746 N N . TRP A 1 360 ? 105.950 -4.074 -104.387 1.00 33.53 360 TRP A N 1
ATOM 2747 C CA . TRP A 1 360 ? 105.517 -4.792 -103.148 1.00 33.53 360 TRP A CA 1
ATOM 2748 C C . TRP A 1 360 ? 105.140 -4.086 -101.804 1.00 33.53 360 TRP A C 1
ATOM 2750 O O . TRP A 1 360 ? 105.985 -3.461 -101.167 1.00 33.53 360 TRP A O 1
ATOM 2760 N N . ARG A 1 361 ? 103.970 -4.452 -101.222 1.00 32.81 361 ARG A N 1
ATOM 2761 C CA . ARG A 1 361 ? 103.789 -4.940 -99.813 1.00 32.81 361 ARG A CA 1
ATOM 2762 C C . ARG A 1 361 ? 102.401 -5.622 -99.594 1.00 32.81 361 ARG A C 1
ATOM 2764 O O . ARG A 1 361 ? 101.553 -5.517 -100.476 1.00 32.81 361 ARG A O 1
ATOM 2771 N N . PRO A 1 362 ? 102.165 -6.393 -98.499 1.00 40.28 362 PRO A N 1
ATOM 2772 C CA . PRO A 1 362 ? 101.163 -7.478 -98.498 1.00 40.28 362 PRO A CA 1
ATOM 2773 C C . PRO A 1 362 ? 99.789 -7.208 -97.838 1.00 40.28 362 PRO A C 1
ATOM 2775 O O . PRO A 1 362 ? 99.669 -6.449 -96.882 1.00 40.28 362 PRO A O 1
ATOM 2778 N N . LYS A 1 363 ? 98.788 -7.960 -98.331 1.00 49.28 363 LYS A N 1
ATOM 2779 C CA . LYS A 1 363 ? 97.473 -8.347 -97.757 1.00 49.28 363 LYS A CA 1
ATOM 2780 C C . LYS A 1 363 ? 96.923 -7.540 -96.562 1.00 49.28 363 LYS A C 1
ATOM 2782 O O . LYS A 1 363 ? 97.248 -7.820 -95.409 1.00 49.28 363 LYS A O 1
ATOM 2787 N N . ARG A 1 364 ? 95.899 -6.718 -96.827 1.00 34.50 364 ARG A N 1
ATOM 2788 C CA . ARG A 1 364 ? 94.798 -6.514 -95.867 1.00 34.50 364 ARG A CA 1
ATOM 2789 C C . ARG A 1 364 ? 93.910 -7.762 -95.815 1.00 34.50 364 ARG A C 1
ATOM 2791 O O . ARG A 1 364 ? 93.713 -8.422 -96.832 1.00 34.50 364 ARG A O 1
ATOM 2798 N N . TRP A 1 365 ? 93.342 -8.042 -94.645 1.00 42.12 365 TRP A N 1
ATOM 2799 C CA . TRP A 1 365 ? 92.113 -8.830 -94.529 1.00 42.12 365 TRP A CA 1
ATOM 2800 C C . TRP A 1 365 ? 90.939 -7.854 -94.516 1.00 42.12 365 TRP A C 1
ATOM 2802 O O . TRP A 1 365 ? 90.608 -7.300 -93.468 1.00 42.12 365 TRP A O 1
ATOM 2812 N N . ASP A 1 366 ? 90.321 -7.624 -95.671 1.00 46.06 366 ASP A N 1
ATOM 2813 C CA . ASP A 1 366 ? 89.076 -6.863 -95.715 1.00 46.06 366 ASP A CA 1
ATOM 2814 C C . ASP A 1 366 ? 87.940 -7.739 -95.165 1.00 46.06 366 ASP A C 1
ATOM 2816 O O . ASP A 1 366 ? 87.658 -8.833 -95.663 1.00 46.06 366 ASP A O 1
ATOM 2820 N N . ALA A 1 367 ? 87.312 -7.276 -94.083 1.00 51.03 367 ALA A N 1
ATOM 2821 C CA . ALA A 1 367 ? 86.251 -8.002 -93.397 1.00 51.03 367 ALA A CA 1
ATOM 2822 C C . ALA A 1 367 ? 84.992 -8.054 -94.277 1.00 51.03 367 ALA A C 1
ATOM 2824 O O . ALA A 1 367 ? 84.163 -7.144 -94.252 1.00 51.03 367 ALA A O 1
ATOM 2825 N N . THR A 1 368 ? 84.861 -9.121 -95.072 1.00 58.00 368 THR A N 1
ATOM 2826 C CA . THR A 1 368 ? 83.702 -9.310 -95.958 1.00 58.00 368 THR A CA 1
ATOM 2827 C C . THR A 1 368 ? 82.385 -9.183 -95.175 1.00 58.00 368 THR A C 1
ATOM 2829 O O . THR A 1 368 ? 82.298 -9.653 -94.035 1.00 58.00 368 THR A O 1
ATOM 2832 N N . PRO A 1 369 ? 81.327 -8.586 -95.761 1.00 61.31 369 PRO A N 1
ATOM 2833 C CA . PRO A 1 369 ? 80.107 -8.236 -95.026 1.00 61.31 369 PRO A CA 1
ATOM 2834 C C . PRO A 1 369 ? 79.404 -9.440 -94.379 1.00 61.31 369 PRO A C 1
ATOM 2836 O O . PRO A 1 369 ? 78.710 -9.276 -93.379 1.00 61.31 369 PRO A O 1
ATOM 2839 N N . LYS A 1 370 ? 79.649 -10.660 -94.879 1.00 61.56 370 LYS A N 1
ATOM 2840 C CA . LYS A 1 370 ? 79.198 -11.918 -94.262 1.00 61.56 370 LYS A CA 1
ATOM 2841 C C . LYS A 1 370 ? 79.719 -12.084 -92.825 1.00 61.56 370 LYS A C 1
ATOM 2843 O O . LYS A 1 370 ? 78.952 -12.476 -91.955 1.00 61.56 370 LYS A O 1
ATOM 2848 N N . VAL A 1 371 ? 80.980 -11.735 -92.553 1.00 65.06 371 VAL A N 1
ATOM 2849 C CA . VAL A 1 371 ? 81.581 -11.829 -91.206 1.00 65.06 371 VAL A CA 1
ATOM 2850 C C . VAL A 1 371 ? 80.953 -10.807 -90.257 1.00 65.06 371 VAL A C 1
ATOM 2852 O O . VAL A 1 371 ? 80.601 -11.149 -89.131 1.00 65.06 371 VAL A O 1
ATOM 2855 N N . ILE A 1 372 ? 80.747 -9.572 -90.726 1.00 70.00 372 ILE A N 1
ATOM 2856 C CA . ILE A 1 372 ? 80.098 -8.506 -89.946 1.00 70.00 372 ILE A CA 1
ATOM 2857 C C . ILE A 1 372 ? 78.659 -8.906 -89.584 1.00 70.00 372 ILE A C 1
ATOM 2859 O O . ILE A 1 372 ? 78.244 -8.741 -88.438 1.00 70.00 372 ILE A O 1
ATOM 2863 N N . LEU A 1 373 ? 77.918 -9.486 -90.534 1.00 73.88 373 LEU A N 1
ATOM 2864 C CA . LEU A 1 373 ? 76.536 -9.920 -90.329 1.00 73.88 373 LEU A CA 1
ATOM 2865 C C . LEU A 1 373 ? 76.444 -11.118 -89.365 1.00 73.88 373 LEU A C 1
ATOM 2867 O O . LEU A 1 373 ? 75.587 -11.110 -88.486 1.00 73.88 373 LEU A O 1
ATOM 2871 N N . ILE A 1 374 ? 77.361 -12.091 -89.449 1.00 75.12 374 ILE A N 1
ATOM 2872 C CA . ILE A 1 374 ? 77.443 -13.215 -88.495 1.00 75.12 374 ILE A CA 1
ATOM 2873 C C . ILE A 1 374 ? 77.746 -12.717 -87.072 1.00 75.12 374 ILE A C 1
ATOM 2875 O O . ILE A 1 374 ? 77.065 -13.117 -86.127 1.00 75.12 374 ILE A O 1
ATOM 2879 N N . VAL A 1 375 ? 78.713 -11.807 -86.902 1.00 72.69 375 VAL A N 1
ATOM 2880 C CA . VAL A 1 375 ? 79.046 -11.234 -85.584 1.00 72.69 375 VAL A CA 1
ATOM 2881 C C . VAL A 1 375 ? 77.876 -10.414 -85.022 1.00 72.69 375 VAL A C 1
ATOM 2883 O O . VAL A 1 375 ? 77.549 -10.550 -83.843 1.00 72.69 375 VAL A O 1
ATOM 2886 N N . GLY A 1 376 ? 77.194 -9.622 -85.856 1.00 75.12 376 GLY A N 1
ATOM 2887 C CA . GLY A 1 376 ? 75.995 -8.877 -85.458 1.00 75.12 376 GLY A CA 1
ATOM 2888 C C . GLY A 1 376 ? 74.830 -9.785 -85.049 1.00 75.12 376 GLY A C 1
ATOM 2889 O O . GLY A 1 376 ? 74.200 -9.552 -84.017 1.00 75.12 376 GLY A O 1
ATOM 2890 N N . ALA A 1 377 ? 74.582 -10.864 -85.798 1.00 75.38 377 ALA A N 1
ATOM 2891 C CA . ALA A 1 377 ? 73.563 -11.859 -85.464 1.00 75.38 377 ALA A CA 1
ATOM 2892 C C . ALA A 1 377 ? 73.871 -12.578 -84.138 1.00 75.38 377 ALA A C 1
ATOM 2894 O O . ALA A 1 377 ? 72.982 -12.735 -83.303 1.00 75.38 377 ALA A O 1
ATOM 2895 N N . MET A 1 378 ? 75.134 -12.944 -83.897 1.00 74.19 378 MET A N 1
ATOM 2896 C CA . MET A 1 378 ? 75.569 -13.578 -82.647 1.00 74.19 378 MET A CA 1
ATOM 2897 C C . MET A 1 378 ? 75.419 -12.643 -81.431 1.00 74.19 378 MET A C 1
ATOM 2899 O O . MET A 1 378 ? 75.034 -13.086 -80.349 1.00 74.19 378 MET A O 1
ATOM 2903 N N . GLN A 1 379 ? 75.659 -11.338 -81.608 1.00 74.19 379 GLN A N 1
ATOM 2904 C CA . GLN A 1 379 ? 75.430 -10.328 -80.567 1.00 74.19 379 GLN A CA 1
ATOM 2905 C C . GLN A 1 379 ? 73.934 -10.111 -80.285 1.00 74.19 379 GLN A C 1
ATOM 2907 O O . GLN A 1 379 ? 73.541 -10.058 -79.119 1.00 74.19 379 GLN A O 1
ATOM 2912 N N . MET A 1 380 ? 73.089 -10.065 -81.322 1.00 75.12 380 MET A N 1
ATOM 2913 C CA . MET A 1 380 ? 71.626 -10.004 -81.173 1.00 75.12 380 MET A CA 1
ATOM 2914 C C . MET A 1 380 ? 71.061 -11.252 -80.478 1.00 75.12 380 MET A C 1
ATOM 2916 O O . MET A 1 380 ? 70.202 -11.127 -79.608 1.00 75.12 380 MET A O 1
ATOM 2920 N N . ALA A 1 381 ? 71.574 -12.445 -80.796 1.00 74.75 381 ALA A N 1
ATOM 2921 C CA . ALA A 1 381 ? 71.166 -13.693 -80.152 1.00 74.75 381 ALA A CA 1
ATOM 2922 C C . ALA A 1 381 ? 71.504 -13.712 -78.649 1.00 74.75 381 ALA A C 1
ATOM 2924 O O . ALA A 1 381 ? 70.648 -14.053 -77.832 1.00 74.75 381 ALA A O 1
ATOM 2925 N N . MET A 1 382 ? 72.711 -13.276 -78.260 1.00 72.31 382 MET A N 1
ATOM 2926 C CA . MET A 1 382 ? 73.071 -13.147 -76.840 1.00 72.31 382 MET A CA 1
ATOM 2927 C C . MET A 1 382 ? 72.249 -12.072 -76.114 1.00 72.31 382 MET A C 1
ATOM 2929 O O . MET A 1 382 ? 71.871 -12.279 -74.961 1.00 72.31 382 MET A O 1
ATOM 2933 N N . ALA A 1 383 ? 71.916 -10.958 -76.775 1.00 67.94 383 ALA A N 1
ATOM 2934 C CA . ALA A 1 383 ? 71.038 -9.939 -76.200 1.00 67.94 383 ALA A CA 1
ATOM 2935 C C . ALA A 1 383 ? 69.611 -10.473 -75.963 1.00 67.94 383 ALA A C 1
ATOM 2937 O O . ALA A 1 383 ? 69.053 -10.258 -74.888 1.00 67.94 383 ALA A O 1
ATOM 2938 N N . ALA A 1 384 ? 69.045 -11.217 -76.920 1.00 71.31 384 ALA A N 1
ATOM 2939 C CA . ALA A 1 384 ? 67.728 -11.843 -76.785 1.00 71.31 384 ALA A CA 1
ATOM 2940 C C . ALA A 1 384 ? 67.696 -12.893 -75.659 1.00 71.31 384 ALA A C 1
ATOM 2942 O O . ALA A 1 384 ? 66.786 -12.876 -74.831 1.00 71.31 384 ALA A O 1
ATOM 2943 N N . TYR A 1 385 ? 68.722 -13.747 -75.568 1.00 73.06 385 TYR A N 1
ATOM 2944 C CA . TYR A 1 385 ? 68.871 -14.718 -74.476 1.00 73.06 385 TYR A CA 1
ATOM 2945 C C . TYR A 1 385 ? 68.962 -14.029 -73.100 1.00 73.06 385 TYR A C 1
ATOM 2947 O O . TYR A 1 385 ? 68.338 -14.464 -72.133 1.00 73.06 385 TYR A O 1
ATOM 2955 N N . GLY A 1 386 ? 69.663 -12.891 -73.022 1.00 63.00 386 GLY A N 1
ATOM 2956 C CA . GLY A 1 386 ? 69.748 -12.069 -71.812 1.00 63.00 386 GLY A CA 1
ATOM 2957 C C . GLY A 1 386 ? 68.406 -11.510 -71.320 1.00 63.00 386 GLY A C 1
ATOM 2958 O O . GLY A 1 386 ? 68.252 -11.300 -70.119 1.00 63.00 386 GLY A O 1
ATOM 2959 N N . PHE A 1 387 ? 67.421 -11.317 -72.205 1.00 64.56 387 PHE A N 1
ATOM 2960 C CA . PHE A 1 387 ? 66.085 -10.822 -71.840 1.00 64.56 387 PHE A CA 1
ATOM 2961 C C . PHE A 1 387 ? 65.163 -11.885 -71.217 1.00 64.56 387 PHE A C 1
ATOM 2963 O O . PHE A 1 387 ? 64.176 -11.515 -70.585 1.00 64.56 387 PHE A O 1
ATOM 2970 N N . GLN A 1 388 ? 65.471 -13.183 -71.340 1.00 66.19 388 GLN A N 1
ATOM 2971 C CA . GLN A 1 388 ? 64.695 -14.257 -70.694 1.00 66.19 388 GLN A CA 1
ATOM 2972 C C . GLN A 1 388 ? 65.178 -14.601 -69.271 1.00 66.19 388 GLN A C 1
ATOM 2974 O O . GLN A 1 388 ? 64.494 -15.333 -68.557 1.00 66.19 388 GLN A O 1
ATOM 2979 N N . ALA A 1 389 ? 66.324 -14.071 -68.826 1.00 63.62 389 ALA A N 1
ATOM 2980 C CA . ALA A 1 389 ? 66.899 -14.349 -67.507 1.00 63.62 389 ALA A CA 1
ATOM 2981 C C . ALA A 1 389 ? 66.620 -13.199 -66.505 1.00 63.62 389 ALA A C 1
ATOM 2983 O O . ALA A 1 389 ? 67.254 -12.144 -66.599 1.00 63.62 389 ALA A O 1
ATOM 2984 N N . PRO A 1 390 ? 65.739 -13.374 -65.494 1.00 57.06 390 PRO A N 1
ATOM 2985 C CA . PRO A 1 390 ? 65.219 -12.260 -64.684 1.00 57.06 390 PRO A CA 1
ATOM 2986 C C . PRO A 1 390 ? 66.255 -11.530 -63.805 1.00 57.06 390 PRO A C 1
ATOM 2988 O O . PRO A 1 390 ? 65.991 -10.424 -63.340 1.00 57.06 390 PRO A O 1
ATOM 2991 N N . ASN A 1 391 ? 67.447 -12.102 -63.596 1.00 64.44 391 ASN A N 1
ATOM 2992 C CA . ASN A 1 391 ? 68.440 -11.591 -62.641 1.00 64.44 391 ASN A CA 1
ATOM 2993 C C . ASN A 1 391 ? 69.566 -10.730 -63.265 1.00 64.44 391 ASN A C 1
ATOM 2995 O O . ASN A 1 391 ? 70.456 -10.283 -62.543 1.00 64.44 391 ASN A O 1
ATOM 2999 N N . MET A 1 392 ? 69.562 -10.477 -64.583 1.00 57.38 392 MET A N 1
ATOM 3000 C CA . MET A 1 392 ? 70.723 -9.915 -65.314 1.00 57.38 392 MET A CA 1
ATOM 3001 C C . MET A 1 392 ? 70.647 -8.411 -65.661 1.00 57.38 392 MET A C 1
ATOM 3003 O O . MET A 1 392 ? 71.460 -7.908 -66.442 1.00 57.38 392 MET A O 1
ATOM 3007 N N . SER A 1 393 ? 69.731 -7.652 -65.048 1.00 61.50 393 SER A N 1
ATOM 3008 C CA . SER A 1 393 ? 69.482 -6.228 -65.364 1.00 61.50 393 SER A CA 1
ATOM 3009 C C . SER A 1 393 ? 70.732 -5.330 -65.340 1.00 61.50 393 SER A C 1
ATOM 3011 O O . SER A 1 393 ? 70.891 -4.460 -66.199 1.00 61.50 393 SER A O 1
ATOM 3013 N N . LYS A 1 394 ? 71.665 -5.567 -64.406 1.00 62.41 394 LYS A N 1
ATOM 3014 C CA . LYS A 1 394 ? 72.917 -4.792 -64.282 1.00 62.41 394 LYS A CA 1
ATOM 3015 C C . LYS A 1 394 ? 73.906 -5.036 -65.432 1.00 62.41 394 LYS A C 1
ATOM 3017 O O . LYS A 1 394 ? 74.652 -4.127 -65.786 1.00 62.41 394 LYS A O 1
ATOM 3022 N N . VAL A 1 395 ? 73.900 -6.227 -66.039 1.00 65.69 395 VAL A N 1
ATOM 3023 C CA . VAL A 1 395 ? 74.798 -6.577 -67.157 1.00 65.69 395 VAL A CA 1
ATOM 3024 C C . VAL A 1 395 ? 74.294 -5.970 -68.469 1.00 65.69 395 VAL A C 1
ATOM 3026 O O . VAL A 1 395 ? 75.083 -5.414 -69.233 1.00 65.69 395 VAL A O 1
ATOM 3029 N N . ILE A 1 396 ? 72.974 -5.977 -68.685 1.00 64.12 396 ILE A N 1
ATOM 3030 C CA . ILE A 1 396 ? 72.331 -5.338 -69.846 1.00 64.12 396 ILE A CA 1
ATOM 3031 C C . ILE A 1 396 ? 72.646 -3.831 -69.877 1.00 64.12 396 ILE A C 1
ATOM 3033 O O . ILE A 1 396 ? 73.003 -3.296 -70.928 1.00 64.12 396 ILE A O 1
ATOM 3037 N N . GLY A 1 397 ? 72.607 -3.154 -68.722 1.00 67.38 397 GLY A N 1
ATOM 3038 C CA . GLY A 1 397 ? 72.982 -1.739 -68.608 1.00 67.38 397 GLY A CA 1
ATOM 3039 C C . GLY A 1 397 ? 74.422 -1.447 -69.056 1.00 67.38 397 GLY A C 1
ATOM 3040 O O . GLY A 1 397 ? 74.647 -0.530 -69.846 1.00 67.38 397 GLY A O 1
ATOM 3041 N N . ALA A 1 398 ? 75.392 -2.258 -68.622 1.00 67.31 398 ALA A N 1
ATOM 3042 C CA . ALA A 1 398 ? 76.789 -2.116 -69.041 1.00 67.31 398 ALA A CA 1
ATOM 3043 C C . ALA A 1 398 ? 76.977 -2.356 -70.553 1.00 67.31 398 ALA A C 1
ATOM 3045 O O . ALA A 1 398 ? 77.715 -1.621 -71.214 1.00 67.31 398 ALA A O 1
ATOM 3046 N N . MET A 1 399 ? 76.269 -3.338 -71.121 1.00 65.38 399 MET A N 1
ATOM 3047 C CA . MET A 1 399 ? 76.331 -3.655 -72.552 1.00 65.38 399 MET A CA 1
ATOM 3048 C C . MET A 1 399 ? 75.767 -2.519 -73.424 1.00 65.38 399 MET A C 1
ATOM 3050 O O . MET A 1 399 ? 76.387 -2.143 -74.419 1.00 65.38 399 MET A O 1
ATOM 3054 N N . LEU A 1 400 ? 74.643 -1.913 -73.022 1.00 69.12 400 LEU A N 1
ATOM 3055 C CA . LEU A 1 400 ? 74.049 -0.763 -73.717 1.00 69.12 400 LEU A CA 1
ATOM 3056 C C . LEU A 1 400 ? 74.955 0.478 -73.683 1.00 69.12 400 LEU A C 1
ATOM 3058 O O . LEU A 1 400 ? 75.078 1.169 -74.696 1.00 69.12 400 LEU A O 1
ATOM 3062 N N . ILE A 1 401 ? 75.646 0.731 -72.565 1.00 72.88 401 ILE A N 1
ATOM 3063 C CA . ILE A 1 401 ? 76.652 1.803 -72.464 1.00 72.88 401 ILE A CA 1
ATOM 3064 C C . ILE A 1 401 ? 77.824 1.541 -73.425 1.00 72.88 401 ILE A C 1
ATOM 3066 O O . ILE A 1 401 ? 78.270 2.461 -74.113 1.00 72.88 401 ILE A O 1
ATOM 3070 N N . GLY A 1 402 ? 78.280 0.288 -73.544 1.00 70.12 402 GLY A N 1
ATOM 3071 C CA . GLY A 1 402 ? 79.304 -0.110 -74.517 1.00 70.12 402 GLY A CA 1
ATOM 3072 C C . GLY A 1 402 ? 78.886 0.135 -75.973 1.00 70.12 402 GLY A C 1
ATOM 3073 O O . GLY A 1 402 ? 79.658 0.696 -76.753 1.00 70.12 402 GLY A O 1
ATOM 3074 N N . ILE A 1 403 ? 77.645 -0.213 -76.332 1.00 71.31 403 ILE A N 1
ATOM 3075 C CA . ILE A 1 403 ? 77.078 0.038 -77.669 1.00 71.31 403 ILE A CA 1
ATOM 3076 C C . ILE A 1 403 ? 77.001 1.547 -77.949 1.00 71.31 403 ILE A C 1
ATOM 3078 O O . ILE A 1 403 ? 77.480 2.002 -78.989 1.00 71.31 403 ILE A O 1
ATOM 3082 N N . ALA A 1 404 ? 76.479 2.341 -77.007 1.00 65.50 404 ALA A N 1
ATOM 3083 C CA . ALA A 1 404 ? 76.403 3.796 -77.136 1.00 65.50 404 ALA A CA 1
ATOM 3084 C C . ALA A 1 404 ? 77.792 4.443 -77.298 1.00 65.50 404 ALA A C 1
ATOM 3086 O O . ALA A 1 404 ? 77.974 5.313 -78.152 1.00 65.50 404 ALA A O 1
ATOM 3087 N N . GLY A 1 405 ? 78.793 3.975 -76.542 1.00 70.06 405 GLY A N 1
ATOM 3088 C CA . GLY A 1 405 ? 80.185 4.409 -76.673 1.00 70.06 405 GLY A CA 1
ATOM 3089 C C . GLY A 1 405 ? 80.783 4.106 -78.051 1.00 70.06 405 GLY A C 1
ATOM 3090 O O . GLY A 1 405 ? 81.469 4.953 -78.625 1.00 70.06 405 GLY A O 1
ATOM 3091 N N . ASN A 1 406 ? 80.477 2.942 -78.632 1.00 70.25 406 ASN A N 1
ATOM 3092 C CA . ASN A 1 406 ? 80.950 2.580 -79.971 1.00 70.25 406 ASN A CA 1
ATOM 3093 C C . ASN A 1 406 ? 80.267 3.412 -81.074 1.00 70.25 406 ASN A C 1
ATOM 3095 O O . ASN A 1 406 ? 80.939 3.869 -81.999 1.00 70.25 406 ASN A O 1
ATOM 3099 N N . VAL A 1 407 ? 78.964 3.692 -80.948 1.00 67.00 407 VAL A N 1
ATOM 3100 C CA . VAL A 1 407 ? 78.226 4.579 -81.870 1.00 67.00 407 VAL A CA 1
ATOM 3101 C C . VAL A 1 407 ? 78.732 6.025 -81.783 1.00 67.00 407 VAL A C 1
ATOM 3103 O O . VAL A 1 407 ? 78.889 6.684 -82.813 1.00 67.00 407 VAL A O 1
ATOM 3106 N N . LEU A 1 408 ? 79.057 6.524 -80.586 1.00 61.88 408 LEU A N 1
ATOM 3107 C CA . LEU A 1 408 ? 79.720 7.824 -80.410 1.00 61.88 408 LEU A CA 1
ATOM 3108 C C . LEU A 1 408 ? 81.107 7.848 -81.072 1.00 61.88 408 LEU A C 1
ATOM 3110 O O . LEU A 1 408 ? 81.425 8.792 -81.795 1.00 61.88 408 LEU A O 1
ATOM 3114 N N . LYS A 1 409 ? 81.904 6.787 -80.896 1.00 62.97 409 LYS A N 1
ATOM 3115 C CA . LYS A 1 409 ? 83.231 6.646 -81.514 1.00 62.97 409 LYS A CA 1
ATOM 3116 C C . LYS A 1 409 ? 83.168 6.598 -83.046 1.00 62.97 409 LYS A C 1
ATOM 3118 O O . LYS A 1 409 ? 84.010 7.203 -83.700 1.00 62.97 409 LYS A O 1
ATOM 3123 N N . GLN A 1 410 ? 82.164 5.941 -83.627 1.00 58.28 410 GLN A N 1
ATOM 3124 C CA . GLN A 1 410 ? 81.959 5.910 -85.081 1.00 58.28 410 GLN A CA 1
ATOM 3125 C C . GLN A 1 410 ? 81.506 7.272 -85.636 1.00 58.28 410 GLN A C 1
ATOM 3127 O O . GLN A 1 410 ? 82.080 7.743 -86.618 1.00 58.28 410 GLN A O 1
ATOM 3132 N N . ASN A 1 411 ? 80.567 7.958 -84.973 1.00 57.16 411 ASN A N 1
ATOM 3133 C CA . ASN A 1 411 ? 80.134 9.309 -85.367 1.00 57.16 411 ASN A CA 1
ATOM 3134 C C . ASN A 1 411 ? 81.247 10.372 -85.249 1.00 57.16 411 ASN A C 1
ATOM 3136 O O . ASN A 1 411 ? 81.191 11.393 -85.933 1.00 57.16 411 ASN A O 1
ATOM 3140 N N . ALA A 1 412 ? 82.263 10.144 -84.409 1.00 60.78 412 ALA A N 1
ATOM 3141 C CA . ALA A 1 412 ? 83.453 10.993 -84.335 1.00 60.78 412 ALA A CA 1
ATOM 3142 C C . ALA A 1 412 ? 84.437 10.774 -85.504 1.00 60.78 412 ALA A C 1
ATOM 3144 O O . ALA A 1 412 ? 85.197 11.682 -85.831 1.00 60.78 412 ALA A O 1
ATOM 3145 N N . ILE A 1 413 ? 84.424 9.592 -86.135 1.00 59.09 413 ILE A N 1
ATOM 3146 C CA . ILE A 1 413 ? 85.316 9.232 -87.252 1.00 59.09 413 ILE A CA 1
ATOM 3147 C C . ILE A 1 413 ? 84.701 9.616 -88.609 1.00 59.09 413 ILE A C 1
ATOM 3149 O O . ILE A 1 413 ? 85.431 10.005 -89.517 1.00 59.09 413 ILE A O 1
ATOM 3153 N N . MET A 1 414 ? 83.371 9.565 -88.748 1.00 56.81 414 MET A N 1
ATOM 3154 C CA . MET A 1 414 ? 82.653 10.069 -89.928 1.00 56.81 414 MET A CA 1
ATOM 3155 C C . MET A 1 414 ? 81.427 10.903 -89.518 1.00 56.81 414 MET A C 1
ATOM 3157 O O . MET A 1 414 ? 80.354 10.340 -89.289 1.00 56.81 414 MET A O 1
ATOM 3161 N N . PRO A 1 415 ? 81.545 12.244 -89.430 1.00 60.72 415 PRO A N 1
ATOM 3162 C CA . PRO A 1 415 ? 80.400 13.109 -89.166 1.00 60.72 415 PRO A CA 1
ATOM 3163 C C . PRO A 1 415 ? 79.479 13.200 -90.402 1.00 60.72 415 PRO A C 1
ATOM 3165 O O . PRO A 1 415 ? 79.973 13.372 -91.519 1.00 60.72 415 PRO A O 1
ATOM 3168 N N . PRO A 1 416 ? 78.142 13.147 -90.241 1.00 65.75 416 PRO A N 1
ATOM 3169 C CA . PRO A 1 416 ? 77.209 13.214 -91.366 1.00 65.75 416 PRO A CA 1
ATOM 3170 C C . PRO A 1 416 ? 77.218 14.591 -92.067 1.00 65.75 416 PRO A C 1
ATOM 3172 O O . PRO A 1 416 ? 77.469 15.619 -91.422 1.00 65.75 416 PRO A O 1
ATOM 3175 N N . PRO A 1 417 ? 76.908 14.648 -93.380 1.00 63.75 417 PRO A N 1
ATOM 3176 C CA . PRO A 1 417 ? 77.007 15.870 -94.178 1.00 63.75 417 PRO A CA 1
ATOM 3177 C C . PRO A 1 417 ? 76.064 16.978 -93.683 1.00 63.75 417 PRO A C 1
ATOM 3179 O O . PRO A 1 417 ? 74.854 16.795 -93.540 1.00 63.75 417 PRO A O 1
ATOM 3182 N N . ARG A 1 418 ? 76.629 18.169 -93.445 1.00 52.72 418 ARG A N 1
ATOM 3183 C CA . ARG A 1 418 ? 75.934 19.334 -92.868 1.00 52.72 418 ARG A CA 1
ATOM 3184 C C . ARG A 1 418 ? 75.052 20.070 -93.890 1.00 52.72 418 ARG A C 1
ATOM 3186 O O . ARG A 1 418 ? 75.376 21.182 -94.300 1.00 52.72 418 ARG A O 1
ATOM 3193 N N . THR A 1 419 ? 73.913 19.494 -94.266 1.00 69.12 419 THR A N 1
ATOM 3194 C CA . THR A 1 419 ? 72.898 20.194 -95.078 1.00 69.12 419 THR A CA 1
ATOM 3195 C C . THR A 1 419 ? 72.074 21.189 -94.236 1.00 69.12 419 THR A C 1
ATOM 3197 O O . THR A 1 419 ? 71.824 20.947 -93.048 1.00 69.12 419 THR A O 1
ATOM 3200 N N . PRO A 1 420 ? 71.620 22.328 -94.805 1.00 65.38 420 PRO A N 1
ATOM 3201 C CA . PRO A 1 420 ? 70.939 23.381 -94.038 1.00 65.38 420 PRO A CA 1
ATOM 3202 C C . PRO A 1 420 ? 69.613 22.926 -93.404 1.00 65.38 420 PRO A C 1
ATOM 3204 O O . PRO A 1 420 ? 69.293 23.352 -92.291 1.00 65.38 420 PRO A O 1
ATOM 3207 N N . ALA A 1 421 ? 68.893 21.997 -94.046 1.00 65.38 421 ALA A N 1
ATOM 3208 C CA . ALA A 1 421 ? 67.622 21.445 -93.565 1.00 65.38 421 ALA A CA 1
ATOM 3209 C C . ALA A 1 421 ? 67.702 20.841 -92.144 1.00 65.38 421 ALA A C 1
ATOM 3211 O O . ALA A 1 421 ? 66.722 20.868 -91.393 1.00 65.38 421 ALA A O 1
ATOM 3212 N N . TRP A 1 422 ? 68.875 20.345 -91.730 1.00 63.12 422 TRP A N 1
ATOM 3213 C CA . TRP A 1 422 ? 69.058 19.723 -90.414 1.00 63.12 422 TRP A CA 1
ATOM 3214 C C . TRP A 1 422 ? 68.926 20.724 -89.250 1.00 63.12 422 TRP A C 1
ATOM 3216 O O . TRP A 1 422 ? 68.475 20.363 -88.161 1.00 63.12 422 TRP A O 1
ATOM 3226 N N . ARG A 1 423 ? 69.238 22.014 -89.471 1.00 63.19 423 ARG A N 1
ATOM 3227 C CA . ARG A 1 423 ? 69.068 23.064 -88.444 1.00 63.19 423 ARG A CA 1
ATOM 3228 C C . ARG A 1 423 ? 67.596 23.350 -88.129 1.00 63.19 423 ARG A C 1
ATOM 3230 O O . ARG A 1 423 ? 67.289 23.764 -87.012 1.00 63.19 423 ARG A O 1
ATOM 3237 N N . GLN A 1 424 ? 66.695 23.135 -89.087 1.00 66.44 424 GLN A N 1
ATOM 3238 C CA . GLN A 1 424 ? 65.291 23.539 -88.980 1.00 66.44 424 GLN A CA 1
ATOM 3239 C C . GLN A 1 424 ? 64.482 22.556 -88.119 1.00 66.44 424 GLN A C 1
ATOM 3241 O O . GLN A 1 424 ? 63.807 22.984 -87.180 1.00 66.44 424 GLN A O 1
ATOM 3246 N N . ARG A 1 425 ? 64.669 21.239 -88.315 1.00 62.97 425 ARG A N 1
ATOM 3247 C CA . ARG A 1 425 ? 64.052 20.202 -87.461 1.00 62.97 425 ARG A CA 1
ATOM 3248 C C . ARG A 1 425 ? 64.477 20.321 -85.992 1.00 62.97 425 ARG A C 1
ATOM 3250 O O . ARG A 1 425 ? 63.646 20.176 -85.099 1.00 62.97 425 ARG A O 1
ATOM 3257 N N . ARG A 1 426 ? 65.751 20.651 -85.720 1.00 59.50 426 ARG A N 1
ATOM 3258 C CA . ARG A 1 426 ? 66.257 20.793 -84.339 1.00 59.50 426 ARG A CA 1
ATOM 3259 C C . ARG A 1 426 ? 65.645 21.985 -83.586 1.00 59.50 426 ARG A C 1
ATOM 3261 O O . ARG A 1 426 ? 65.567 21.932 -82.364 1.00 59.50 426 ARG A O 1
ATOM 3268 N N . ARG A 1 427 ? 65.177 23.029 -84.287 1.00 62.50 427 ARG A N 1
ATOM 3269 C CA . ARG A 1 427 ? 64.423 24.140 -83.673 1.00 62.50 427 ARG A CA 1
ATOM 3270 C C . ARG A 1 427 ? 62.983 23.741 -83.337 1.00 62.50 427 ARG A C 1
ATOM 3272 O O . ARG A 1 427 ? 62.534 24.029 -82.235 1.00 62.50 427 ARG A O 1
ATOM 3279 N N . GLN A 1 428 ? 62.303 23.021 -84.232 1.00 63.06 428 GLN A N 1
ATOM 3280 C CA . GLN A 1 428 ? 60.931 22.543 -84.005 1.00 63.06 428 GLN A CA 1
ATOM 3281 C C . GLN A 1 428 ? 60.848 21.552 -82.831 1.00 63.06 428 GLN A C 1
ATOM 3283 O O . GLN A 1 428 ? 60.004 21.706 -81.952 1.00 63.06 428 GLN A O 1
ATOM 3288 N N . ALA A 1 429 ? 61.778 20.593 -82.750 1.00 59.38 429 ALA A N 1
ATOM 3289 C CA . ALA A 1 429 ? 61.826 19.625 -81.648 1.00 59.38 429 ALA A CA 1
ATOM 3290 C C . ALA A 1 429 ? 62.008 20.281 -80.260 1.00 59.38 429 ALA A C 1
ATOM 3292 O O . ALA A 1 429 ? 61.492 19.774 -79.267 1.00 59.38 429 ALA A O 1
ATOM 3293 N N . GLY A 1 430 ? 62.703 21.424 -80.186 1.00 56.53 430 GLY A N 1
ATOM 3294 C CA . GLY A 1 430 ? 62.917 22.155 -78.932 1.00 56.53 430 GLY A CA 1
ATOM 3295 C C . GLY A 1 430 ? 61.670 22.857 -78.381 1.00 56.53 430 GLY A C 1
ATOM 3296 O O . GLY A 1 430 ? 61.593 23.078 -77.177 1.00 56.53 430 GLY A O 1
ATOM 3297 N N . GLN A 1 431 ? 60.687 23.185 -79.227 1.00 55.88 431 GLN A N 1
ATOM 3298 C CA . GLN A 1 431 ? 59.467 23.895 -78.811 1.00 55.88 431 GLN A CA 1
ATOM 3299 C C . GLN A 1 431 ? 58.362 22.958 -78.297 1.00 55.88 431 GLN A C 1
ATOM 3301 O O . GLN A 1 431 ? 57.502 23.390 -77.535 1.00 55.88 431 GLN A O 1
ATOM 3306 N N . ALA A 1 432 ? 58.393 21.672 -78.663 1.00 51.09 432 ALA A N 1
ATOM 3307 C CA . ALA A 1 432 ? 57.421 20.689 -78.181 1.00 51.09 432 ALA A CA 1
ATOM 3308 C C . ALA A 1 432 ? 57.643 20.298 -76.704 1.00 51.09 432 ALA A C 1
ATOM 3310 O O . ALA A 1 432 ? 56.687 20.031 -75.980 1.00 51.09 432 ALA A O 1
ATOM 3311 N N . ALA A 1 433 ? 58.898 20.283 -76.240 1.00 47.03 433 ALA A N 1
ATOM 3312 C CA . ALA A 1 433 ? 59.256 19.769 -74.915 1.00 47.03 433 ALA A CA 1
ATOM 3313 C C . ALA A 1 433 ? 58.790 20.662 -73.746 1.00 47.03 433 ALA A C 1
ATOM 3315 O O . ALA A 1 433 ? 58.423 20.153 -72.688 1.00 47.03 433 ALA A O 1
ATOM 3316 N N . THR A 1 434 ? 58.778 21.986 -73.921 1.00 48.91 434 THR A N 1
ATOM 3317 C CA . THR A 1 434 ? 58.432 22.942 -72.852 1.00 48.91 434 THR A CA 1
ATOM 3318 C C . THR A 1 434 ? 56.933 23.034 -72.559 1.00 48.91 434 THR A C 1
ATOM 3320 O O . THR A 1 434 ? 56.562 23.434 -71.458 1.00 48.91 434 THR A O 1
ATOM 3323 N N . LEU A 1 435 ? 56.062 22.625 -73.489 1.00 47.47 435 LEU A N 1
ATOM 3324 C CA . LEU A 1 435 ? 54.605 22.697 -73.314 1.00 47.47 435 LEU A CA 1
ATOM 3325 C C . LEU A 1 435 ? 54.014 21.550 -72.475 1.00 47.47 435 LEU A C 1
ATOM 3327 O O . LEU A 1 435 ? 52.967 21.738 -71.856 1.00 47.47 435 LEU A O 1
ATOM 3331 N N . CYS A 1 436 ? 54.671 20.386 -72.395 1.00 46.22 436 CYS A N 1
ATOM 3332 C CA . CYS A 1 436 ? 54.153 19.258 -71.607 1.00 46.22 436 CYS A CA 1
ATOM 3333 C C . CYS A 1 436 ? 54.349 19.418 -70.091 1.00 46.22 436 CYS A C 1
ATOM 3335 O O . CYS A 1 436 ? 53.506 18.966 -69.320 1.00 46.22 436 CYS A O 1
ATOM 3337 N N . VAL A 1 437 ? 55.432 20.062 -69.641 1.00 47.06 437 VAL A N 1
ATOM 3338 C CA . VAL A 1 437 ? 55.781 20.120 -68.205 1.00 47.06 437 VAL A CA 1
ATOM 3339 C C . VAL A 1 437 ? 54.828 21.027 -67.413 1.00 47.06 437 VAL A C 1
ATOM 3341 O O . VAL A 1 437 ? 54.501 20.732 -66.266 1.00 47.06 437 VAL A O 1
ATOM 3344 N N . ALA A 1 438 ? 54.316 22.095 -68.030 1.00 43.88 438 ALA A N 1
ATOM 3345 C CA . ALA A 1 438 ? 53.473 23.087 -67.359 1.00 43.88 438 ALA A CA 1
ATOM 3346 C C . ALA A 1 438 ? 52.056 22.592 -66.989 1.00 43.88 438 ALA A C 1
ATOM 3348 O O . ALA A 1 438 ? 51.369 23.249 -66.209 1.00 43.88 438 ALA A O 1
ATOM 3349 N N . ARG A 1 439 ? 51.588 21.461 -67.540 1.00 42.56 439 ARG A N 1
ATOM 3350 C CA . ARG A 1 439 ? 50.169 21.055 -67.462 1.00 42.56 439 ARG A CA 1
ATOM 3351 C C . ARG A 1 439 ? 49.843 20.029 -66.364 1.00 42.56 439 ARG A C 1
ATOM 3353 O O . ARG A 1 439 ? 48.670 19.751 -66.137 1.00 42.56 439 ARG A O 1
ATOM 3360 N N . CYS A 1 440 ? 50.845 19.506 -65.654 1.00 43.06 440 CYS A N 1
ATOM 3361 C CA . CYS A 1 440 ? 50.676 18.420 -64.672 1.00 43.06 440 CYS A CA 1
ATOM 3362 C C . CYS A 1 440 ? 50.644 18.861 -63.192 1.00 43.06 440 CYS A C 1
ATOM 3364 O O . CYS A 1 440 ? 50.604 18.002 -62.317 1.00 43.06 440 CYS A O 1
ATOM 3366 N N . TRP A 1 441 ? 50.664 20.164 -62.883 1.00 39.84 441 TRP A N 1
ATOM 3367 C CA . TRP A 1 441 ? 50.826 20.677 -61.504 1.00 39.84 441 TRP A CA 1
ATOM 3368 C C . TRP A 1 441 ? 49.564 21.301 -60.870 1.00 39.84 441 TRP A C 1
ATOM 3370 O O . TRP A 1 441 ? 49.655 21.987 -59.857 1.00 39.84 441 TRP A O 1
ATOM 3380 N N . VAL A 1 442 ? 48.380 21.079 -61.457 1.00 43.53 442 VAL A N 1
ATOM 3381 C CA . VAL A 1 442 ? 47.123 21.767 -61.068 1.00 43.53 442 VAL A CA 1
ATOM 3382 C C . VAL A 1 442 ? 46.088 20.840 -60.394 1.00 43.53 442 VAL A C 1
ATOM 3384 O O . VAL A 1 442 ? 45.125 21.323 -59.806 1.00 43.53 442 VAL A O 1
ATOM 3387 N N . LEU A 1 443 ? 46.281 19.515 -60.406 1.00 42.88 443 LEU A N 1
ATOM 3388 C CA . LEU A 1 443 ? 45.288 18.529 -59.936 1.00 42.88 443 LEU A CA 1
ATOM 3389 C C . LEU A 1 443 ? 45.761 17.714 -58.717 1.00 42.88 443 LEU A C 1
ATOM 3391 O O . LEU A 1 443 ? 45.888 16.495 -58.787 1.00 42.88 443 LEU A O 1
ATOM 3395 N N . ALA A 1 444 ? 46.012 18.388 -57.587 1.00 41.59 444 ALA A N 1
ATOM 3396 C CA . ALA A 1 444 ? 46.319 17.733 -56.306 1.00 41.59 444 ALA A CA 1
ATOM 3397 C C . ALA A 1 444 ? 45.989 18.603 -55.067 1.00 41.59 444 ALA A C 1
ATOM 3399 O O . ALA A 1 444 ? 46.886 19.064 -54.362 1.00 41.59 444 ALA A O 1
ATOM 3400 N N . ARG A 1 445 ? 44.698 18.821 -54.769 1.00 38.97 445 ARG A N 1
ATOM 3401 C CA . ARG A 1 445 ? 44.232 19.352 -53.467 1.00 38.97 445 ARG A CA 1
ATOM 3402 C C . ARG A 1 445 ? 42.845 18.799 -53.091 1.00 38.97 445 ARG A C 1
ATOM 3404 O O . ARG A 1 445 ? 41.864 19.234 -53.687 1.00 38.97 445 ARG A O 1
ATOM 3411 N N . PRO A 1 446 ? 42.737 17.886 -52.108 1.00 49.72 446 PRO A N 1
ATOM 3412 C CA . PRO A 1 446 ? 41.466 17.556 -51.470 1.00 49.72 446 PRO A CA 1
ATOM 3413 C C . PRO A 1 446 ? 41.139 18.555 -50.345 1.00 49.72 446 PRO A C 1
ATOM 3415 O O . PRO A 1 446 ? 42.035 19.055 -49.664 1.00 49.72 446 PRO A O 1
ATOM 3418 N N . SER A 1 447 ? 39.850 18.821 -50.133 1.00 43.75 447 SER A N 1
ATOM 3419 C CA . SER A 1 447 ? 39.356 19.662 -49.035 1.00 43.75 447 SER A CA 1
ATOM 3420 C C . SER A 1 447 ? 39.051 18.833 -47.788 1.00 43.75 447 SER A C 1
ATOM 3422 O O . SER A 1 447 ? 38.355 17.825 -47.878 1.00 43.75 447 SER A O 1
ATOM 3424 N N . SER A 1 448 ? 39.468 19.306 -46.613 1.00 40.91 448 SER A N 1
ATOM 3425 C CA . SER A 1 448 ? 38.988 18.805 -45.319 1.00 40.91 448 SER A CA 1
ATOM 3426 C C . SER A 1 448 ? 38.927 19.929 -44.279 1.00 40.91 448 SER A C 1
ATOM 3428 O O . SER A 1 448 ? 39.849 20.158 -43.500 1.00 40.91 448 SER A O 1
ATOM 3430 N N . ALA A 1 449 ? 37.805 20.650 -44.260 1.00 41.44 449 ALA A N 1
ATOM 3431 C CA . ALA A 1 449 ? 37.449 21.515 -43.141 1.00 41.44 449 ALA A CA 1
ATOM 3432 C C . ALA A 1 449 ? 36.643 20.701 -42.119 1.00 41.44 449 ALA A C 1
ATOM 3434 O O . ALA A 1 449 ? 35.670 20.048 -42.489 1.00 41.44 449 ALA A O 1
ATOM 3435 N N . CYS A 1 450 ? 37.018 20.758 -40.841 1.00 35.53 450 CYS A N 1
ATOM 3436 C CA . CYS A 1 450 ? 36.205 20.210 -39.757 1.00 35.53 450 CYS A CA 1
ATOM 3437 C C . CYS A 1 450 ? 36.252 21.158 -38.554 1.00 35.53 450 CYS A C 1
ATOM 3439 O O . CYS A 1 450 ? 37.222 21.187 -37.797 1.00 35.53 450 CYS A O 1
ATOM 3441 N N . CYS A 1 451 ? 35.213 21.980 -38.409 1.00 36.81 451 CYS A N 1
ATOM 3442 C CA . CYS A 1 451 ? 35.037 22.857 -37.259 1.00 36.81 451 CYS A CA 1
ATOM 3443 C C . CYS A 1 451 ? 34.161 22.167 -36.212 1.00 36.81 451 CYS A C 1
ATOM 3445 O O . CYS A 1 451 ? 32.987 21.930 -36.470 1.00 36.81 451 CYS A O 1
ATOM 3447 N N . TRP A 1 452 ? 34.698 21.948 -35.012 1.00 35.00 452 TRP A N 1
ATOM 3448 C CA . TRP A 1 452 ? 33.911 21.726 -33.796 1.00 35.00 452 TRP A CA 1
ATOM 3449 C C . TRP A 1 452 ? 34.509 22.556 -32.655 1.00 35.00 452 TRP A C 1
ATOM 3451 O O . TRP A 1 452 ? 35.716 22.520 -32.415 1.00 35.00 452 TRP A O 1
ATOM 3461 N N . ARG A 1 453 ? 33.675 23.356 -31.979 1.00 37.81 453 ARG A N 1
ATOM 3462 C CA . ARG A 1 453 ? 34.071 24.224 -30.858 1.00 37.81 453 ARG A CA 1
ATOM 3463 C C . ARG A 1 453 ? 32.874 24.477 -29.938 1.00 37.81 453 ARG A C 1
ATOM 3465 O O . ARG A 1 453 ? 31.861 24.986 -30.402 1.00 37.81 453 ARG A O 1
ATOM 3472 N N . ALA A 1 454 ? 33.089 24.265 -28.635 1.00 39.19 454 ALA A N 1
ATOM 3473 C CA . ALA A 1 454 ? 32.152 24.522 -27.529 1.00 39.19 454 ALA A CA 1
ATOM 3474 C C . ALA A 1 454 ? 30.890 23.610 -27.531 1.00 39.19 454 ALA A C 1
ATOM 3476 O O . ALA A 1 454 ? 30.592 22.971 -28.531 1.00 39.19 454 ALA A O 1
ATOM 3477 N N . ALA A 1 455 ? 30.147 23.446 -26.428 1.00 35.75 455 ALA A N 1
ATOM 3478 C CA . ALA A 1 455 ? 30.135 24.205 -25.168 1.00 35.75 455 ALA A CA 1
ATOM 3479 C C . ALA A 1 455 ? 29.663 23.358 -23.953 1.00 35.75 455 ALA A C 1
ATOM 3481 O O . ALA A 1 455 ? 29.169 22.254 -24.149 1.00 35.75 455 ALA A O 1
ATOM 3482 N N . ARG A 1 456 ? 29.667 23.976 -22.747 1.00 36.81 456 ARG A N 1
ATOM 3483 C CA . ARG A 1 456 ? 28.995 23.548 -21.482 1.00 36.81 456 ARG A CA 1
ATOM 3484 C C . ARG A 1 456 ? 29.653 22.362 -20.734 1.00 36.81 456 ARG A C 1
ATOM 3486 O O . ARG A 1 456 ? 30.305 21.541 -21.358 1.00 36.81 456 ARG A O 1
ATOM 3493 N N . SER A 1 457 ? 29.538 22.214 -19.405 1.00 36.66 457 SER A N 1
ATOM 3494 C CA . SER A 1 457 ? 29.181 23.157 -18.311 1.00 36.66 457 SER A CA 1
ATOM 3495 C C . SER A 1 457 ? 29.624 22.602 -16.936 1.00 36.66 457 SER A C 1
ATOM 3497 O O . SER A 1 457 ? 30.065 21.462 -16.836 1.00 36.66 457 SER A O 1
ATOM 3499 N N . THR A 1 458 ? 29.522 23.402 -15.868 1.00 37.41 458 THR A N 1
ATOM 3500 C CA . THR A 1 458 ? 30.083 23.128 -14.528 1.00 37.41 458 THR A CA 1
ATOM 3501 C C . THR A 1 458 ? 29.083 22.599 -13.481 1.00 37.41 458 THR A C 1
ATOM 3503 O O . THR A 1 458 ? 28.156 23.331 -13.147 1.00 37.41 458 THR A O 1
ATOM 3506 N N . SER A 1 459 ? 29.419 21.479 -12.812 1.00 39.22 459 SER A N 1
ATOM 3507 C CA . SER A 1 459 ? 28.977 21.092 -11.439 1.00 39.22 459 SER A CA 1
ATOM 3508 C C . SER A 1 459 ? 27.462 20.841 -11.193 1.00 39.22 459 SER A C 1
ATOM 3510 O O . SER A 1 459 ? 26.663 21.146 -12.074 1.00 39.22 459 SER A O 1
ATOM 3512 N N . PRO A 1 460 ? 27.016 20.348 -10.003 1.00 57.38 460 PRO A N 1
ATOM 3513 C CA . PRO A 1 460 ? 27.760 19.771 -8.866 1.00 57.38 460 PRO A CA 1
ATOM 3514 C C . PRO A 1 460 ? 27.222 18.415 -8.307 1.00 57.38 460 PRO A C 1
ATOM 3516 O O . PRO A 1 460 ? 26.129 17.969 -8.622 1.00 57.38 460 PRO A O 1
ATOM 3519 N N . ARG A 1 461 ? 28.017 17.824 -7.398 1.00 43.19 461 ARG A N 1
ATOM 3520 C CA . ARG A 1 461 ? 27.704 16.960 -6.221 1.00 43.19 461 ARG A CA 1
ATOM 3521 C C . ARG A 1 461 ? 26.317 16.285 -6.064 1.00 43.19 461 ARG A C 1
ATOM 3523 O O . ARG A 1 461 ? 25.303 16.960 -5.932 1.00 43.19 461 ARG A O 1
ATOM 3530 N N . LEU A 1 462 ? 26.355 14.982 -5.756 1.00 47.56 462 LEU A N 1
ATOM 3531 C CA . LEU A 1 462 ? 25.342 14.252 -4.970 1.00 47.56 462 LEU A CA 1
ATOM 3532 C C . LEU A 1 462 ? 25.840 14.008 -3.527 1.00 47.56 462 LEU A C 1
ATOM 3534 O O . LEU A 1 462 ? 27.011 13.660 -3.358 1.00 47.56 462 LEU A O 1
ATOM 3538 N N . PRO A 1 463 ? 24.978 14.106 -2.500 1.00 62.44 463 PRO A N 1
ATOM 3539 C CA . PRO A 1 463 ? 25.064 13.316 -1.273 1.00 62.44 463 PRO A CA 1
ATOM 3540 C C . PRO A 1 463 ? 24.173 12.061 -1.375 1.00 62.44 463 PRO A C 1
ATOM 3542 O O . PRO A 1 463 ? 23.149 12.083 -2.056 1.00 62.44 463 PRO A O 1
ATOM 3545 N N . ALA A 1 464 ? 24.539 10.982 -0.682 1.00 57.16 464 ALA A N 1
ATOM 3546 C CA . ALA A 1 464 ? 23.680 9.805 -0.523 1.00 57.16 464 ALA A CA 1
ATOM 3547 C C . ALA A 1 464 ? 22.804 9.913 0.740 1.00 57.16 464 ALA A C 1
ATOM 3549 O O . ALA A 1 464 ? 23.176 10.599 1.697 1.00 57.16 464 ALA A O 1
ATOM 3550 N N . VAL A 1 465 ? 21.676 9.199 0.720 1.00 52.22 465 VAL A N 1
ATOM 3551 C CA . VAL A 1 465 ? 20.798 8.853 1.853 1.00 52.22 465 VAL A CA 1
ATOM 3552 C C . VAL A 1 465 ? 20.634 7.337 1.816 1.00 52.22 465 VAL A C 1
ATOM 3554 O O . VAL A 1 465 ? 20.463 6.829 0.684 1.00 52.22 465 VAL A O 1
#